Protein AF-0000000066056636 (afdb_homodimer)

Solvent-accessible surface area (backbone atoms only — not comparable to full-atom values): 35924 Å² total; per-residue (Å²): 120,44,73,48,69,50,44,73,66,51,50,61,64,38,46,62,57,32,52,52,50,47,70,71,42,82,40,84,76,38,64,66,59,59,69,42,22,47,55,50,26,38,68,56,47,56,67,69,57,50,47,53,46,43,46,47,65,39,52,52,84,41,30,41,34,37,40,31,57,44,84,68,62,62,78,65,48,55,61,41,64,68,51,59,78,69,48,54,62,76,38,65,47,43,43,59,51,49,53,52,48,22,57,46,27,62,61,25,44,64,31,17,40,47,61,39,82,84,31,39,46,69,43,65,37,34,56,30,92,88,32,42,79,46,92,49,73,34,25,26,65,41,58,39,71,57,26,16,68,58,45,56,46,94,70,45,43,46,27,45,30,39,33,24,67,34,37,80,77,55,51,31,35,33,38,26,40,48,88,75,53,68,57,90,81,46,52,57,71,54,37,47,40,58,66,42,32,41,34,75,55,79,67,62,52,79,62,86,70,78,64,76,82,82,42,70,63,58,42,50,40,43,53,50,34,50,51,47,52,51,46,30,64,76,51,50,53,54,34,38,41,33,48,59,28,88,88,67,44,32,44,38,47,35,70,90,37,40,62,67,84,84,48,52,71,66,47,47,52,36,48,52,51,48,52,52,51,45,63,74,56,53,37,76,43,66,55,45,58,29,23,33,37,42,34,28,27,41,31,22,33,36,29,31,53,48,43,84,78,73,85,75,30,66,38,46,28,29,38,35,38,36,24,21,50,44,67,71,77,38,33,61,33,26,91,44,71,61,52,46,41,39,67,120,44,74,47,69,50,44,73,65,50,50,62,63,39,46,63,58,32,52,51,50,48,70,71,42,82,39,85,77,38,63,66,59,58,70,42,23,46,56,51,23,39,67,55,47,56,68,68,58,50,47,52,45,44,46,46,65,38,53,50,83,40,30,40,34,37,40,32,58,45,85,68,62,63,79,66,48,55,62,40,66,69,50,59,78,70,48,56,64,77,38,63,49,42,42,59,50,48,53,52,47,23,57,47,27,65,61,24,46,63,32,17,39,48,61,40,82,83,32,39,45,69,40,66,38,34,56,30,90,90,32,41,80,45,92,49,72,33,26,27,65,41,59,37,71,58,24,15,68,57,44,56,46,94,69,45,43,43,27,44,29,39,33,24,65,35,37,79,77,56,50,32,36,33,39,26,40,49,89,75,52,67,58,90,80,45,52,58,69,55,37,47,41,59,65,42,31,42,35,77,54,79,66,63,52,81,74,77,73,79,64,77,82,83,43,69,65,58,42,51,40,42,53,48,35,52,50,48,53,50,44,30,63,76,52,51,54,54,34,38,41,35,47,59,28,88,89,65,43,31,43,40,47,34,71,89,36,39,62,67,85,87,48,51,70,67,47,46,51,34,49,50,52,49,51,50,50,44,61,72,56,51,39,77,42,66,54,46,58,29,23,33,38,41,34,29,27,42,33,23,34,36,30,31,53,46,44,84,76,72,84,76,32,66,38,46,29,30,38,36,39,36,24,21,50,45,67,72,77,40,33,61,33,26,92,42,72,62,51,44,40,40,64

pLDDT: mean 93.3, std 8.03, range [47.81, 98.94]

GO terms:
  GO:0016706 2-oxoglutarate-dependent dioxygenase activity (F, IDA)

Secondary structure (DSSP, 8-state):
-EEEEPPHHHHHHHHHHHHHHHHHSSSTT-HHHHHHHHHHHHHHS-HHHHHHHHHHHHH---SEEEEE-----HHHH-SPPS-STTTTTT-TTHHHHHHHHHHHHTTSEEEEETTSGGG-SEEEE---TT-TTSSSTT--SS-EEEE-TTTTSTT--SEEEEEEEE-TT-PEEEEEEGGGS-GGGS-HHHHTSTTEEEPPPGGGS--STTS--S-HHHHHHHHHHHHHHHHHHHSPPEE-SEEE-SSSEEE---GGGEE-TT--HHHHHHHHHHHHHHHHT-EEEE--TT-EEEEETTTEEEEE-------SS-S-EEEEEEEES-GGGGGGGSSSTT--EE-/-EEEEPPHHHHHHHHHHHHHHHHHSSSTT-HHHHHHHHHHHHHHS-HHHHHHHHHHHHH---SEEEEE-----HHHH-SPPS-STTTTTT-TTHHHHHHHHHHHHTTSEEEEETTSGGG-SEEEE---TT-TTSSSTT--SS-EEEE-TTTTSTT--SEEEEEEEE-TT-PEEEEEEGGGS-GGGS-HHHHTSTTEEEPPPGGGS--STTS--S-HHHHHHHHHHHHHHHHHHHSPPEE-SEEE-SSSEEE---GGGEE-TT--HHHHHHHHHHHHHHHHT-EEEE--TT-EEEEETTTEEEEE-------SS-S-EEEEEEEES-GGGGGGGSSSTT--EE-

InterPro domains:
  IPR003819 TauD/TfdA-like domain [PF02668] (131-321)
  IPR014503 Clavaminate synthase-like [PIRSF019543] (3-341)
  IPR023966 Arginine beta-hydroxylase, Fe2/alpha-ketoglutarate-dependent [TIGR03946] (4-342)
  IPR042098 Glutarate 2-hydroxylase superfamily [G3DSA:3.60.130.10] (1-342)
  IPR053447 Alpha-ketoglutarate-dependent hydroxylase [NF041363] (1-342)

Sequence (686 aa):
MHRLALTAQDNLAVAPMLADLAGRYPDIEDPELIRSAPVLAAKGLPPHLLAFLDDFRLREPSALCVISGLDVDQDRLGPTPEHWRDSQIGSRSLNLEIFFLLCGAALGDVFGWATQQDGRIMHDVLPIKGHEHYELGSNSLQHLSWHTEDSFHPCRGDYVALMCLKNPYEAETMVCDAGDLDWPNLDVDALFEPVFTQMPDNSHLPQNTAESTGDPTKDRLRARSFELIKSWNENPVRRAVLYGDRQNPYMALDPYHMKMDDWSERSLEAFQALCEEIEAKMQDVVLHPGDIAFIDNFRAVHGRRSFRARYDGSDRWLKRLNITRNLRGSRAWRPAPDDRVIYMHRLALTAQDNLAVAPMLADLAGRYPDIEDPELIRSAPVLAAKGLPPHLLAFLDDFRLREPSALCVISGLDVDQDRLGPTPEHWRDSQIGSRSLNLEIFFLLCGAALGDVFGWATQQDGRIMHDVLPIKGHEHYELGSNSLQHLSWHTEDSFHPCRGDYVALMCLKNPYEAETMVCDAGDLDWPNLDVDALFEPVFTQMPDNSHLPQNTAESTGDPTKDRLRARSFELIKSWNENPVRRAVLYGDRQNPYMALDPYHMKMDDWSERSLEAFQALCEEIEAKMQDVVLHPGDIAFIDNFRAVHGRRSFRARYDGSDRWLKRLNITRNLRGSRAWRPAPDDRVIY

Organism: Catenulispora acidiphila (strain DSM 44928 / JCM 14897 / NBRC 102108 / NRRL B-24433 / ID139908) (NCBI:txid479433)

Foldseek 3Di:
DQEDEDDPVQLVQQVVVLVVVPVVDQFLQPLVLQLCLLVCLVPRHDPVLLVSLVCCQPVVPWLKYKYFHHDADLVQQFFDDQDFQCCRGVHSCRSVSSVLSSSLSSNFHFFFACLANNGGRKTKQDAHPPCQPPLDSNHFADWNDWFQVQLQDPQAFQKKKKAWAAAPPLWWKKKFFLVPFPLVVFPLVLLQDQAWFFAGDPSRAPDPPPDDPVDPLLNVLNVVSNVVNVVCNVPTGGGHQWDDDSVRTWGHDDPVGIDCVPPDPSSVVRVVVVVVRRVVRMDIDGHHHRMMMIRRSRGMIMIIDHHDADSPRRTIIMMIIGGHNCQVVQVVQASDSSHRYGD/DQEDEDDPVQLVQQVVVLVVVPVVDQFLQPLVLQLCLLVCLVPRHDPVLLVSLVCCQPVVPWLKYKYFHHDADLVQQFFDDQDFQCCRGVGSCRSVSSVLSSSLSSNFHWFFACLANNGGRKTKQDAHPPCQPPLDSNHFADWNDWFQVQLQDPQAFQKKKKAWAAAPPLWWKKKFFLVPFPLVPFPLVLLQDQAWFFAGDPSRAPDPPPDDPVDPLLNVLNVVSNVVNVVCNVPTGGGHQWDDDSVRTWGHDDPVGIDCVPPDPSSVVRVVVVVVRRVVRMDIDGHDHRMMMIRRSRGMIMIIDHDDADSPRRTIIMMIIGGHNCQVVQVVQASDSSHRYGD

Structure (mmCIF, N/CA/C/O backbone):
data_AF-0000000066056636-model_v1
#
loop_
_entity.id
_entity.type
_entity.pdbx_description
1 polymer 'L-ornithine/L-arginine 3-hydroxylase'
#
loop_
_atom_site.group_PDB
_atom_site.id
_atom_site.type_symbol
_atom_site.label_atom_id
_atom_site.label_alt_id
_atom_site.label_comp_id
_atom_site.label_asym_id
_atom_site.label_entity_id
_atom_site.label_seq_id
_atom_site.pdbx_PDB_ins_code
_atom_site.Cartn_x
_atom_site.Cartn_y
_atom_site.Cartn_z
_atom_site.occupancy
_atom_site.B_iso_or_equiv
_atom_site.auth_seq_id
_atom_site.auth_comp_id
_atom_site.auth_asym_id
_atom_site.auth_atom_id
_atom_site.pdbx_PDB_model_num
ATOM 1 N N . MET A 1 1 ? 7.59 8.547 20.672 1 84 1 MET A N 1
ATOM 2 C CA . MET A 1 1 ? 7.988 9.227 19.438 1 84 1 MET A CA 1
ATOM 3 C C . MET A 1 1 ? 9.164 8.516 18.781 1 84 1 MET A C 1
ATOM 5 O O . MET A 1 1 ? 10.086 8.062 19.469 1 84 1 MET A O 1
ATOM 9 N N . HIS A 1 2 ? 9.062 8.148 17.484 1 89.31 2 HIS A N 1
ATOM 10 C CA . HIS A 1 2 ? 10.102 7.582 16.625 1 89.31 2 HIS A CA 1
ATOM 11 C C . HIS A 1 2 ? 10.961 8.672 16 1 89.31 2 HIS A C 1
ATOM 13 O O . HIS A 1 2 ? 10.492 9.43 15.148 1 89.31 2 HIS A O 1
ATOM 19 N N . ARG A 1 3 ? 12.281 8.859 16.438 1 97.44 3 ARG A N 1
ATOM 20 C CA . ARG A 1 3 ? 13.047 10.047 16.062 1 97.44 3 ARG A CA 1
ATOM 21 C C . ARG A 1 3 ? 14.414 9.664 15.523 1 97.44 3 ARG A C 1
ATOM 23 O O . ARG A 1 3 ? 15.023 8.695 15.977 1 97.44 3 ARG A O 1
ATOM 30 N N . LEU A 1 4 ? 14.836 10.391 14.586 1 98.5 4 LEU A N 1
ATOM 31 C CA . LEU A 1 4 ? 16.188 10.297 14.023 1 98.5 4 LEU A CA 1
ATOM 32 C C . LEU A 1 4 ? 16.75 11.68 13.719 1 98.5 4 LEU A C 1
ATOM 34 O O . LEU A 1 4 ? 16.062 12.516 13.133 1 98.5 4 LEU A O 1
ATOM 38 N N . ALA A 1 5 ? 17.906 11.977 14.141 1 98.38 5 ALA A N 1
ATOM 39 C CA . ALA A 1 5 ? 18.594 13.227 13.805 1 98.38 5 ALA A CA 1
ATOM 40 C C . ALA A 1 5 ? 19.672 12.992 12.742 1 98.38 5 ALA A C 1
ATOM 42 O O . ALA A 1 5 ? 20.578 12.188 12.938 1 98.38 5 ALA A O 1
ATOM 43 N N . LEU A 1 6 ? 19.547 13.641 11.68 1 98.31 6 LEU A N 1
ATOM 44 C CA . LEU A 1 6 ? 20.594 13.594 10.656 1 98.31 6 LEU A CA 1
ATOM 45 C C . LEU A 1 6 ? 21.891 14.172 11.195 1 98.31 6 LEU A C 1
ATOM 47 O O . LEU A 1 6 ? 21.875 15.164 11.938 1 98.31 6 LEU A O 1
ATOM 51 N N . THR A 1 7 ? 22.969 13.625 10.766 1 97.69 7 THR A N 1
ATOM 52 C CA . THR A 1 7 ? 24.297 14.133 11.117 1 97.69 7 THR A CA 1
ATOM 53 C C . THR A 1 7 ? 24.828 15.062 10.031 1 97.69 7 THR A C 1
ATOM 55 O O . THR A 1 7 ? 24.234 15.18 8.953 1 97.69 7 THR A O 1
ATOM 58 N N . ALA A 1 8 ? 25.922 15.734 10.367 1 97.38 8 ALA A N 1
ATOM 59 C CA . ALA A 1 8 ? 26.594 16.562 9.359 1 97.38 8 ALA A CA 1
ATOM 60 C C . ALA A 1 8 ? 27.016 15.719 8.156 1 97.38 8 ALA A C 1
ATOM 62 O O . ALA A 1 8 ? 26.938 16.188 7.016 1 97.38 8 ALA A O 1
ATOM 63 N N . GLN A 1 9 ? 27.438 14.508 8.469 1 97.69 9 GLN A N 1
ATOM 64 C CA . GLN A 1 9 ? 27.828 13.594 7.398 1 97.69 9 GLN A CA 1
ATOM 65 C C . GLN A 1 9 ? 26.641 13.234 6.512 1 97.69 9 GLN A C 1
ATOM 67 O O . GLN A 1 9 ? 26.797 13.094 5.293 1 97.69 9 GLN A O 1
ATOM 72 N N . ASP A 1 10 ? 25.484 13.062 7.086 1 98.12 10 ASP A N 1
ATOM 73 C CA . ASP A 1 10 ? 24.266 12.805 6.309 1 98.12 10 ASP A CA 1
ATOM 74 C C . ASP A 1 10 ? 23.969 13.961 5.363 1 98.12 10 ASP A C 1
ATOM 76 O O . ASP A 1 10 ? 23.672 13.75 4.184 1 98.12 10 ASP A O 1
ATOM 80 N N . ASN A 1 11 ? 24 15.156 5.945 1 98 11 ASN A N 1
ATOM 81 C CA . ASN A 1 11 ? 23.75 16.344 5.133 1 98 11 ASN A CA 1
ATOM 82 C C . ASN A 1 11 ? 24.734 16.438 3.965 1 98 11 ASN A C 1
ATOM 84 O O . ASN A 1 11 ? 24.328 16.719 2.834 1 98 11 ASN A O 1
ATOM 88 N N . LEU A 1 12 ? 26.016 16.156 4.207 1 97.56 12 LEU A N 1
ATOM 89 C CA . LEU A 1 12 ? 27.031 16.203 3.164 1 97.56 12 LEU A CA 1
ATOM 90 C C . LEU A 1 12 ? 26.766 15.133 2.104 1 97.56 12 LEU A C 1
ATOM 92 O O . LEU A 1 12 ? 27.016 15.359 0.917 1 97.56 12 LEU A O 1
ATOM 96 N N . ALA A 1 13 ? 26.281 14.023 2.584 1 96.94 13 ALA A N 1
ATOM 97 C CA . ALA A 1 13 ? 26.078 12.883 1.696 1 96.94 13 ALA A CA 1
ATOM 98 C C . ALA A 1 13 ? 24.922 13.133 0.737 1 96.94 13 ALA A C 1
ATOM 100 O O . ALA A 1 13 ? 24.953 12.719 -0.424 1 96.94 13 ALA A O 1
ATOM 101 N N . VAL A 1 14 ? 23.875 13.852 1.168 1 97.69 14 VAL A N 1
ATOM 102 C CA . VAL A 1 14 ? 22.688 13.977 0.34 1 97.69 14 VAL A CA 1
ATOM 103 C C . VAL A 1 14 ? 22.75 15.266 -0.477 1 97.69 14 VAL A C 1
ATOM 105 O O . VAL A 1 14 ? 22.047 15.406 -1.483 1 97.69 14 VAL A O 1
ATOM 108 N N . ALA A 1 15 ? 23.594 16.219 -0.124 1 97.19 15 ALA A N 1
ATOM 109 C CA . ALA A 1 15 ? 23.609 17.562 -0.696 1 97.19 15 ALA A CA 1
ATOM 110 C C . ALA A 1 15 ? 23.859 17.516 -2.201 1 97.19 15 ALA A C 1
ATOM 112 O O . ALA A 1 15 ? 23.141 18.156 -2.975 1 97.19 15 ALA A O 1
ATOM 113 N N . PRO A 1 16 ? 24.875 16.703 -2.713 1 97.38 16 PRO A N 1
ATOM 114 C CA . PRO A 1 16 ? 2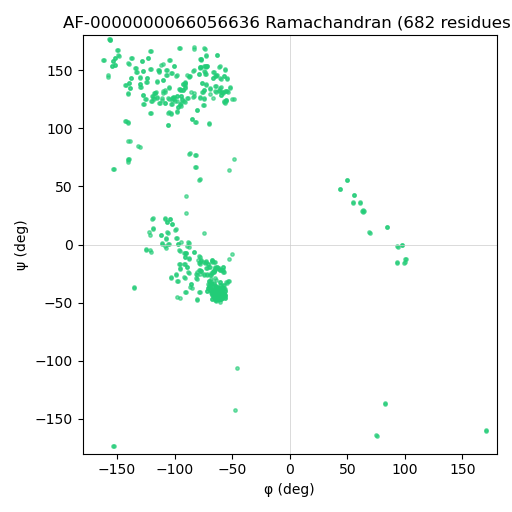5.125 16.688 -4.156 1 97.38 16 PRO A CA 1
ATOM 115 C C . PRO A 1 16 ? 23.938 16.141 -4.953 1 97.38 16 PRO A C 1
ATOM 117 O O . PRO A 1 16 ? 23.609 16.688 -6.008 1 97.38 16 PRO A O 1
ATOM 120 N N . MET A 1 17 ? 23.359 15.117 -4.438 1 97.25 17 MET A N 1
ATOM 121 C CA . MET A 1 17 ? 22.203 14.539 -5.125 1 97.25 17 MET A CA 1
ATOM 122 C C . MET A 1 17 ? 21.047 15.539 -5.18 1 97.25 17 MET A C 1
ATOM 124 O O . MET A 1 17 ? 20.406 15.695 -6.223 1 97.25 17 MET A O 1
ATOM 128 N N . LEU A 1 18 ? 20.781 16.219 -4.102 1 97.81 18 LEU A N 1
ATOM 129 C CA . LEU A 1 18 ? 19.672 17.172 -4.039 1 97.81 18 LEU A CA 1
ATOM 130 C C . LEU A 1 18 ? 19.922 18.359 -4.98 1 97.81 18 LEU A C 1
ATOM 132 O O . LEU A 1 18 ? 19 18.812 -5.66 1 97.81 18 LEU A O 1
ATOM 136 N N . ALA A 1 19 ? 21.172 18.781 -5 1 97 19 ALA A N 1
ATOM 137 C CA . ALA A 1 19 ? 21.531 19.859 -5.914 1 97 19 ALA A CA 1
ATOM 138 C C . ALA A 1 19 ? 21.344 19.422 -7.367 1 97 19 ALA A C 1
ATOM 140 O O . ALA A 1 19 ? 20.812 20.188 -8.18 1 97 19 ALA A O 1
ATOM 141 N N . ASP A 1 20 ? 21.781 18.25 -7.664 1 98.12 20 ASP A N 1
ATOM 142 C CA . ASP A 1 20 ? 21.641 17.703 -9.016 1 98.12 20 ASP A CA 1
ATOM 143 C C . ASP A 1 20 ? 20.188 17.609 -9.422 1 98.12 20 ASP A C 1
ATOM 145 O O . ASP A 1 20 ? 19.797 18.047 -10.516 1 98.12 20 ASP A O 1
ATOM 149 N N . LEU A 1 21 ? 19.344 17.078 -8.555 1 98.25 21 LEU A N 1
ATOM 150 C CA . LEU A 1 21 ? 17.922 16.906 -8.844 1 98.25 21 LEU A CA 1
ATOM 151 C C . LEU A 1 21 ? 17.234 18.266 -8.961 1 98.25 21 LEU A C 1
ATOM 153 O O . LEU A 1 21 ? 16.391 18.453 -9.844 1 98.25 21 LEU A O 1
ATOM 157 N N . ALA A 1 22 ? 17.609 19.203 -8.086 1 97.56 22 ALA A N 1
ATOM 158 C CA . ALA A 1 22 ? 17.016 20.531 -8.133 1 97.56 22 ALA A CA 1
ATOM 159 C C . ALA A 1 22 ? 17.375 21.25 -9.43 1 97.56 22 ALA A C 1
ATOM 161 O O . ALA A 1 22 ? 16.625 22.109 -9.906 1 97.56 22 ALA A O 1
ATOM 162 N N . GLY A 1 23 ? 18.547 20.891 -9.977 1 97.5 23 GLY A N 1
ATOM 163 C CA . GLY A 1 23 ? 18.953 21.469 -11.25 1 97.5 23 GLY A CA 1
ATOM 164 C C . GLY A 1 23 ? 18.297 20.812 -12.445 1 97.5 23 GLY A C 1
ATOM 165 O O . GLY A 1 23 ? 18.141 21.422 -13.5 1 97.5 23 GLY A O 1
ATOM 166 N N . ARG A 1 24 ? 17.875 19.609 -12.297 1 97.44 24 ARG A N 1
ATOM 167 C CA . ARG A 1 24 ? 17.344 18.812 -13.391 1 97.44 24 ARG A CA 1
ATOM 168 C C . ARG A 1 24 ? 15.859 19.062 -13.586 1 97.44 24 ARG A C 1
ATOM 170 O O . ARG A 1 24 ? 15.359 19.031 -14.711 1 97.44 24 ARG A O 1
ATOM 177 N N . TYR A 1 25 ? 15.117 19.266 -12.5 1 97.62 25 TYR A N 1
ATOM 178 C CA . TYR A 1 25 ? 13.672 19.391 -12.578 1 97.62 25 TYR A CA 1
ATOM 179 C C . TYR A 1 25 ? 13.219 20.812 -12.289 1 97.62 25 TYR A C 1
ATOM 181 O O . TYR A 1 25 ? 13.773 21.484 -11.422 1 97.62 25 TYR A O 1
ATOM 189 N N . PRO A 1 26 ? 12.219 21.297 -12.992 1 96.75 26 PRO A N 1
ATOM 190 C CA . PRO A 1 26 ? 11.805 22.703 -12.875 1 96.75 26 PRO A CA 1
ATOM 191 C C . PRO A 1 26 ? 11.156 23 -11.523 1 96.75 26 PRO A C 1
ATOM 193 O O . PRO A 1 26 ? 11.297 24.109 -11.008 1 96.75 26 PRO A O 1
ATOM 196 N N . ASP A 1 27 ? 10.344 22.078 -11 1 97.5 27 ASP A N 1
ATOM 197 C CA . ASP A 1 27 ? 9.688 22.266 -9.711 1 97.5 27 ASP A CA 1
ATOM 198 C C . ASP A 1 27 ? 9.305 20.922 -9.102 1 97.5 27 ASP A C 1
ATOM 200 O O . ASP A 1 27 ? 9.57 19.859 -9.688 1 97.5 27 ASP A O 1
ATOM 204 N N . ILE A 1 28 ? 8.758 20.953 -7.914 1 98.19 28 ILE A N 1
ATOM 205 C CA . ILE A 1 28 ? 8.531 19.75 -7.121 1 98.19 28 ILE A CA 1
ATOM 206 C C . ILE A 1 28 ? 7.352 18.969 -7.699 1 98.19 28 ILE A C 1
ATOM 208 O O . ILE A 1 28 ? 7.156 17.797 -7.371 1 98.19 28 ILE A O 1
ATOM 212 N N . GLU A 1 29 ? 6.531 19.594 -8.578 1 97.88 29 GLU A N 1
ATOM 213 C CA . GLU A 1 29 ? 5.332 18.969 -9.133 1 97.88 29 GLU A CA 1
ATOM 214 C C . GLU A 1 29 ? 5.656 18.203 -10.406 1 97.88 29 GLU A C 1
ATOM 216 O O . GLU A 1 29 ? 4.766 17.609 -11.023 1 97.88 29 GLU A O 1
ATOM 221 N N . ASP A 1 30 ? 6.918 18.234 -10.82 1 97.75 30 ASP A N 1
ATOM 222 C CA . ASP A 1 30 ? 7.312 17.547 -12.047 1 97.75 30 ASP A CA 1
ATOM 223 C C . ASP A 1 30 ? 6.922 16.078 -12 1 97.75 30 ASP A C 1
ATOM 225 O O . ASP A 1 30 ? 7.332 15.344 -11.094 1 97.75 30 ASP A O 1
ATOM 229 N N . PRO A 1 31 ? 6.156 15.594 -12.984 1 96.25 31 PRO A N 1
ATOM 230 C CA . PRO A 1 31 ? 5.645 14.219 -12.93 1 96.25 31 PRO A CA 1
ATOM 231 C C . PRO A 1 31 ? 6.758 13.172 -12.969 1 96.25 31 PRO A C 1
ATOM 233 O O . PRO A 1 31 ? 6.629 12.109 -12.367 1 96.25 31 PRO A O 1
ATOM 236 N N . GLU A 1 32 ? 7.773 13.438 -13.688 1 97.06 32 GLU A N 1
ATOM 237 C CA . GLU A 1 32 ? 8.875 12.484 -13.758 1 97.06 32 GLU A CA 1
ATOM 238 C C . GLU A 1 32 ? 9.602 12.391 -12.414 1 97.06 32 GLU A C 1
ATOM 240 O O . GLU A 1 32 ? 9.992 11.297 -11.992 1 97.06 32 GLU A O 1
ATOM 245 N N . LEU A 1 33 ? 9.859 13.555 -11.781 1 98.06 33 LEU A N 1
ATOM 246 C CA . LEU A 1 33 ? 10.461 13.562 -10.453 1 98.06 33 LEU A CA 1
ATOM 247 C C . LEU A 1 33 ? 9.617 12.75 -9.469 1 98.06 33 LEU A C 1
ATOM 249 O O . LEU A 1 33 ? 10.148 11.891 -8.758 1 98.06 33 LEU A O 1
ATOM 253 N N . ILE A 1 34 ? 8.336 12.984 -9.523 1 98.06 34 ILE A N 1
ATOM 254 C CA . ILE A 1 34 ? 7.418 12.305 -8.609 1 98.06 34 ILE A CA 1
ATOM 255 C C . ILE A 1 34 ? 7.414 10.805 -8.891 1 98.06 34 ILE A C 1
ATOM 257 O O . ILE A 1 34 ? 7.492 9.992 -7.973 1 98.06 34 ILE A O 1
ATOM 261 N N . ARG A 1 35 ? 7.387 10.477 -10.133 1 96.5 35 ARG A N 1
ATOM 262 C CA . ARG A 1 35 ? 7.367 9.07 -10.523 1 96.5 35 ARG A CA 1
ATOM 263 C C . ARG A 1 35 ? 8.664 8.367 -10.133 1 96.5 35 ARG A C 1
ATOM 265 O O . ARG A 1 35 ? 8.656 7.188 -9.773 1 96.5 35 ARG A O 1
ATOM 272 N N . SER A 1 36 ? 9.758 9.055 -10.164 1 97.38 36 SER A N 1
ATOM 273 C CA . SER A 1 36 ? 11.07 8.461 -9.93 1 97.38 36 SER A CA 1
ATOM 274 C C . SER A 1 36 ? 11.438 8.508 -8.453 1 97.38 36 SER A C 1
ATOM 276 O O . SER A 1 36 ? 12.453 7.934 -8.039 1 97.38 36 SER A O 1
ATOM 278 N N . ALA A 1 37 ? 10.648 9.164 -7.668 1 98.31 37 ALA A N 1
ATOM 279 C CA . ALA A 1 37 ? 10.984 9.469 -6.277 1 98.31 37 ALA A CA 1
ATOM 280 C C . ALA A 1 37 ? 11.297 8.195 -5.5 1 98.31 37 ALA A C 1
ATOM 282 O O . ALA A 1 37 ? 12.25 8.148 -4.719 1 98.31 37 ALA A O 1
ATOM 283 N N . PRO A 1 38 ? 10.555 7.102 -5.73 1 97.62 38 PRO A N 1
ATOM 284 C CA . PRO A 1 38 ? 10.867 5.902 -4.953 1 97.62 38 PRO A CA 1
ATOM 285 C C . PRO A 1 38 ? 12.266 5.367 -5.227 1 97.62 38 PRO A C 1
ATOM 287 O O . PRO A 1 38 ? 13 5.039 -4.293 1 97.62 38 PRO A O 1
ATOM 290 N N . VAL A 1 39 ? 12.664 5.328 -6.473 1 98.12 39 VAL A N 1
ATOM 291 C CA . VAL A 1 39 ? 13.984 4.816 -6.84 1 98.12 39 VAL A CA 1
ATOM 292 C C . VAL A 1 39 ? 15.062 5.805 -6.402 1 98.12 39 VAL A C 1
ATOM 294 O O . VAL A 1 39 ? 16.109 5.402 -5.898 1 98.12 39 VAL A O 1
ATOM 297 N N . LEU A 1 40 ? 14.805 7.117 -6.57 1 98.31 40 LEU A N 1
ATOM 298 C CA . LEU A 1 40 ? 15.734 8.141 -6.117 1 98.31 40 LEU A CA 1
ATOM 299 C C . LEU A 1 40 ? 15.953 8.062 -4.613 1 98.31 40 LEU A C 1
ATOM 301 O O . LEU A 1 40 ? 17.078 8.195 -4.133 1 98.31 40 LEU A O 1
ATOM 305 N N . ALA A 1 41 ? 14.883 7.809 -3.848 1 98.5 41 ALA A N 1
ATOM 306 C CA . ALA A 1 41 ? 14.984 7.645 -2.398 1 98.5 41 ALA A CA 1
ATOM 307 C C . ALA A 1 41 ? 15.805 6.406 -2.043 1 98.5 41 ALA A C 1
ATOM 309 O O . ALA A 1 41 ? 16.719 6.473 -1.215 1 98.5 41 ALA A O 1
ATOM 310 N N . ALA A 1 42 ? 15.469 5.285 -2.711 1 98 42 ALA A N 1
ATOM 311 C CA . ALA A 1 42 ? 16.125 4.008 -2.447 1 98 42 ALA A CA 1
ATOM 312 C C . ALA A 1 42 ? 17.641 4.117 -2.621 1 98 42 ALA A C 1
ATOM 314 O O . ALA A 1 42 ? 18.406 3.662 -1.767 1 98 42 ALA A O 1
ATOM 315 N N . LYS A 1 43 ? 18.047 4.785 -3.66 1 97.12 43 LYS A N 1
ATOM 316 C CA . LYS A 1 43 ? 19.469 4.832 -3.998 1 97.12 43 LYS A CA 1
ATOM 317 C C . LYS A 1 43 ? 20.141 6.031 -3.352 1 97.12 43 LYS A C 1
ATOM 319 O O . LYS A 1 43 ? 21.344 5.984 -3.045 1 97.12 43 LYS A O 1
ATOM 324 N N . GLY A 1 44 ? 19.375 7.059 -3.123 1 97.12 44 GLY A N 1
ATOM 325 C CA . GLY A 1 44 ? 20 8.328 -2.779 1 97.12 44 GLY A CA 1
ATOM 326 C C . GLY A 1 44 ? 20.031 8.586 -1.285 1 97.12 44 GLY A C 1
ATOM 327 O O . GLY A 1 44 ? 20.922 9.281 -0.793 1 97.12 44 GLY A O 1
ATOM 328 N N . LEU A 1 45 ? 19.047 8.109 -0.497 1 98.06 45 LEU A N 1
ATOM 329 C CA . LEU A 1 45 ? 19.016 8.375 0.937 1 98.06 45 LEU A CA 1
ATOM 330 C C . LEU A 1 45 ? 19.984 7.469 1.684 1 98.06 45 LEU A C 1
ATOM 332 O O . LEU A 1 45 ? 20.203 6.32 1.287 1 98.06 45 LEU A O 1
ATOM 336 N N . PRO A 1 46 ? 20.578 7.988 2.791 1 97.44 46 PRO A N 1
ATOM 337 C CA . PRO A 1 46 ? 21.422 7.125 3.611 1 97.44 46 PRO A CA 1
ATOM 338 C C . PRO A 1 46 ? 20.719 5.859 4.074 1 97.44 46 PRO A C 1
ATOM 340 O O . PRO A 1 46 ? 19.531 5.902 4.41 1 97.44 46 PRO A O 1
ATOM 343 N N . PRO A 1 47 ? 21.469 4.73 4.121 1 96.44 47 PRO A N 1
ATOM 344 C CA . PRO A 1 47 ? 20.844 3.457 4.484 1 96.44 47 PRO A CA 1
ATOM 345 C C . PRO A 1 47 ? 20.172 3.496 5.859 1 96.44 47 PRO A C 1
ATOM 347 O O . PRO A 1 47 ? 19.109 2.906 6.047 1 96.44 47 PRO A O 1
ATOM 350 N N . HIS A 1 48 ? 20.797 4.184 6.801 1 97.69 48 HIS A N 1
ATOM 351 C CA . HIS A 1 48 ? 20.234 4.195 8.141 1 97.69 48 HIS A CA 1
ATOM 352 C C . HIS A 1 48 ? 18.938 5.004 8.188 1 97.69 48 HIS A C 1
ATOM 354 O O . HIS A 1 48 ? 18.047 4.715 8.984 1 97.69 48 HIS A O 1
ATOM 360 N N . LEU A 1 49 ? 18.844 6.047 7.332 1 98.31 49 LEU A N 1
ATOM 361 C CA . LEU A 1 49 ? 17.594 6.801 7.23 1 98.31 49 LEU A CA 1
ATOM 362 C C . LEU A 1 49 ? 16.5 5.949 6.605 1 98.31 49 LEU A C 1
ATOM 364 O O . LEU A 1 49 ? 15.359 5.938 7.094 1 98.31 49 LEU A O 1
ATOM 368 N N . LEU A 1 50 ? 16.797 5.195 5.602 1 97.94 50 LEU A N 1
ATOM 369 C CA . LEU A 1 50 ? 15.836 4.305 4.973 1 97.94 50 LEU A CA 1
ATOM 370 C C . LEU A 1 50 ? 15.352 3.248 5.961 1 97.94 50 LEU A C 1
ATOM 372 O O . LEU A 1 50 ? 14.148 2.973 6.039 1 97.94 50 LEU A O 1
ATOM 376 N N . ALA A 1 51 ? 16.281 2.699 6.656 1 97.94 51 ALA A N 1
ATOM 377 C CA . ALA A 1 51 ? 15.938 1.683 7.645 1 97.94 51 ALA A CA 1
ATOM 378 C C . ALA A 1 51 ? 15.031 2.26 8.727 1 97.94 51 ALA A C 1
ATOM 380 O O . ALA A 1 51 ? 14.086 1.601 9.172 1 97.94 51 ALA A O 1
ATOM 381 N N . PHE A 1 52 ? 15.383 3.484 9.141 1 98.62 52 PHE A N 1
ATOM 382 C CA . PHE A 1 52 ? 14.602 4.184 10.148 1 98.62 52 PHE A CA 1
ATOM 383 C C . PHE A 1 52 ? 13.156 4.375 9.688 1 98.62 52 PHE A C 1
ATOM 385 O O . PHE A 1 52 ? 12.219 4.086 10.422 1 98.62 52 PHE A O 1
ATOM 392 N N . LEU A 1 53 ? 12.953 4.809 8.438 1 98.62 53 LEU A N 1
ATOM 393 C CA . LEU A 1 53 ? 11.633 5.062 7.879 1 98.62 53 LEU A CA 1
ATOM 394 C C . LEU A 1 53 ? 10.883 3.754 7.637 1 98.62 53 LEU A C 1
ATOM 396 O O . LEU A 1 53 ? 9.68 3.672 7.871 1 98.62 53 LEU A O 1
ATOM 400 N N . ASP A 1 54 ? 11.586 2.756 7.211 1 97.81 54 ASP A N 1
ATOM 401 C CA . ASP A 1 54 ? 10.969 1.452 6.996 1 97.81 54 ASP A CA 1
ATOM 402 C C . ASP A 1 54 ? 10.484 0.85 8.312 1 97.81 54 ASP A C 1
ATOM 404 O O . ASP A 1 54 ? 9.43 0.214 8.359 1 97.81 54 ASP A O 1
ATOM 408 N N . ASP A 1 55 ? 11.281 1.022 9.328 1 97.75 55 ASP A N 1
ATOM 409 C CA . ASP A 1 55 ? 10.891 0.557 10.656 1 97.75 55 ASP A CA 1
ATOM 410 C C . ASP A 1 55 ? 9.602 1.23 11.117 1 97.75 55 ASP A C 1
ATOM 412 O O . ASP A 1 55 ? 8.703 0.571 11.648 1 97.75 55 ASP A O 1
ATOM 416 N N . PHE A 1 56 ? 9.523 2.52 10.914 1 98.44 56 PHE A N 1
ATOM 417 C CA . PHE A 1 56 ? 8.32 3.27 11.242 1 98.44 56 PHE A CA 1
ATOM 418 C C . PHE A 1 56 ? 7.117 2.717 10.484 1 98.44 56 PHE A C 1
ATOM 420 O O . PHE A 1 56 ? 6.047 2.512 11.062 1 98.44 56 PHE A O 1
ATOM 427 N N . ARG A 1 57 ? 7.289 2.451 9.203 1 97.69 57 ARG A N 1
ATOM 428 C CA . ARG A 1 57 ? 6.23 1.974 8.32 1 97.69 57 ARG A CA 1
ATOM 429 C C . ARG A 1 57 ? 5.746 0.589 8.734 1 97.69 57 ARG A C 1
ATOM 431 O O . ARG A 1 57 ? 4.543 0.35 8.836 1 97.69 57 ARG A O 1
ATOM 438 N N . LEU A 1 58 ? 6.633 -0.31 9.078 1 96.81 58 LEU A N 1
ATOM 439 C CA . LEU A 1 58 ? 6.297 -1.718 9.258 1 96.81 58 LEU A CA 1
ATOM 440 C C . LEU A 1 58 ? 5.898 -2.002 10.703 1 96.81 58 LEU A C 1
ATOM 442 O O . LEU A 1 58 ? 4.953 -2.75 10.953 1 96.81 58 LEU A O 1
ATOM 446 N N . ARG A 1 59 ? 6.605 -1.401 11.648 1 96.62 59 ARG A N 1
ATOM 447 C CA . ARG A 1 59 ? 6.402 -1.758 13.055 1 96.62 59 ARG A CA 1
ATOM 448 C C . ARG A 1 59 ? 5.426 -0.801 13.727 1 96.62 59 ARG A C 1
ATOM 450 O O . ARG A 1 59 ? 4.918 -1.087 14.812 1 96.62 59 ARG A O 1
ATOM 457 N N . GLU A 1 60 ? 5.273 0.333 13.141 1 97.38 60 GLU A N 1
ATOM 458 C CA . GLU A 1 60 ? 4.398 1.355 13.711 1 97.38 60 GLU A CA 1
ATOM 459 C C . GLU A 1 60 ? 4.703 1.584 15.188 1 97.38 60 GLU A C 1
ATOM 461 O O . GLU A 1 60 ? 3.801 1.549 16.031 1 97.38 60 GLU A O 1
ATOM 466 N N . PRO A 1 61 ? 5.969 1.909 15.477 1 97.31 61 PRO A N 1
ATOM 467 C CA . PRO A 1 61 ? 6.355 2.047 16.891 1 97.31 61 PRO A CA 1
ATOM 468 C C . PRO A 1 61 ? 5.699 3.25 17.562 1 97.31 61 PRO A C 1
ATOM 470 O O . PRO A 1 61 ? 5.625 3.305 18.797 1 97.31 61 PRO A O 1
ATOM 473 N N . SER A 1 62 ? 5.328 4.227 16.781 1 97.38 62 SER A N 1
ATOM 474 C CA . SER A 1 62 ? 4.676 5.457 17.219 1 97.38 62 SER A CA 1
ATOM 475 C C . SER A 1 62 ? 3.83 6.059 16.109 1 97.38 62 SER A C 1
ATOM 477 O O . SER A 1 62 ? 4.016 5.73 14.93 1 97.38 62 SER A O 1
ATOM 479 N N . ALA A 1 63 ? 2.893 6.859 16.531 1 97.81 63 ALA A N 1
ATOM 480 C CA . ALA A 1 63 ? 2.076 7.535 15.516 1 97.81 63 ALA A CA 1
ATOM 481 C C . ALA A 1 63 ? 2.818 8.734 14.922 1 97.81 63 ALA A C 1
ATOM 483 O O . ALA A 1 63 ? 2.402 9.281 13.898 1 97.81 63 ALA A O 1
ATOM 484 N N . LEU A 1 64 ? 3.869 9.156 15.617 1 98.25 64 LEU A N 1
ATOM 485 C CA . LEU A 1 64 ? 4.652 10.305 15.18 1 98.25 64 LEU A CA 1
ATOM 486 C C . LEU A 1 64 ? 6.105 9.914 14.93 1 98.25 64 LEU A C 1
ATOM 488 O O . LEU A 1 64 ? 6.738 9.289 15.789 1 98.25 64 LEU A O 1
ATOM 492 N N . CYS A 1 65 ? 6.574 10.172 13.734 1 98.62 65 CYS A N 1
ATOM 493 C CA . CYS A 1 65 ? 7.969 10.008 13.336 1 98.62 65 CYS A CA 1
ATOM 494 C C . CYS A 1 65 ? 8.602 11.344 12.977 1 98.62 65 CYS A C 1
ATOM 496 O O . CYS A 1 65 ? 8.062 12.086 12.148 1 98.62 65 CYS A O 1
ATOM 498 N N . VAL A 1 66 ? 9.727 11.672 13.609 1 98.69 66 VAL A N 1
ATOM 499 C CA . VAL A 1 66 ? 10.336 12.977 13.367 1 98.69 66 VAL A CA 1
ATOM 500 C C . VAL A 1 66 ? 11.781 12.797 12.922 1 98.69 66 VAL A C 1
ATOM 502 O O . VAL A 1 66 ? 12.555 12.086 13.57 1 98.69 66 VAL A O 1
ATOM 505 N N . ILE A 1 67 ? 12.133 13.336 11.82 1 98.81 67 ILE A N 1
ATOM 506 C CA . ILE A 1 67 ? 13.508 13.492 11.359 1 98.81 67 ILE A CA 1
ATOM 507 C C . ILE A 1 67 ? 13.969 14.938 11.586 1 98.81 67 ILE A C 1
ATOM 509 O O . ILE A 1 67 ? 13.281 15.883 11.188 1 98.81 67 ILE A O 1
ATOM 513 N N . SER A 1 68 ? 15.039 15.094 12.25 1 98.5 68 SER A N 1
ATOM 514 C CA . SER A 1 68 ? 15.602 16.422 12.508 1 98.5 68 SER A CA 1
ATOM 515 C C . SER A 1 68 ? 17.016 16.531 11.938 1 98.5 68 SER A C 1
ATOM 517 O O . SER A 1 68 ? 17.578 15.555 11.453 1 98.5 68 SER A O 1
ATOM 519 N N . GLY A 1 69 ? 17.484 17.734 11.883 1 97.56 69 GLY A N 1
ATOM 520 C CA . GLY A 1 69 ? 18.891 17.953 11.586 1 97.56 69 GLY A CA 1
ATOM 521 C C . GLY A 1 69 ? 19.156 18.266 10.125 1 97.56 69 GLY A C 1
ATOM 522 O O . GLY A 1 69 ? 20.312 18.406 9.711 1 97.56 69 GLY A O 1
ATOM 523 N N . LEU A 1 70 ? 18.141 18.312 9.266 1 98.06 70 LEU A N 1
ATOM 524 C CA . LEU A 1 70 ? 18.359 18.766 7.898 1 98.06 70 LEU A CA 1
ATOM 525 C C . LEU A 1 70 ? 18.781 20.234 7.875 1 98.06 70 LEU A C 1
ATOM 527 O O . LEU A 1 70 ? 18.141 21.062 8.516 1 98.06 70 LEU A O 1
ATOM 531 N N . ASP A 1 71 ? 19.781 20.516 7.16 1 96.38 71 ASP A N 1
ATOM 532 C CA . ASP A 1 71 ? 20.281 21.891 7.098 1 96.38 71 ASP A CA 1
ATOM 533 C C . ASP A 1 71 ? 19.359 22.766 6.262 1 96.38 71 ASP A C 1
ATOM 535 O O . ASP A 1 71 ? 19.062 22.453 5.109 1 96.38 71 ASP A O 1
ATOM 539 N N . VAL A 1 72 ? 18.938 23.844 6.84 1 96.75 72 VAL A N 1
ATOM 540 C CA . VAL A 1 72 ? 18.109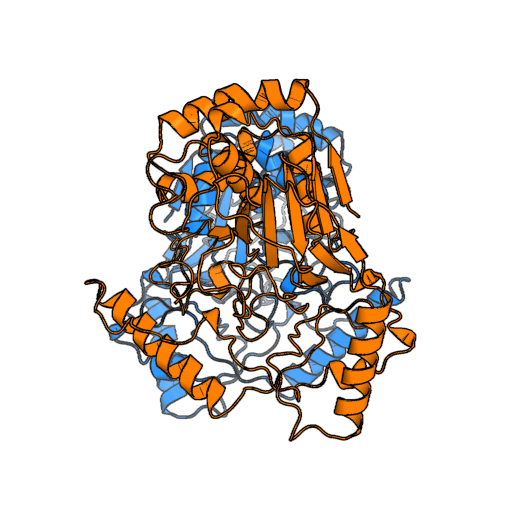 24.812 6.141 1 96.75 72 VAL A CA 1
ATOM 541 C C . VAL A 1 72 ? 18.797 26.172 6.145 1 96.75 72 VAL A C 1
ATOM 543 O O . VAL A 1 72 ? 18.969 26.797 7.203 1 96.75 72 VAL A O 1
ATOM 546 N N . ASP A 1 73 ? 19.203 26.641 5.008 1 95.56 73 ASP A N 1
ATOM 547 C CA . ASP A 1 73 ? 19.781 27.969 4.852 1 95.56 73 ASP A CA 1
ATOM 548 C C . ASP A 1 73 ? 18.688 29.031 4.75 1 95.56 73 ASP A C 1
ATOM 550 O O . ASP A 1 73 ? 18.109 29.25 3.68 1 95.56 73 ASP A O 1
ATOM 554 N N . GLN A 1 74 ? 18.484 29.797 5.809 1 95.38 74 GLN A N 1
ATOM 555 C CA . GLN A 1 74 ? 17.391 30.75 5.895 1 95.38 74 GLN A CA 1
ATOM 556 C C . GLN A 1 74 ? 17.578 31.906 4.918 1 95.38 74 GLN A C 1
ATOM 558 O O . GLN A 1 74 ? 16.609 32.438 4.379 1 95.38 74 GLN A O 1
ATOM 563 N N . ASP A 1 75 ? 18.781 32.219 4.723 1 94.56 75 ASP A N 1
ATOM 564 C CA . ASP A 1 75 ? 19.062 33.312 3.791 1 94.56 75 ASP A CA 1
ATOM 565 C C . ASP A 1 75 ? 18.703 32.938 2.361 1 94.56 75 ASP A C 1
ATOM 567 O O . ASP A 1 75 ? 18.109 33.719 1.627 1 94.56 75 ASP A O 1
ATOM 571 N N . ARG A 1 76 ? 19 31.781 2.07 1 93.19 76 ARG A N 1
ATOM 572 C CA . ARG A 1 76 ? 18.672 31.281 0.741 1 93.19 76 ARG A CA 1
ATOM 573 C C . ARG A 1 76 ? 17.172 31.094 0.581 1 93.19 76 ARG A C 1
ATOM 575 O O . ARG A 1 76 ? 16.609 31.344 -0.491 1 93.19 76 ARG A O 1
ATOM 582 N N . LEU A 1 77 ? 16.453 30.672 1.577 1 95.38 77 LEU A N 1
ATOM 583 C CA . LEU A 1 77 ? 15.016 30.391 1.557 1 95.38 77 LEU A CA 1
ATOM 584 C C . LEU A 1 77 ? 14.227 31.656 1.254 1 95.38 77 LEU A C 1
ATOM 586 O O . LEU A 1 77 ? 13.281 31.641 0.466 1 95.38 77 LEU A O 1
ATOM 590 N N . GLY A 1 78 ? 14.68 32.812 1.857 1 95.38 78 GLY A N 1
ATOM 591 C CA . GLY A 1 78 ? 13.969 34.062 1.638 1 95.38 78 GLY A CA 1
ATOM 592 C C . GLY A 1 78 ? 12.672 34.156 2.412 1 95.38 78 GLY A C 1
ATOM 593 O O . GLY A 1 78 ? 12.461 33.406 3.379 1 95.38 78 GLY A O 1
ATOM 594 N N . PRO A 1 79 ? 11.797 35.125 2.02 1 96.19 79 PRO A N 1
ATOM 595 C CA . PRO A 1 79 ? 10.562 35.375 2.771 1 96.19 79 PRO A CA 1
ATOM 596 C C . PRO A 1 79 ? 9.516 34.281 2.549 1 96.19 79 PRO A C 1
ATOM 598 O O . PRO A 1 79 ? 9.484 33.656 1.483 1 96.19 79 PRO A O 1
ATOM 601 N N . THR A 1 80 ? 8.703 34.031 3.568 1 96.38 80 THR A N 1
ATOM 602 C CA . THR A 1 80 ? 7.516 33.188 3.404 1 96.38 80 THR A CA 1
ATOM 603 C C . THR A 1 80 ? 6.59 33.781 2.338 1 96.38 80 THR A C 1
ATOM 605 O O . THR A 1 80 ? 6.289 34.969 2.354 1 96.38 80 THR A O 1
ATOM 608 N N . PRO A 1 81 ? 6.18 32.938 1.427 1 95.44 81 PRO A N 1
ATOM 609 C CA . PRO A 1 81 ? 5.246 33.438 0.417 1 95.44 81 PRO A CA 1
ATOM 610 C C . PRO A 1 81 ? 3.941 33.938 1.022 1 95.44 81 PRO A C 1
ATOM 612 O O . PRO A 1 81 ? 3.521 33.469 2.084 1 95.44 81 PRO A O 1
ATOM 615 N N . GLU A 1 82 ? 3.252 34.875 0.348 1 93.56 82 GLU A N 1
ATOM 616 C CA . GLU A 1 82 ? 1.983 35.406 0.812 1 93.56 82 GLU A CA 1
ATOM 617 C C . GLU A 1 82 ? 0.828 34.469 0.531 1 93.56 82 GLU A C 1
ATOM 619 O O . GLU A 1 82 ? -0.246 34.594 1.122 1 93.56 82 GLU A O 1
ATOM 624 N N . HIS A 1 83 ? 1.041 33.656 -0.391 1 94.19 83 HIS A N 1
ATOM 625 C CA . HIS A 1 83 ? 0.049 32.688 -0.844 1 94.19 83 HIS A CA 1
ATOM 626 C C . HIS A 1 83 ? 0.717 31.422 -1.419 1 94.19 83 HIS A C 1
ATOM 628 O O . HIS A 1 83 ? 1.855 31.484 -1.889 1 94.19 83 HIS A O 1
ATOM 634 N N . TRP A 1 84 ? -0.028 30.328 -1.361 1 92.88 84 TRP A N 1
ATOM 635 C CA . TRP A 1 84 ? 0.548 29.078 -1.879 1 92.88 84 TRP A CA 1
ATOM 636 C C . TRP A 1 84 ? 0.569 29.094 -3.404 1 92.88 84 TRP A C 1
ATOM 638 O O . TRP A 1 84 ? 1.372 28.391 -4.023 1 92.88 84 TRP A O 1
ATOM 648 N N . ARG A 1 85 ? -0.347 29.875 -3.963 1 92.06 85 ARG A N 1
ATOM 649 C CA . ARG A 1 85 ? -0.486 29.875 -5.414 1 92.06 85 ARG A CA 1
ATOM 650 C C . ARG A 1 85 ? 0.833 30.234 -6.09 1 92.06 85 ARG A C 1
ATOM 652 O O . ARG A 1 85 ? 1.47 31.219 -5.734 1 92.06 85 ARG A O 1
ATOM 659 N N . ASP A 1 86 ? 1.304 29.391 -6.934 1 88.69 86 ASP A N 1
ATOM 660 C CA . ASP A 1 86 ? 2.479 29.531 -7.789 1 88.69 86 ASP A CA 1
ATOM 661 C C . ASP A 1 86 ? 3.764 29.516 -6.965 1 88.69 86 ASP A C 1
ATOM 663 O O . ASP A 1 86 ? 4.828 29.891 -7.457 1 88.69 86 ASP A O 1
ATOM 667 N N . SER A 1 87 ? 3.635 29.156 -5.688 1 91.44 87 SER A N 1
ATOM 668 C CA . SER A 1 87 ? 4.809 29.141 -4.824 1 91.44 87 SER A CA 1
ATOM 669 C C . SER A 1 87 ? 5.812 28.078 -5.285 1 91.44 87 SER A C 1
ATOM 671 O O . SER A 1 87 ? 6.988 28.141 -4.914 1 91.44 87 SER A O 1
ATOM 673 N N . GLN A 1 88 ? 5.395 27.062 -6.055 1 89.88 88 GLN A N 1
ATOM 674 C CA . GLN A 1 88 ? 6.277 25.984 -6.504 1 89.88 88 GLN A CA 1
ATOM 675 C C . GLN A 1 88 ? 7.164 26.453 -7.656 1 89.88 88 GLN A C 1
ATOM 677 O O . GLN A 1 88 ? 8.18 25.812 -7.957 1 89.88 88 GLN A O 1
ATOM 682 N N . ILE A 1 89 ? 6.75 27.5 -8.375 1 92.31 89 ILE A N 1
ATOM 683 C CA . ILE A 1 89 ? 7.5 28 -9.523 1 92.31 89 ILE A CA 1
ATOM 684 C C . ILE A 1 89 ? 8.727 28.781 -9.039 1 92.31 89 ILE A C 1
ATOM 686 O O . ILE A 1 89 ? 8.602 29.766 -8.312 1 92.31 89 ILE A O 1
ATOM 690 N N . GLY A 1 90 ? 9.867 28.297 -9.438 1 92.56 90 GLY A N 1
ATOM 691 C CA . GLY A 1 90 ? 11.102 28.953 -9.023 1 92.56 90 GLY A CA 1
ATOM 692 C C . GLY A 1 90 ? 11.336 28.891 -7.523 1 92.56 90 GLY A C 1
ATOM 693 O O . GLY A 1 90 ? 11.914 29.812 -6.941 1 92.56 90 GLY A O 1
ATOM 694 N N . SER A 1 91 ? 10.844 27.891 -6.871 1 94.25 91 SER A N 1
ATOM 695 C CA . SER A 1 91 ? 10.938 27.75 -5.422 1 94.25 91 SER A CA 1
ATOM 696 C C . SER A 1 91 ? 12.398 27.703 -4.965 1 94.25 91 SER A C 1
ATOM 698 O O . SER A 1 91 ? 13.18 26.891 -5.441 1 94.25 91 SER A O 1
ATOM 700 N N . ARG A 1 92 ? 12.75 28.484 -4.039 1 93.81 92 ARG A N 1
ATOM 701 C CA . ARG A 1 92 ? 14.102 28.531 -3.477 1 93.81 92 ARG A CA 1
ATOM 702 C C . ARG A 1 92 ? 14.32 27.375 -2.502 1 93.81 92 ARG A C 1
ATOM 704 O O . ARG A 1 92 ? 15.445 27.125 -2.072 1 93.81 92 ARG A O 1
ATOM 711 N N . SER A 1 93 ? 13.211 26.703 -2.182 1 95.56 93 SER A N 1
ATOM 712 C CA . SER A 1 93 ? 13.289 25.578 -1.252 1 95.56 93 SER A CA 1
ATOM 713 C C . SER A 1 93 ? 13.242 24.25 -1.989 1 95.56 93 SER A C 1
ATOM 715 O O . SER A 1 93 ? 13 23.203 -1.38 1 95.56 93 SER A O 1
ATOM 717 N N . LEU A 1 94 ? 13.492 24.234 -3.266 1 97.75 94 LEU A N 1
ATOM 718 C CA . LEU A 1 94 ? 13.273 23.047 -4.07 1 97.75 94 LEU A CA 1
ATOM 719 C C . LEU A 1 94 ? 14.133 21.891 -3.578 1 97.75 94 LEU A C 1
ATOM 721 O O . LEU A 1 94 ? 13.68 20.75 -3.525 1 97.75 94 LEU A O 1
ATOM 725 N N . ASN A 1 95 ? 15.43 22.172 -3.25 1 97.31 95 ASN A N 1
ATOM 726 C CA . ASN A 1 95 ? 16.297 21.109 -2.742 1 97.31 95 ASN A CA 1
ATOM 727 C C . ASN A 1 95 ? 15.711 20.469 -1.485 1 97.31 95 ASN A C 1
ATOM 729 O O . ASN A 1 95 ? 15.742 19.25 -1.333 1 97.31 95 ASN A O 1
ATOM 733 N N . LEU A 1 96 ? 15.164 21.297 -0.562 1 98.12 96 LEU A N 1
ATOM 734 C CA . LEU A 1 96 ? 14.539 20.812 0.662 1 98.12 96 LEU A CA 1
ATOM 735 C C . LEU A 1 96 ? 13.266 20.047 0.352 1 98.12 96 LEU A C 1
ATOM 737 O O . LEU A 1 96 ? 13.008 18.984 0.939 1 98.12 96 LEU A O 1
ATOM 741 N N . GLU A 1 97 ? 12.516 20.578 -0.587 1 98.69 97 GLU A N 1
ATOM 742 C CA . GLU A 1 97 ? 11.289 19.922 -1.027 1 98.69 97 GLU A CA 1
ATOM 743 C C . GLU A 1 97 ? 11.57 18.531 -1.589 1 98.69 97 GLU A C 1
ATOM 745 O O . GLU A 1 97 ? 10.828 17.578 -1.324 1 98.69 97 GLU A O 1
ATOM 750 N N . ILE A 1 98 ? 12.625 18.406 -2.34 1 98.81 98 ILE A N 1
ATOM 751 C CA . ILE A 1 98 ? 13 17.125 -2.926 1 98.81 98 ILE A CA 1
ATOM 752 C C . ILE A 1 98 ? 13.383 16.156 -1.82 1 98.81 98 ILE A C 1
ATOM 754 O O . ILE A 1 98 ? 12.977 14.984 -1.844 1 98.81 98 ILE A O 1
ATOM 758 N N . PHE A 1 99 ? 14.195 16.641 -0.837 1 98.88 99 PHE A N 1
ATOM 759 C CA . PHE A 1 99 ? 14.547 15.773 0.286 1 98.88 99 PHE A CA 1
ATOM 760 C C . PHE A 1 99 ? 13.297 15.266 0.991 1 98.88 99 PHE A C 1
ATOM 762 O O . PHE A 1 99 ? 13.188 14.078 1.28 1 98.88 99 PHE A O 1
ATOM 769 N N . PHE A 1 100 ? 12.359 16.141 1.22 1 98.94 100 PHE A N 1
ATOM 770 C CA . PHE A 1 100 ? 11.086 15.836 1.862 1 98.94 100 PHE A CA 1
ATOM 771 C C . PHE A 1 100 ? 10.305 14.812 1.047 1 98.94 100 PHE A C 1
ATOM 773 O O . PHE A 1 100 ? 9.82 13.82 1.589 1 98.94 100 PHE A O 1
ATOM 780 N N . LEU A 1 101 ? 10.227 14.992 -0.271 1 98.94 101 LEU A N 1
ATOM 781 C CA . LEU A 1 101 ? 9.57 14.078 -1.189 1 98.94 101 LEU A CA 1
ATOM 782 C C . LEU A 1 101 ? 10.195 12.688 -1.113 1 98.94 101 LEU A C 1
ATOM 784 O O . LEU A 1 101 ? 9.477 11.688 -1.044 1 98.94 101 LEU A O 1
ATOM 788 N N . LEU A 1 102 ? 11.508 12.648 -1.115 1 98.88 102 LEU A N 1
ATOM 789 C CA . LEU A 1 102 ? 12.203 11.367 -1.103 1 98.88 102 LEU A CA 1
ATOM 790 C C . LEU A 1 102 ? 11.961 10.633 0.208 1 98.88 102 LEU A C 1
ATOM 792 O O . LEU A 1 102 ? 11.75 9.414 0.21 1 98.88 102 LEU A O 1
ATOM 796 N N . CYS A 1 103 ? 11.969 11.352 1.312 1 98.88 103 CYS A N 1
ATOM 797 C CA . CYS A 1 103 ? 11.625 10.719 2.582 1 98.88 103 CYS A CA 1
ATOM 798 C C . CYS A 1 103 ? 10.203 10.172 2.555 1 98.88 103 CYS A C 1
ATOM 800 O O . CYS A 1 103 ? 9.961 9.055 3.016 1 98.88 103 CYS A O 1
ATOM 802 N N . GLY A 1 104 ? 9.281 10.969 2.049 1 98.81 104 GLY A N 1
ATOM 803 C CA . GLY A 1 104 ? 7.91 10.508 1.913 1 98.81 104 GLY A CA 1
ATOM 804 C C . GLY A 1 104 ? 7.781 9.273 1.037 1 98.81 104 GLY A C 1
ATOM 805 O O . GLY A 1 104 ? 7.031 8.352 1.359 1 98.81 104 GLY A O 1
ATOM 806 N N . ALA A 1 105 ? 8.547 9.234 -0.047 1 98.5 105 ALA A N 1
ATOM 807 C CA . ALA A 1 105 ? 8.5 8.133 -1.004 1 98.5 105 ALA A CA 1
ATOM 808 C C . ALA A 1 105 ? 8.984 6.832 -0.369 1 98.5 105 ALA A C 1
ATOM 810 O O . ALA A 1 105 ? 8.672 5.742 -0.854 1 98.5 105 ALA A O 1
ATOM 811 N N . ALA A 1 106 ? 9.766 6.934 0.673 1 97.88 106 ALA A N 1
ATOM 812 C CA . ALA A 1 106 ? 10.234 5.754 1.397 1 97.88 106 ALA A CA 1
ATOM 813 C C . ALA A 1 106 ? 9.102 5.117 2.199 1 97.88 106 ALA A C 1
ATOM 815 O O . ALA A 1 106 ? 9.172 3.941 2.559 1 97.88 106 ALA A O 1
ATOM 816 N N . LEU A 1 107 ? 8.055 5.891 2.473 1 98.12 107 LEU A N 1
ATOM 817 C CA . LEU A 1 107 ? 6.953 5.395 3.291 1 98.12 107 LEU A CA 1
ATOM 818 C C . LEU A 1 107 ? 5.789 4.941 2.418 1 98.12 107 LEU A C 1
ATOM 820 O O . LEU A 1 107 ? 4.953 4.148 2.855 1 98.12 107 LEU A O 1
ATOM 824 N N . GLY A 1 108 ? 5.652 5.453 1.253 1 98.19 108 GLY A N 1
ATOM 825 C CA . GLY A 1 108 ? 4.555 5.168 0.341 1 98.19 108 GLY A CA 1
ATOM 826 C C . GLY A 1 108 ? 4.527 6.09 -0.864 1 98.19 108 GLY A C 1
ATOM 827 O O . GLY A 1 108 ? 5.562 6.633 -1.26 1 98.19 108 GLY A O 1
ATOM 828 N N . ASP A 1 109 ? 3.426 6.184 -1.489 1 98.44 109 ASP A N 1
ATOM 829 C CA . ASP A 1 109 ? 3.244 7.035 -2.662 1 98.44 109 ASP A CA 1
ATOM 830 C C . ASP A 1 109 ? 2.6 8.367 -2.281 1 98.44 109 ASP A C 1
ATOM 832 O O . ASP A 1 109 ? 1.55 8.391 -1.633 1 98.44 109 ASP A O 1
ATOM 836 N N . VAL A 1 110 ? 3.215 9.438 -2.689 1 98.69 110 VAL A N 1
ATOM 837 C CA . VAL A 1 110 ? 2.641 10.758 -2.451 1 98.69 110 VAL A CA 1
ATOM 838 C C . VAL A 1 110 ? 1.449 10.984 -3.379 1 98.69 110 VAL A C 1
ATOM 840 O O . VAL A 1 110 ? 1.41 10.445 -4.488 1 98.69 110 VAL A O 1
ATOM 843 N N . PHE A 1 111 ? 0.481 11.711 -2.902 1 98.44 111 PHE A N 1
ATOM 844 C CA . PHE A 1 111 ? -0.671 12.031 -3.734 1 98.44 111 PHE A CA 1
ATOM 845 C C . PHE A 1 111 ? -1.288 13.359 -3.311 1 98.44 111 PHE A C 1
ATOM 847 O O . PHE A 1 111 ? -0.964 13.891 -2.246 1 98.44 111 PHE A O 1
ATOM 854 N N . GLY A 1 112 ? -2.043 13.961 -4.156 1 96.94 112 GLY A N 1
ATOM 855 C CA . GLY A 1 112 ? -2.807 15.172 -3.879 1 96.94 112 GLY A CA 1
ATOM 856 C C . GLY A 1 112 ? -4.293 15.008 -4.141 1 96.94 112 GLY A C 1
ATOM 857 O O . GLY A 1 112 ? -4.719 14.023 -4.746 1 96.94 112 GLY A O 1
ATOM 858 N N . TRP A 1 113 ? -5.07 15.867 -3.572 1 94.25 113 TRP A N 1
ATOM 859 C CA . TRP A 1 113 ? -6.496 15.992 -3.852 1 94.25 113 TRP A CA 1
ATOM 860 C C . TRP A 1 113 ? -6.754 17.078 -4.898 1 94.25 113 TRP A C 1
ATOM 862 O O . TRP A 1 113 ? -6.242 18.188 -4.785 1 94.25 113 TRP A O 1
ATOM 872 N N . ALA A 1 114 ? -7.582 16.75 -5.863 1 91.94 114 ALA A N 1
ATOM 873 C CA . ALA A 1 114 ? -7.906 17.734 -6.898 1 91.94 114 ALA A CA 1
ATOM 874 C C . ALA A 1 114 ? -8.492 19 -6.293 1 91.94 114 ALA A C 1
ATOM 876 O O . ALA A 1 114 ? -8.328 20.094 -6.844 1 91.94 114 ALA A O 1
ATOM 877 N N . THR A 1 115 ? -9.055 18.906 -5.137 1 86.25 115 THR A N 1
ATOM 878 C CA . THR A 1 115 ? -9.797 19.984 -4.504 1 86.25 115 THR A CA 1
ATOM 879 C C . THR A 1 115 ? -8.883 20.828 -3.625 1 86.25 115 THR A C 1
ATOM 881 O O . THR A 1 115 ? -9.281 21.891 -3.141 1 86.25 115 THR A O 1
ATOM 884 N N . GLN A 1 116 ? -7.703 20.391 -3.383 1 89.25 116 GLN A N 1
ATOM 885 C CA . GLN A 1 116 ? -6.805 21.109 -2.479 1 89.25 116 GLN A CA 1
ATOM 886 C C . GLN A 1 116 ? -5.637 21.734 -3.238 1 89.25 116 GLN A C 1
ATOM 888 O O . GLN A 1 116 ? -4.918 21.047 -3.959 1 89.25 116 GLN A O 1
ATOM 893 N N . GLN A 1 117 ? -5.457 23.062 -3.055 1 91.31 117 GLN A N 1
ATOM 894 C CA . GLN A 1 117 ? -4.387 23.859 -3.645 1 91.31 117 GLN A CA 1
ATOM 895 C C . GLN A 1 117 ? -4.18 23.5 -5.113 1 91.31 117 GLN A C 1
ATOM 897 O O . GLN A 1 117 ? -3.062 23.188 -5.527 1 91.31 117 GLN A O 1
ATOM 902 N N . ASP A 1 118 ? -5.234 23.438 -5.859 1 88.5 118 ASP A N 1
ATOM 903 C CA . ASP A 1 118 ? -5.27 23.25 -7.305 1 88.5 118 ASP A CA 1
ATOM 904 C C . ASP A 1 118 ? -4.676 21.891 -7.691 1 88.5 118 ASP A C 1
ATOM 906 O O . ASP A 1 118 ? -4.004 21.766 -8.719 1 88.5 118 ASP A O 1
ATOM 910 N N . GLY A 1 119 ? -4.766 20.906 -6.816 1 91.62 119 GLY A N 1
ATOM 911 C CA . GLY A 1 119 ? -4.348 19.547 -7.145 1 91.62 119 GLY A CA 1
ATOM 912 C C . GLY A 1 119 ? -2.861 19.312 -6.949 1 91.62 119 GLY A C 1
ATOM 913 O O . GLY A 1 119 ? -2.322 18.297 -7.391 1 91.62 119 GLY A O 1
ATOM 914 N N . ARG A 1 120 ? -2.172 20.188 -6.242 1 95.44 120 ARG A N 1
ATOM 915 C CA . ARG A 1 120 ? -0.746 20.016 -5.977 1 95.44 120 ARG A CA 1
ATOM 916 C C . ARG A 1 120 ? -0.488 18.812 -5.086 1 95.44 120 ARG A C 1
ATOM 918 O O . ARG A 1 120 ? -1.297 18.484 -4.215 1 95.44 120 ARG A O 1
ATOM 925 N N . ILE A 1 121 ? 0.685 18.25 -5.367 1 97.31 121 ILE A N 1
ATOM 926 C CA . ILE A 1 121 ? 1.124 17.141 -4.531 1 97.31 121 ILE A CA 1
ATOM 927 C C . ILE A 1 121 ? 1.723 17.672 -3.23 1 97.31 121 ILE A C 1
ATOM 929 O O . ILE A 1 121 ? 1.357 17.219 -2.141 1 97.31 121 ILE A O 1
ATOM 933 N N . MET A 1 122 ? 2.578 18.641 -3.371 1 98.06 122 MET A N 1
ATOM 934 C CA . MET A 1 122 ? 3.172 19.25 -2.188 1 98.06 122 MET A CA 1
ATOM 935 C C . MET A 1 122 ? 2.488 20.578 -1.861 1 98.06 122 MET A C 1
ATOM 937 O O . MET A 1 122 ? 2.469 21.5 -2.688 1 98.06 122 MET A O 1
ATOM 941 N N . HIS A 1 123 ? 2.031 20.734 -0.653 1 97.44 123 HIS A N 1
ATOM 942 C CA . HIS A 1 123 ? 1.297 21.922 -0.23 1 97.44 123 HIS A CA 1
ATOM 943 C C . HIS A 1 123 ? 2.197 22.875 0.54 1 97.44 123 HIS A C 1
ATOM 945 O O . HIS A 1 123 ? 3.201 22.469 1.124 1 97.44 123 HIS A O 1
ATOM 951 N N . ASP A 1 124 ? 1.798 24.109 0.461 1 96.56 124 ASP A N 1
ATOM 952 C CA . ASP A 1 124 ? 2.301 25.125 1.375 1 96.56 124 ASP A CA 1
ATOM 953 C C . ASP A 1 124 ? 1.321 25.359 2.52 1 96.56 124 ASP A C 1
ATOM 955 O O . ASP A 1 124 ? 0.139 25.625 2.285 1 96.56 124 ASP A O 1
ATOM 959 N N . VAL A 1 125 ? 1.798 25.203 3.68 1 95.62 125 VAL A N 1
ATOM 960 C CA . VAL A 1 125 ? 1.038 25.562 4.875 1 95.62 125 VAL A CA 1
ATOM 961 C C . VAL A 1 125 ? 1.595 26.844 5.477 1 95.62 125 VAL A C 1
ATOM 963 O O . VAL A 1 125 ? 2.67 26.844 6.082 1 95.62 125 VAL A O 1
ATOM 966 N N . LEU A 1 126 ? 0.927 27.906 5.254 1 95.12 126 LEU A N 1
ATOM 967 C CA . LEU A 1 126 ? 1.356 29.234 5.637 1 95.12 126 LEU A CA 1
ATOM 968 C C . LEU A 1 126 ? 0.157 30.156 5.828 1 95.12 126 LEU A C 1
ATOM 970 O O . LEU A 1 126 ? -0.917 29.906 5.277 1 95.12 126 LEU A O 1
ATOM 974 N N . PRO A 1 127 ? 0.308 31.156 6.637 1 93.12 127 PRO A N 1
ATOM 975 C CA . PRO A 1 127 ? -0.816 32.062 6.828 1 93.12 127 PRO A CA 1
ATOM 976 C C . PRO A 1 127 ? -1.114 32.906 5.582 1 93.12 127 PRO A C 1
ATOM 978 O O . PRO A 1 127 ? -0.19 33.375 4.91 1 93.12 127 PRO A O 1
ATOM 981 N N . ILE A 1 128 ? -2.342 32.969 5.281 1 91.88 128 ILE A N 1
ATOM 982 C CA . ILE A 1 128 ? -2.814 33.812 4.191 1 91.88 128 ILE A CA 1
ATOM 983 C C . ILE A 1 128 ? -3.75 34.906 4.746 1 91.88 128 ILE A C 1
ATOM 985 O O . ILE A 1 128 ? -4.688 34.594 5.484 1 91.88 128 ILE A O 1
ATOM 989 N N . LYS A 1 129 ? -3.484 36.094 4.359 1 89.19 129 LYS A N 1
ATOM 990 C CA . LYS A 1 129 ? -4.328 37.188 4.82 1 89.19 129 LYS A CA 1
ATOM 991 C C . LYS A 1 129 ? -5.785 36.969 4.43 1 89.19 129 LYS A C 1
ATOM 993 O O . LYS A 1 129 ? -6.078 36.594 3.289 1 89.19 129 LYS A O 1
ATOM 998 N N . GLY A 1 130 ? -6.703 37.094 5.367 1 85.12 130 GLY A N 1
ATOM 999 C CA . GLY A 1 130 ? -8.117 36.875 5.105 1 85.12 130 GLY A CA 1
ATOM 1000 C C . GLY A 1 130 ? -8.625 35.531 5.527 1 85.12 130 GLY A C 1
ATOM 1001 O O . GLY A 1 130 ? -9.836 35.312 5.609 1 85.12 130 GLY A O 1
ATOM 1002 N N . HIS A 1 131 ? -7.723 34.625 5.789 1 82.62 131 HIS A N 1
ATOM 1003 C CA . HIS A 1 131 ? -8.102 33.25 6.172 1 82.62 131 HIS A CA 1
ATOM 1004 C C . HIS A 1 131 ? -8.023 33.062 7.684 1 82.62 131 HIS A C 1
ATOM 1006 O O . HIS A 1 131 ? -8.031 31.938 8.172 1 82.62 131 HIS A O 1
ATOM 1012 N N . GLU A 1 132 ? -7.898 34.094 8.438 1 81.12 132 GLU A N 1
ATOM 1013 C CA . GLU A 1 132 ? -7.523 34.031 9.844 1 81.12 132 GLU A CA 1
ATOM 1014 C C . GLU A 1 132 ? -8.531 33.25 10.664 1 81.12 132 GLU A C 1
ATOM 1016 O O . GLU A 1 132 ? -8.18 32.656 11.695 1 81.12 132 GLU A O 1
ATOM 1021 N N . HIS A 1 133 ? -9.719 33.125 10.141 1 75.94 133 HIS A N 1
ATOM 1022 C CA . HIS A 1 133 ? -10.742 32.5 10.977 1 75.94 133 HIS A CA 1
ATOM 1023 C C . HIS A 1 133 ? -11.32 31.25 10.328 1 75.94 133 HIS A C 1
ATOM 1025 O O . HIS A 1 133 ? -12.273 30.672 10.844 1 75.94 133 HIS A O 1
ATOM 1031 N N . TYR A 1 134 ? -10.727 30.859 9.266 1 72.19 134 TYR A N 1
ATOM 1032 C CA . TYR A 1 134 ? -11.219 29.656 8.586 1 72.19 134 TYR A CA 1
ATOM 1033 C C . TYR A 1 134 ? -10.594 28.406 9.172 1 72.19 134 TYR A C 1
ATOM 1035 O O . TYR A 1 134 ? -9.477 28.438 9.695 1 72.19 134 TYR A O 1
ATOM 1043 N N . GLU A 1 135 ? -11.273 27.312 9.25 1 72.12 135 GLU A N 1
ATOM 1044 C CA . GLU A 1 135 ? -10.766 26.031 9.703 1 72.12 135 GLU A CA 1
ATOM 1045 C C . GLU A 1 135 ? -9.945 25.344 8.609 1 72.12 135 GLU A C 1
ATOM 1047 O O . GLU A 1 135 ? -10.289 24.25 8.148 1 72.12 135 GLU A O 1
ATOM 1052 N N . LEU A 1 136 ? -8.961 26.047 8.156 1 73.25 136 LEU A N 1
ATOM 1053 C CA . LEU A 1 136 ? -8.031 25.594 7.121 1 73.25 136 LEU A CA 1
ATOM 1054 C C . LEU A 1 136 ? -6.586 25.781 7.582 1 73.25 136 LEU A C 1
ATOM 1056 O O . LEU A 1 136 ? -6.312 26.531 8.508 1 73.25 136 LEU A O 1
ATOM 1060 N N . GLY A 1 137 ? -5.707 25.062 7 1 76.12 137 GLY A N 1
ATOM 1061 C CA . GLY A 1 137 ? -4.285 25.125 7.309 1 76.12 137 GLY A CA 1
ATOM 1062 C C . GLY A 1 137 ? -3.701 26.516 7.121 1 76.12 137 GLY A C 1
ATOM 1063 O O . GLY A 1 137 ? -2.648 26.828 7.68 1 76.12 137 GLY A O 1
ATOM 1064 N N . SER A 1 138 ? -4.383 27.328 6.383 1 81.06 138 SER A N 1
ATOM 1065 C CA . SER A 1 138 ? -3.908 28.672 6.125 1 81.06 138 SER A CA 1
ATOM 1066 C C . SER A 1 138 ? -4.379 29.641 7.207 1 81.06 138 SER A C 1
ATOM 1068 O O . SER A 1 138 ? -4.07 30.844 7.156 1 81.06 138 SER A O 1
ATOM 1070 N N . ASN A 1 139 ? -5.074 29 8.133 1 78.38 139 ASN A N 1
ATOM 1071 C CA . ASN A 1 139 ? -5.5 29.781 9.289 1 78.38 139 ASN A CA 1
ATOM 1072 C C . ASN A 1 139 ? -4.352 30.016 10.266 1 78.38 139 ASN A C 1
ATOM 1074 O O . ASN A 1 139 ? -3.346 29.297 10.227 1 78.38 139 ASN A O 1
ATOM 1078 N N . SER A 1 140 ? -4.555 31.109 11.117 1 81.19 140 SER A N 1
ATOM 1079 C CA . SER A 1 140 ? -3.504 31.391 12.094 1 81.19 140 SER A CA 1
ATOM 1080 C C . SER A 1 140 ? -4.09 31.688 13.469 1 81.19 140 SER A C 1
ATOM 1082 O O . SER A 1 140 ? -3.582 31.188 14.484 1 81.19 140 SER A O 1
ATOM 1084 N N . LEU A 1 141 ? -5.172 32.344 13.523 1 79.75 141 LEU A N 1
ATOM 1085 C CA . LEU A 1 141 ? -5.664 32.875 14.797 1 79.75 141 LEU A CA 1
ATOM 1086 C C . LEU A 1 141 ? -6.547 31.844 15.5 1 79.75 141 LEU A C 1
ATOM 1088 O O . LEU A 1 141 ? -6.801 31.969 16.703 1 79.75 141 LEU A O 1
ATOM 1092 N N . GLN A 1 142 ? -7.039 30.906 14.797 1 78.69 142 GLN A N 1
ATOM 1093 C CA . GLN A 1 142 ? -7.848 29.859 15.398 1 78.69 142 GLN A CA 1
ATOM 1094 C C . GLN A 1 142 ? -7.074 28.547 15.453 1 78.69 142 GLN A C 1
ATOM 1096 O O . GLN A 1 142 ? -6.254 28.25 14.586 1 78.69 142 GLN A O 1
ATOM 1101 N N . HIS A 1 143 ? -7.418 27.891 16.547 1 81.94 143 HIS A N 1
ATOM 1102 C CA . HIS A 1 143 ? -6.91 26.516 16.578 1 81.94 143 HIS A CA 1
ATOM 1103 C C . HIS A 1 143 ? -7.473 25.703 15.422 1 81.94 143 HIS A C 1
ATOM 1105 O O . HIS A 1 143 ? -8.633 25.859 15.039 1 81.94 143 HIS A O 1
ATOM 1111 N N . LEU A 1 144 ? -6.59 25.078 14.852 1 81.12 144 LEU A N 1
ATOM 1112 C CA . LEU A 1 144 ? -7.117 24.016 14.016 1 81.12 144 LEU A CA 1
ATOM 1113 C C . LEU A 1 144 ? -7.465 22.781 14.844 1 81.12 144 LEU A C 1
ATOM 1115 O O . LEU A 1 144 ? -6.586 22.188 15.477 1 81.12 144 LEU A O 1
ATOM 1119 N N . SER A 1 145 ? -8.703 22.406 14.914 1 88.56 145 SER A N 1
ATOM 1120 C CA . SER A 1 145 ? -9.172 21.297 15.719 1 88.56 145 SER A CA 1
ATOM 1121 C C . SER A 1 145 ? -8.508 19.984 15.305 1 88.56 145 SER A C 1
ATOM 1123 O O . SER A 1 145 ? -8.219 19.781 14.125 1 88.56 145 SER A O 1
ATOM 1125 N N . TRP A 1 146 ? -8.25 19.219 16.312 1 94.31 146 TRP A N 1
ATOM 1126 C CA . TRP A 1 146 ? -7.602 17.953 16 1 94.31 146 TRP A CA 1
ATOM 1127 C C . TRP A 1 146 ? -8.539 17.047 15.211 1 94.31 146 TRP A C 1
ATOM 1129 O O . TRP A 1 146 ? -9.758 17.125 15.367 1 94.31 146 TRP A O 1
ATOM 1139 N N . HIS A 1 147 ? -7.984 16.312 14.289 1 95.62 147 HIS A N 1
ATOM 1140 C CA . HIS A 1 147 ? -8.734 15.438 13.391 1 95.62 147 HIS A CA 1
ATOM 1141 C C . HIS A 1 147 ? -7.82 14.398 12.75 1 95.62 147 HIS A C 1
ATOM 1143 O O . HIS A 1 147 ? -6.594 14.531 12.805 1 95.62 147 HIS A O 1
ATOM 1149 N N . THR A 1 148 ? -8.414 13.328 12.281 1 96.88 148 THR A N 1
ATOM 1150 C CA . THR A 1 148 ? -7.785 12.5 11.266 1 96.88 148 THR A CA 1
ATOM 1151 C C . THR A 1 148 ? -7.906 13.141 9.891 1 96.88 148 THR A C 1
ATOM 1153 O O . THR A 1 148 ? -8.992 13.555 9.484 1 96.88 148 THR A O 1
ATOM 1156 N N . GLU A 1 149 ? -6.766 13.289 9.227 1 95.62 149 GLU A N 1
ATOM 1157 C CA . GLU A 1 149 ? -6.766 13.953 7.93 1 95.62 149 GLU A CA 1
ATOM 1158 C C . GLU A 1 149 ? -7.715 13.258 6.957 1 95.62 149 GLU A C 1
ATOM 1160 O O . GLU A 1 149 ? -7.605 12.047 6.73 1 95.62 149 GLU A O 1
ATOM 1165 N N . ASP A 1 150 ? -8.695 14.023 6.43 1 93.12 150 ASP A N 1
ATOM 1166 C CA . ASP A 1 150 ? -9.641 13.547 5.426 1 93.12 150 ASP A CA 1
ATOM 1167 C C . ASP A 1 150 ? -10.367 12.297 5.91 1 93.12 150 ASP A C 1
ATOM 1169 O O . ASP A 1 150 ? -10.578 11.359 5.141 1 93.12 150 ASP A O 1
ATOM 1173 N N . SER A 1 151 ? -10.781 12.273 7.137 1 93.31 151 SER A N 1
ATOM 1174 C CA . SER A 1 151 ? -11.367 11.109 7.793 1 93.31 151 SER A CA 1
ATOM 1175 C C . SER A 1 151 ? -12.609 10.625 7.059 1 93.31 151 SER A C 1
ATOM 1177 O O . SER A 1 151 ? -12.953 9.445 7.113 1 93.31 151 SER A O 1
ATOM 1179 N N . PHE A 1 152 ? -13.242 11.461 6.285 1 89.75 152 PHE A N 1
ATOM 1180 C CA . PHE A 1 152 ? -14.508 11.133 5.633 1 89.75 152 PHE A CA 1
ATOM 1181 C C . PHE A 1 152 ? -14.266 10.312 4.371 1 89.75 152 PHE A C 1
ATOM 1183 O O . PHE A 1 152 ? -15.172 9.641 3.877 1 89.75 152 PHE A O 1
ATOM 1190 N N . HIS A 1 153 ? -13.211 10.43 3.828 1 92.25 153 HIS A N 1
ATOM 1191 C CA . HIS A 1 153 ? -12.961 9.867 2.508 1 92.25 153 HIS A CA 1
ATOM 1192 C C . HIS A 1 153 ? -12.352 8.469 2.609 1 92.25 153 HIS A C 1
ATOM 1194 O O . HIS A 1 153 ? -11.398 8.266 3.359 1 92.25 153 HIS A O 1
ATOM 1200 N N . PRO A 1 154 ? -12.773 7.496 1.79 1 91.94 154 PRO A N 1
ATOM 1201 C CA . PRO A 1 154 ? -12.227 6.137 1.854 1 91.94 154 PRO A CA 1
ATOM 1202 C C . PRO A 1 154 ? -10.789 6.051 1.349 1 91.94 154 PRO A C 1
ATOM 1204 O O . PRO A 1 154 ? -10.086 5.074 1.634 1 91.94 154 PRO A O 1
ATOM 1207 N N . CYS A 1 155 ? -10.289 7.055 0.619 1 94.88 155 CYS A N 1
ATOM 1208 C CA . CYS A 1 155 ? -8.953 7.043 0.049 1 94.88 155 CYS A CA 1
ATOM 1209 C C . CYS A 1 155 ? -8.016 7.945 0.843 1 94.88 155 CYS A C 1
ATOM 1211 O O . CYS A 1 155 ? -7 8.414 0.316 1 94.88 155 CYS A O 1
ATOM 1213 N N . ARG A 1 156 ? -8.359 8.219 2.082 1 95.81 156 ARG A N 1
ATOM 1214 C CA . ARG A 1 156 ? -7.492 9.047 2.912 1 95.81 156 ARG A CA 1
ATOM 1215 C C . ARG A 1 156 ? -6.086 8.461 2.984 1 95.81 156 ARG A C 1
ATOM 1217 O O . ARG A 1 156 ? -5.91 7.246 2.863 1 95.81 156 ARG A O 1
ATOM 1224 N N . GLY A 1 157 ? -5.141 9.305 3.146 1 97.69 157 GLY A N 1
ATOM 1225 C CA . GLY A 1 157 ? -3.754 8.867 3.162 1 97.69 157 GLY A CA 1
ATOM 1226 C C . GLY A 1 157 ? -3.373 8.125 4.43 1 97.69 157 GLY A C 1
ATOM 1227 O O . GLY A 1 157 ? -4.047 8.25 5.453 1 97.69 157 GLY A O 1
ATOM 1228 N N . ASP A 1 158 ? -2.295 7.43 4.363 1 98.62 158 ASP A N 1
ATOM 1229 C CA . ASP A 1 158 ? -1.747 6.73 5.523 1 98.62 158 ASP A CA 1
ATOM 1230 C C . ASP A 1 158 ? -0.954 7.68 6.414 1 98.62 158 ASP A C 1
ATOM 1232 O O . ASP A 1 158 ? -0.848 7.461 7.625 1 98.62 158 ASP A O 1
ATOM 1236 N N . TYR A 1 159 ? -0.382 8.711 5.789 1 98.81 159 TYR A N 1
ATOM 1237 C CA . TYR A 1 159 ? 0.443 9.664 6.52 1 98.81 159 TYR A CA 1
ATOM 1238 C C . TYR A 1 159 ? 0.157 11.094 6.07 1 98.81 159 TYR A C 1
ATOM 1240 O O . TYR A 1 159 ? -0.075 11.344 4.887 1 98.81 159 TYR A O 1
ATOM 1248 N N . VAL A 1 160 ? 0.19 11.961 7.004 1 98.44 160 VAL A N 1
ATOM 1249 C CA . VAL A 1 160 ? 0.353 13.391 6.758 1 98.44 160 VAL A CA 1
ATOM 1250 C C . VAL A 1 160 ? 1.749 13.836 7.188 1 98.44 160 VAL A C 1
ATOM 1252 O O . VAL A 1 160 ? 2.139 13.648 8.344 1 98.44 160 VAL A O 1
ATOM 1255 N N . ALA A 1 161 ? 2.395 14.352 6.25 1 98.81 161 ALA A N 1
ATOM 1256 C CA . ALA A 1 161 ? 3.775 14.719 6.555 1 98.81 161 ALA A CA 1
ATOM 1257 C C . ALA A 1 161 ? 3.967 16.234 6.48 1 98.81 161 ALA A C 1
ATOM 1259 O O . ALA A 1 161 ? 3.424 16.891 5.59 1 98.81 161 ALA A O 1
ATOM 1260 N N . LEU A 1 162 ? 4.75 16.766 7.422 1 98.69 162 LEU A N 1
ATOM 1261 C CA . LEU A 1 162 ? 5.043 18.203 7.508 1 98.69 162 LEU A CA 1
ATOM 1262 C C . LEU A 1 162 ? 6.547 18.438 7.566 1 98.69 162 LEU A C 1
ATOM 1264 O O . LEU A 1 162 ? 7.254 17.812 8.359 1 98.69 162 LEU A O 1
ATOM 1268 N N . MET A 1 163 ? 7 19.25 6.754 1 98.81 163 MET A N 1
ATOM 1269 C CA . MET A 1 163 ? 8.359 19.766 6.863 1 98.81 163 MET A CA 1
ATOM 1270 C C . MET A 1 163 ? 8.359 21.234 7.297 1 98.81 163 MET A C 1
ATOM 1272 O O . MET A 1 163 ? 7.652 22.047 6.711 1 98.81 163 MET A O 1
ATOM 1276 N N . CYS A 1 164 ? 9.172 21.516 8.234 1 98.75 164 CYS A N 1
ATOM 1277 C CA . CYS A 1 164 ? 9.227 22.875 8.734 1 98.75 164 CYS A CA 1
ATOM 1278 C C . CYS A 1 164 ? 10.336 23.656 8.047 1 98.75 164 CYS A C 1
ATOM 1280 O O . CYS A 1 164 ? 11.516 23.297 8.141 1 98.75 164 CYS A O 1
ATOM 1282 N N . LEU A 1 165 ? 9.961 24.688 7.41 1 98.44 165 LEU A N 1
ATOM 1283 C CA . LEU A 1 165 ? 10.93 25.609 6.84 1 98.44 165 LEU A CA 1
ATOM 1284 C C . LEU A 1 165 ? 11.148 26.797 7.77 1 98.44 165 LEU A C 1
ATOM 1286 O O . LEU A 1 165 ? 12.281 27.25 7.961 1 98.44 165 LEU A O 1
ATOM 1290 N N . LYS A 1 166 ? 10.047 27.344 8.289 1 97.81 166 LYS A N 1
ATOM 1291 C CA . LYS A 1 166 ? 10.047 28.438 9.266 1 97.81 166 LYS A CA 1
ATOM 1292 C C . LYS A 1 166 ? 8.984 28.219 10.344 1 97.81 166 LYS A C 1
ATOM 1294 O O . LYS A 1 166 ? 7.879 27.75 10.047 1 97.81 166 LYS A O 1
ATOM 1299 N N . ASN A 1 167 ? 9.328 28.5 11.562 1 96.81 167 ASN A N 1
ATOM 1300 C CA . ASN A 1 167 ? 8.383 28.484 12.68 1 96.81 167 ASN A CA 1
ATOM 1301 C C . ASN A 1 167 ? 8.812 29.438 13.789 1 96.81 167 ASN A C 1
ATOM 1303 O O . ASN A 1 167 ? 9.109 29.016 14.906 1 96.81 167 ASN A O 1
ATOM 1307 N N . PRO A 1 168 ? 8.805 30.719 13.43 1 95.19 168 PRO A N 1
ATOM 1308 C CA . PRO A 1 168 ? 9.344 31.703 14.375 1 95.19 168 PRO A CA 1
ATOM 1309 C C . PRO A 1 168 ? 8.523 31.797 15.664 1 95.19 168 PRO A C 1
ATOM 1311 O O . PRO A 1 168 ? 9.031 32.25 16.688 1 95.19 168 PRO A O 1
ATOM 1314 N N . TYR A 1 169 ? 7.297 31.359 15.695 1 91.88 169 TYR A N 1
ATOM 1315 C CA . TYR A 1 169 ? 6.395 31.453 16.844 1 91.88 169 TYR A CA 1
ATOM 1316 C C . TYR A 1 169 ? 6.484 30.203 17.719 1 91.88 169 TYR A C 1
ATOM 1318 O O . TYR A 1 169 ? 5.805 30.109 18.734 1 91.88 169 TYR A O 1
ATOM 1326 N N . GLU A 1 170 ? 7.195 29.25 17.234 1 94.88 170 GLU A N 1
ATOM 1327 C CA . GLU A 1 170 ? 7.191 27.953 17.875 1 94.88 170 GLU A CA 1
ATOM 1328 C C . GLU A 1 170 ? 5.77 27.406 18.016 1 94.88 170 GLU A C 1
ATOM 1330 O O . GLU A 1 170 ? 5.402 26.875 19.062 1 94.88 170 GLU A O 1
ATOM 1335 N N . ALA A 1 171 ? 4.977 27.734 16.938 1 93.19 171 ALA A N 1
ATOM 1336 C CA . ALA A 1 171 ? 3.623 27.203 16.906 1 93.19 171 ALA A CA 1
ATOM 1337 C C . ALA A 1 171 ? 3.637 25.672 17.016 1 93.19 171 ALA A C 1
ATOM 1339 O O . ALA A 1 171 ? 4.398 25 16.312 1 93.19 171 ALA A O 1
ATOM 1340 N N . GLU A 1 172 ? 2.828 25.188 17.859 1 95 172 GLU A N 1
ATOM 1341 C CA . GLU A 1 172 ? 2.842 23.75 18.188 1 95 172 GLU A CA 1
ATOM 1342 C C . GLU A 1 172 ? 1.891 22.984 17.281 1 95 172 GLU A C 1
ATOM 1344 O O . GLU A 1 172 ? 0.792 23.453 16.969 1 95 172 GLU A O 1
ATOM 1349 N N . THR A 1 173 ? 2.305 21.828 16.844 1 94.81 173 THR A N 1
ATOM 1350 C CA . THR A 1 173 ? 1.429 20.781 16.312 1 94.81 173 THR A CA 1
ATOM 1351 C C . THR A 1 173 ? 0.941 19.875 17.438 1 94.81 173 THR A C 1
ATOM 1353 O O . THR A 1 173 ? 1.737 19.406 18.25 1 94.81 173 THR A O 1
ATOM 1356 N N . MET A 1 174 ? -0.33 19.766 17.484 1 96.12 174 MET A N 1
ATOM 1357 C CA . MET A 1 174 ? -0.912 18.859 18.469 1 96.12 174 MET A CA 1
ATOM 1358 C C . MET A 1 174 ? -1.096 17.453 17.875 1 96.12 174 MET A C 1
ATOM 1360 O O . MET A 1 174 ? -1.527 17.312 16.734 1 96.12 174 MET A O 1
ATOM 1364 N N . VAL A 1 175 ? -0.719 16.469 18.656 1 97.62 175 VAL A N 1
ATOM 1365 C CA . VAL A 1 175 ? -0.872 15.109 18.172 1 97.62 175 VAL A CA 1
ATOM 1366 C C . VAL A 1 175 ? -1.283 14.195 19.328 1 97.62 175 VAL A C 1
ATOM 1368 O O . VAL A 1 175 ? -0.784 14.336 20.453 1 97.62 175 VAL A O 1
ATOM 1371 N N . CYS A 1 176 ? -2.191 13.344 19.078 1 98.31 176 CYS A N 1
ATOM 1372 C CA . CYS A 1 176 ? -2.506 12.258 20 1 98.31 176 CYS A CA 1
ATOM 1373 C C . CYS A 1 176 ? -2.285 10.898 19.344 1 98.31 176 CYS A C 1
ATOM 1375 O O . CYS A 1 176 ? -2.775 10.656 18.234 1 98.31 176 CYS A O 1
ATOM 1377 N N . ASP A 1 177 ? -1.534 10.039 19.984 1 98 177 ASP A N 1
ATOM 1378 C CA . ASP A 1 177 ? -1.229 8.688 19.531 1 98 177 ASP A CA 1
ATOM 1379 C C . ASP A 1 177 ? -2.24 7.684 20.078 1 98 177 ASP A C 1
ATOM 1381 O O . ASP A 1 177 ? -2.408 7.566 21.297 1 98 177 ASP A O 1
ATOM 1385 N N . ALA A 1 178 ? -2.891 6.953 19.188 1 97.94 178 ALA A N 1
ATOM 1386 C CA . ALA A 1 178 ? -3.834 5.922 19.609 1 97.94 178 ALA A CA 1
ATOM 1387 C C . ALA A 1 178 ? -3.186 4.957 20.594 1 97.94 178 ALA A C 1
ATOM 1389 O O . ALA A 1 178 ? -3.859 4.422 21.484 1 97.94 178 ALA A O 1
ATOM 1390 N N . GLY A 1 179 ? -1.864 4.727 20.453 1 96.56 179 GLY A N 1
ATOM 1391 C CA . GLY A 1 179 ? -1.142 3.82 21.328 1 96.56 179 GLY A CA 1
ATOM 1392 C C . GLY A 1 179 ? -1.085 4.297 22.766 1 96.56 179 GLY A C 1
ATOM 1393 O O . GLY A 1 179 ? -0.771 3.523 23.672 1 96.56 179 GLY A O 1
ATOM 1394 N N . ASP A 1 180 ? -1.386 5.547 23.016 1 97.06 180 ASP A N 1
ATOM 1395 C CA . ASP A 1 180 ? -1.324 6.133 24.359 1 97.06 180 ASP A CA 1
ATOM 1396 C C . ASP A 1 180 ? -2.693 6.105 25.031 1 97.06 180 ASP A C 1
ATOM 1398 O O . ASP A 1 180 ? -2.822 6.469 26.203 1 97.06 180 ASP A O 1
ATOM 1402 N N . LEU A 1 181 ? -3.689 5.688 24.312 1 98.12 181 LEU A N 1
ATOM 1403 C CA . LEU A 1 181 ? -5.047 5.738 24.844 1 98.12 181 LEU A CA 1
ATOM 1404 C C . LEU A 1 181 ? -5.34 4.516 25.719 1 98.12 181 LEU A C 1
ATOM 1406 O O . LEU A 1 181 ? -4.793 3.438 25.469 1 98.12 181 LEU A O 1
ATOM 1410 N N . ASP A 1 182 ? -6.191 4.695 26.688 1 97.75 182 ASP A N 1
ATOM 1411 C CA . ASP A 1 182 ? -6.598 3.619 27.578 1 97.75 182 ASP A CA 1
ATOM 1412 C C . ASP A 1 182 ? -7.773 2.836 27 1 97.75 182 ASP A C 1
ATOM 1414 O O . ASP A 1 182 ? -8.891 2.906 27.531 1 97.75 182 ASP A O 1
ATOM 1418 N N . TRP A 1 183 ? -7.48 1.98 26.078 1 97.56 183 TRP A N 1
ATOM 1419 C CA . TRP A 1 183 ? -8.508 1.291 25.312 1 97.56 183 TRP A CA 1
ATOM 1420 C C . TRP A 1 183 ? -9.352 0.392 26.203 1 97.56 183 TRP A C 1
ATOM 1422 O O . TRP A 1 183 ? -10.578 0.322 26.047 1 97.56 183 TRP A O 1
ATOM 1432 N N . PRO A 1 184 ? -8.789 -0.29 27.219 1 96.44 184 PRO A N 1
ATOM 1433 C CA . PRO A 1 184 ? -9.609 -1.151 28.078 1 96.44 184 PRO A CA 1
ATOM 1434 C C . PRO A 1 184 ? -10.711 -0.386 28.812 1 96.44 184 PRO A C 1
ATOM 1436 O O . PRO A 1 184 ? -11.727 -0.977 29.188 1 96.44 184 PRO A O 1
ATOM 1439 N N . ASN A 1 185 ? -10.578 0.88 28.969 1 97.19 185 ASN A N 1
ATOM 1440 C CA . ASN A 1 185 ? -11.555 1.68 29.703 1 97.19 185 ASN A CA 1
ATOM 1441 C C . ASN A 1 185 ? -12.523 2.379 28.75 1 97.19 185 ASN A C 1
ATOM 1443 O O . ASN A 1 185 ? -13.328 3.209 29.172 1 97.19 185 ASN A O 1
ATOM 1447 N N . LEU A 1 186 ? -12.453 2.127 27.5 1 98.31 186 LEU A N 1
ATOM 1448 C CA . LEU A 1 186 ? -13.359 2.678 26.5 1 98.31 186 LEU A CA 1
ATOM 1449 C C . LEU A 1 186 ? -14.266 1.593 25.938 1 98.31 186 LEU A C 1
ATOM 1451 O O . LEU A 1 186 ? -13.938 0.405 26.016 1 98.31 186 LEU A O 1
ATOM 1455 N N . ASP A 1 187 ? -15.398 1.996 25.453 1 98.38 187 ASP A N 1
ATOM 1456 C CA . ASP A 1 187 ? -16.297 1.057 24.797 1 98.38 187 ASP A CA 1
ATOM 1457 C C . ASP A 1 187 ? -15.883 0.824 23.344 1 98.38 187 ASP A C 1
ATOM 1459 O O . ASP A 1 187 ? -16.562 1.269 22.422 1 98.38 187 ASP A O 1
ATOM 1463 N N . VAL A 1 188 ? -14.867 0.043 23.156 1 98.19 188 VAL A N 1
ATOM 1464 C CA . VAL A 1 188 ? -14.258 -0.23 21.859 1 98.19 188 VAL A CA 1
ATOM 1465 C C . VAL A 1 188 ? -15.289 -0.889 20.938 1 98.19 188 VAL A C 1
ATOM 1467 O O . VAL A 1 188 ? -15.367 -0.562 19.75 1 98.19 188 VAL A O 1
ATOM 1470 N N . ASP A 1 189 ? -16.078 -1.715 21.469 1 97.62 189 ASP A N 1
ATOM 1471 C CA . ASP A 1 189 ? -17.094 -2.404 20.672 1 97.62 189 ASP A CA 1
ATOM 1472 C C . ASP A 1 189 ? -18.062 -1.411 20.031 1 97.62 189 ASP A C 1
ATOM 1474 O O . ASP A 1 189 ? -18.375 -1.523 18.844 1 97.62 189 ASP A O 1
ATOM 1478 N N . ALA A 1 190 ? -18.484 -0.506 20.812 1 98.31 190 ALA A N 1
ATOM 1479 C CA . ALA A 1 190 ? -19.391 0.511 20.281 1 98.31 190 ALA A CA 1
ATOM 1480 C C . ALA A 1 190 ? -18.734 1.322 19.188 1 98.31 190 ALA A C 1
ATOM 1482 O O . ALA A 1 190 ? -19.359 1.655 18.172 1 98.31 190 ALA A O 1
ATOM 1483 N N . LEU A 1 191 ? -17.5 1.603 19.344 1 98.5 191 LEU A N 1
ATOM 1484 C CA . LEU A 1 191 ? -16.766 2.48 18.438 1 98.5 191 LEU A CA 1
ATOM 1485 C C . LEU A 1 191 ? -16.406 1.747 17.156 1 98.5 191 LEU A C 1
ATOM 1487 O O . LEU A 1 191 ? -16.062 2.377 16.156 1 98.5 191 LEU A O 1
ATOM 1491 N N . PHE A 1 192 ? -16.547 0.414 17.141 1 98 192 PHE A N 1
ATOM 1492 C CA . PHE A 1 192 ? -16.344 -0.398 15.953 1 98 192 PHE A CA 1
ATOM 1493 C C . PHE A 1 192 ? -17.625 -0.513 15.141 1 98 192 PHE A C 1
ATOM 1495 O O . PHE A 1 192 ? -17.609 -0.997 14.008 1 98 192 PHE A O 1
ATOM 1502 N N . GLU A 1 193 ? -18.734 -0.107 15.719 1 97.38 193 GLU A N 1
ATOM 1503 C CA . GLU A 1 193 ? -20 -0.169 14.992 1 97.38 193 GLU A CA 1
ATOM 1504 C C . GLU A 1 193 ? -20.062 0.903 13.906 1 97.38 193 GLU A C 1
ATOM 1506 O O . GLU A 1 193 ? -19.641 2.041 14.125 1 97.38 193 GLU A O 1
ATOM 1511 N N . PRO A 1 194 ? -20.547 0.559 12.742 1 95.88 194 PRO A N 1
ATOM 1512 C CA . PRO A 1 194 ? -20.594 1.514 11.633 1 95.88 194 PRO A CA 1
ATOM 1513 C C . PRO A 1 194 ? -21.797 2.447 11.719 1 95.88 194 PRO A C 1
ATOM 1515 O O . PRO A 1 194 ? -22.641 2.451 10.82 1 95.88 194 PRO A O 1
ATOM 1518 N N . VAL A 1 195 ? -21.812 3.334 12.758 1 96.38 195 VAL A N 1
ATOM 1519 C CA . VAL A 1 195 ? -23.031 4.113 13.008 1 96.38 195 VAL A CA 1
ATOM 1520 C C . VAL A 1 195 ? -22.688 5.602 13.008 1 96.38 195 VAL A C 1
ATOM 1522 O O . VAL A 1 195 ? -23.578 6.449 13.078 1 96.38 195 VAL A O 1
ATOM 1525 N N . PHE A 1 196 ? -21.438 5.859 12.891 1 96 196 PHE A N 1
ATOM 1526 C CA . PHE 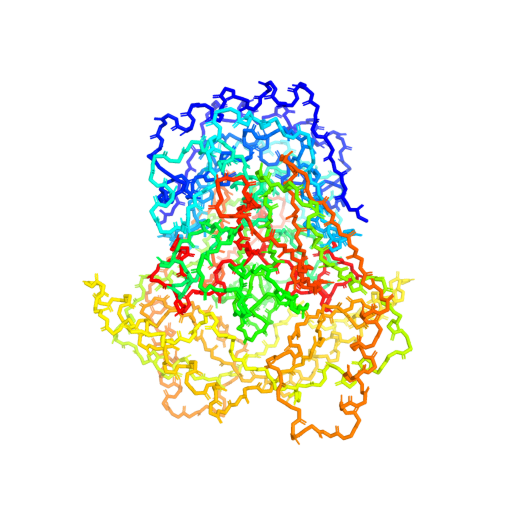A 1 196 ? -21.016 7.242 13.055 1 96 196 PHE A CA 1
ATOM 1527 C C . PHE A 1 196 ? -21.016 7.969 11.719 1 96 196 PHE A C 1
ATOM 1529 O O . PHE A 1 196 ? -20.547 7.43 10.711 1 96 196 PHE A O 1
ATOM 1536 N N . THR A 1 197 ? -21.453 9.148 11.727 1 92.19 197 THR A N 1
ATOM 1537 C CA . THR A 1 197 ? -21.578 9.938 10.508 1 92.19 197 THR A CA 1
ATOM 1538 C C . THR A 1 197 ? -20.438 10.945 10.406 1 92.19 197 THR A C 1
ATOM 1540 O O . THR A 1 197 ? -20.172 11.703 11.336 1 92.19 197 THR A O 1
ATOM 1543 N N . GLN A 1 198 ? -19.766 10.875 9.344 1 87.25 198 GLN A N 1
ATOM 1544 C CA . GLN A 1 198 ? -18.688 11.828 9.047 1 87.25 198 GLN A CA 1
ATOM 1545 C C . GLN A 1 198 ? -19 12.633 7.785 1 87.25 198 GLN A C 1
ATOM 1547 O O . GLN A 1 198 ? -19.297 12.055 6.734 1 87.25 198 GLN A O 1
ATOM 1552 N N . MET A 1 199 ? -18.875 13.953 7.883 1 84.94 199 MET A N 1
ATOM 1553 C CA . MET A 1 199 ? -19.156 14.852 6.77 1 84.94 199 MET A CA 1
ATOM 1554 C C . MET A 1 199 ? -17.875 15.328 6.109 1 84.94 199 MET A C 1
ATOM 1556 O O . MET A 1 199 ? -16.828 15.406 6.754 1 84.94 199 MET A O 1
ATOM 1560 N N . PRO A 1 200 ? -18.016 15.555 4.723 1 82 200 PRO A N 1
ATOM 1561 C CA . PRO A 1 200 ? -16.828 16.141 4.07 1 82 200 PRO A CA 1
ATOM 1562 C C . PRO A 1 200 ? -16.406 17.469 4.703 1 82 200 PRO A C 1
ATOM 1564 O O . PRO A 1 200 ? -17.25 18.25 5.145 1 82 200 PRO A O 1
ATOM 1567 N N . ASP A 1 201 ? -15.078 17.641 4.715 1 75.19 201 ASP A N 1
ATOM 1568 C CA . ASP A 1 201 ? -14.578 18.875 5.301 1 75.19 201 ASP A CA 1
ATOM 1569 C C . ASP A 1 201 ? -14.625 20.016 4.289 1 75.19 201 ASP A C 1
ATOM 1571 O O . ASP A 1 201 ? -14.828 19.797 3.094 1 75.19 201 ASP A O 1
ATOM 1575 N N . ASN A 1 202 ? -14.438 21.156 4.742 1 69 202 ASN A N 1
ATOM 1576 C CA . ASN A 1 202 ? -14.633 22.391 3.98 1 69 202 ASN A CA 1
ATOM 1577 C C . ASN A 1 202 ? -13.578 22.531 2.881 1 69 202 ASN A C 1
ATOM 1579 O O . ASN A 1 202 ? -13.797 23.25 1.902 1 69 202 ASN A O 1
ATOM 1583 N N . SER A 1 203 ? -12.516 21.812 3.045 1 67.62 203 SER A N 1
ATOM 1584 C CA . SER A 1 203 ? -11.445 21.938 2.055 1 67.62 203 SER A CA 1
ATOM 1585 C C . SER A 1 203 ? -11.828 21.266 0.744 1 67.62 203 SER A C 1
ATOM 1587 O O . SER A 1 203 ? -11.188 21.484 -0.287 1 67.62 203 SER A O 1
ATOM 1589 N N . HIS A 1 204 ? -12.844 20.438 0.74 1 70.75 204 HIS A N 1
ATOM 1590 C CA . HIS A 1 204 ? -13.219 19.656 -0.438 1 70.75 204 HIS A CA 1
ATOM 1591 C C . HIS A 1 204 ? -14.5 20.203 -1.07 1 70.75 204 HIS A C 1
ATOM 1593 O O . HIS A 1 204 ? -15.008 19.625 -2.029 1 70.75 204 HIS A O 1
ATOM 1599 N N . LEU A 1 205 ? -15.07 21.203 -0.448 1 65.88 205 LEU A N 1
ATOM 1600 C CA . LEU A 1 205 ? -16.312 21.734 -0.986 1 65.88 205 LEU A CA 1
ATOM 1601 C C . LEU A 1 205 ? -16.078 22.391 -2.34 1 65.88 205 LEU A C 1
ATOM 1603 O O . LEU A 1 205 ? -15.07 23.078 -2.539 1 65.88 205 LEU A O 1
ATOM 1607 N N . PRO A 1 206 ? -16.984 21.828 -3.346 1 57.5 206 PRO A N 1
ATOM 1608 C CA . PRO A 1 206 ? -16.828 22.344 -4.707 1 57.5 206 PRO A CA 1
ATOM 1609 C C . PRO A 1 206 ? -16.781 23.875 -4.754 1 57.5 206 PRO A C 1
ATOM 1611 O O . PRO A 1 206 ? -17.656 24.531 -4.203 1 57.5 206 PRO A O 1
ATOM 1614 N N . GLN A 1 207 ? -15.805 24.422 -4.379 1 54.97 207 GLN A N 1
ATOM 1615 C CA . GLN A 1 207 ? -15.977 25.812 -4.742 1 54.97 207 GLN A CA 1
ATOM 1616 C C . GLN A 1 207 ? -16.438 25.969 -6.188 1 54.97 207 GLN A C 1
ATOM 1618 O O . GLN A 1 207 ? -16.531 24.969 -6.914 1 54.97 207 GLN A O 1
ATOM 1623 N N . ASN A 1 208 ? -16.016 27 -7.07 1 48.56 208 ASN A N 1
ATOM 1624 C CA . ASN A 1 208 ? -16.344 27.578 -8.375 1 48.56 208 ASN A CA 1
ATOM 1625 C C . ASN A 1 208 ? -15.875 26.672 -9.508 1 48.56 208 ASN A C 1
ATOM 1627 O O . ASN A 1 208 ? -15.578 27.141 -10.609 1 48.56 208 ASN A O 1
ATOM 1631 N N . THR A 1 209 ? -15.422 25.406 -9.18 1 53.84 209 THR A N 1
ATOM 1632 C CA . THR A 1 209 ? -14.516 25.109 -10.273 1 53.84 209 THR A CA 1
ATOM 1633 C C . THR A 1 209 ? -15.25 24.422 -11.422 1 53.84 209 THR A C 1
ATOM 1635 O O . THR A 1 209 ? -15.117 23.219 -11.625 1 53.84 209 THR A O 1
ATOM 1638 N N . ALA A 1 210 ? -16.312 24.891 -11.656 1 55.56 210 ALA A N 1
ATOM 1639 C CA . ALA A 1 210 ? -17.141 24.5 -12.789 1 55.56 210 ALA A CA 1
ATOM 1640 C C . ALA A 1 210 ? -16.344 24.531 -14.094 1 55.56 210 ALA A C 1
ATOM 1642 O O . ALA A 1 210 ? -16.812 24.078 -15.133 1 55.56 210 ALA A O 1
ATOM 1643 N N . GLU A 1 211 ? -15.156 25.047 -14.008 1 66.81 211 GLU A N 1
ATOM 1644 C CA . GLU A 1 211 ? -14.578 25.234 -15.336 1 66.81 211 GLU A CA 1
ATOM 1645 C C . GLU A 1 211 ? -13.891 23.953 -15.82 1 66.81 211 GLU A C 1
ATOM 1647 O O . GLU A 1 211 ? -13.281 23.234 -15.023 1 66.81 211 GLU A O 1
ATOM 1652 N N . SER A 1 212 ? -14.164 23.531 -16.984 1 75.94 212 SER A N 1
ATOM 1653 C CA . SER A 1 212 ? -13.555 22.375 -17.656 1 75.94 212 SER A CA 1
ATOM 1654 C C . SER A 1 212 ? -12.031 22.469 -17.625 1 75.94 212 SER A C 1
ATOM 1656 O O . SER A 1 212 ? -11.469 23.562 -17.797 1 75.94 212 SER A O 1
ATOM 1658 N N . THR A 1 213 ? -11.289 21.438 -17.328 1 77.62 213 THR A N 1
ATOM 1659 C CA . THR A 1 213 ? -9.828 21.359 -17.344 1 77.62 213 THR A CA 1
ATOM 1660 C C . THR A 1 213 ? -9.32 21.156 -18.766 1 77.62 213 THR A C 1
ATOM 1662 O O . THR A 1 213 ? -8.125 21.297 -19.031 1 77.62 213 THR A O 1
ATOM 1665 N N . GLY A 1 214 ? -10.219 20.828 -19.625 1 81.94 214 GLY A N 1
ATOM 1666 C CA . GLY A 1 214 ? -9.836 20.469 -20.984 1 81.94 214 GLY A CA 1
ATOM 1667 C C . GLY A 1 214 ? -9.641 18.984 -21.172 1 81.94 214 GLY A C 1
ATOM 1668 O O . GLY A 1 214 ? -9.555 18.5 -22.312 1 81.94 214 GLY A O 1
ATOM 1669 N N . ASP A 1 215 ? -9.516 18.188 -20.156 1 87.75 215 ASP A N 1
ATOM 1670 C CA . ASP A 1 215 ? -9.398 16.734 -20.203 1 87.75 215 ASP A CA 1
ATOM 1671 C C . ASP A 1 215 ? -10.719 16.062 -19.812 1 87.75 215 ASP A C 1
ATOM 1673 O O . ASP A 1 215 ? -11.164 16.156 -18.672 1 87.75 215 ASP A O 1
ATOM 1677 N N . PRO A 1 216 ? -11.273 15.422 -20.797 1 87.38 216 PRO A N 1
ATOM 1678 C CA . PRO A 1 216 ? -12.594 14.836 -20.547 1 87.38 216 PRO A CA 1
ATOM 1679 C C . PRO A 1 216 ? -12.594 13.859 -19.375 1 87.38 216 PRO A C 1
ATOM 1681 O O . PRO A 1 216 ? -13.586 13.766 -18.656 1 87.38 216 PRO A O 1
ATOM 1684 N N . THR A 1 217 ? -11.586 13.109 -19.219 1 88.25 217 THR A N 1
ATOM 1685 C CA . THR A 1 217 ? -11.516 12.156 -18.109 1 88.25 217 THR A CA 1
ATOM 1686 C C . THR A 1 217 ? -11.492 12.891 -16.781 1 88.25 217 THR A C 1
ATOM 1688 O O . THR A 1 217 ? -12.242 12.547 -15.859 1 88.25 217 THR A O 1
ATOM 1691 N N . LYS A 1 218 ? -10.719 13.875 -16.672 1 89.06 218 LYS A N 1
ATOM 1692 C CA . LYS A 1 218 ? -10.641 14.656 -15.438 1 89.06 218 LYS A CA 1
ATOM 1693 C C . LYS A 1 218 ? -11.961 15.359 -15.156 1 89.06 218 LYS A C 1
ATOM 1695 O O . LYS A 1 218 ? -12.406 15.422 -14 1 89.06 218 LYS A O 1
ATOM 1700 N N . ASP A 1 219 ? -12.516 15.859 -16.188 1 88.31 219 ASP A N 1
ATOM 1701 C CA . ASP A 1 219 ? -13.797 16.531 -16.031 1 88.31 219 ASP A CA 1
ATOM 1702 C C . ASP A 1 219 ? -14.867 15.57 -15.523 1 88.31 219 ASP A C 1
ATOM 1704 O O . ASP A 1 219 ? -15.664 15.93 -14.656 1 88.31 219 ASP A O 1
ATOM 1708 N N . ARG A 1 220 ? -14.844 14.398 -16.047 1 87.69 220 ARG A N 1
ATOM 1709 C CA . ARG A 1 220 ? -15.789 13.375 -15.609 1 87.69 220 ARG A CA 1
ATOM 1710 C C . ARG A 1 220 ? -15.562 13.008 -14.148 1 87.69 220 ARG A C 1
ATOM 1712 O O . ARG A 1 220 ? -16.516 12.906 -13.375 1 87.69 220 ARG A O 1
ATOM 1719 N N . LEU A 1 221 ? -14.391 12.836 -13.828 1 88.88 221 LEU A N 1
ATOM 1720 C CA . LEU A 1 221 ? -14.055 12.461 -12.461 1 88.88 221 LEU A CA 1
ATOM 1721 C C . LEU A 1 221 ? -14.414 13.578 -11.484 1 88.88 221 LEU A C 1
ATOM 1723 O O . LEU A 1 221 ? -14.914 13.312 -10.391 1 88.88 221 LEU A O 1
ATOM 1727 N N . ARG A 1 222 ? -14.164 14.781 -11.891 1 85.81 222 ARG A N 1
ATOM 1728 C CA . ARG A 1 222 ? -14.508 15.922 -11.055 1 85.81 222 ARG A CA 1
ATOM 1729 C C . ARG A 1 222 ? -16.016 16 -10.828 1 85.81 222 ARG A C 1
ATOM 1731 O O . ARG A 1 222 ? -16.469 16.219 -9.703 1 85.81 222 ARG A O 1
ATOM 1738 N N . ALA A 1 223 ? -16.703 15.852 -11.906 1 85.12 223 ALA A N 1
ATOM 1739 C CA . ALA A 1 223 ? -18.156 15.883 -11.805 1 85.12 223 ALA A CA 1
ATOM 1740 C C . ALA A 1 223 ? -18.672 14.805 -10.859 1 85.12 223 ALA A C 1
ATOM 1742 O O . ALA A 1 223 ? -19.547 15.062 -10.031 1 85.12 223 ALA A O 1
ATOM 1743 N N . ARG A 1 224 ? -18.125 13.672 -10.977 1 85.88 224 ARG A N 1
ATOM 1744 C CA . ARG A 1 224 ? -18.531 12.555 -10.117 1 85.88 224 ARG A CA 1
ATOM 1745 C C . ARG A 1 224 ? -18.203 12.852 -8.656 1 85.88 224 ARG A C 1
ATOM 1747 O O . ARG A 1 224 ? -18.984 12.547 -7.762 1 85.88 224 ARG A O 1
ATOM 1754 N N . SER A 1 225 ? -17.062 13.383 -8.523 1 83.06 225 SER A N 1
ATOM 1755 C CA . SER A 1 225 ? -16.625 13.734 -7.172 1 83.06 225 SER A CA 1
ATOM 1756 C C . SER A 1 225 ? -17.578 14.734 -6.527 1 83.06 225 SER A C 1
ATOM 1758 O O . SER A 1 225 ? -17.953 14.578 -5.363 1 83.06 225 SER A O 1
ATOM 1760 N N . PHE A 1 226 ? -17.906 15.672 -7.262 1 81.12 226 PHE A N 1
ATOM 1761 C CA . PHE A 1 226 ? -18.844 16.688 -6.77 1 81.12 226 PHE A CA 1
ATOM 1762 C C . PHE A 1 226 ? -20.172 16.047 -6.383 1 81.12 226 PHE A C 1
ATOM 1764 O O . PHE A 1 226 ? -20.719 16.359 -5.324 1 81.12 226 PHE A O 1
ATOM 1771 N N . GLU A 1 227 ? -20.578 15.18 -7.219 1 84.62 227 GLU A N 1
ATOM 1772 C CA . GLU A 1 227 ? -21.844 14.508 -6.945 1 84.62 227 GLU A CA 1
ATOM 1773 C C . GLU A 1 227 ? -21.75 13.641 -5.695 1 84.62 227 GLU A C 1
ATOM 1775 O O . GLU A 1 227 ? -22.703 13.57 -4.91 1 84.62 227 GLU A O 1
ATOM 1780 N N . LEU A 1 228 ? -20.672 13.039 -5.582 1 83.75 228 LEU A N 1
ATOM 1781 C CA . LEU A 1 228 ? -20.484 12.164 -4.434 1 83.75 228 LEU A CA 1
ATOM 1782 C C . LEU A 1 228 ? -20.422 12.961 -3.139 1 83.75 228 LEU A C 1
ATOM 1784 O O . LEU A 1 228 ? -21.062 12.617 -2.154 1 83.75 228 LEU A O 1
ATOM 1788 N N . ILE A 1 229 ? -19.656 14.008 -3.16 1 80.25 229 ILE A N 1
ATOM 1789 C CA . ILE A 1 229 ? -19.516 14.844 -1.976 1 80.25 229 ILE A CA 1
ATOM 1790 C C . ILE A 1 229 ? -20.875 15.445 -1.604 1 80.25 229 ILE A C 1
ATOM 1792 O O . ILE A 1 229 ? -21.25 15.477 -0.428 1 80.25 229 ILE A O 1
ATOM 1796 N N . LYS A 1 230 ? -21.578 15.859 -2.619 1 82.06 230 LYS A N 1
ATOM 1797 C CA . LYS A 1 230 ? -22.938 16.375 -2.387 1 82.06 230 LYS A CA 1
ATOM 1798 C C . LYS A 1 230 ? -23.812 15.305 -1.746 1 82.06 230 LYS A C 1
ATOM 1800 O O . LYS A 1 230 ? -24.547 15.586 -0.789 1 82.06 230 LYS A O 1
ATOM 1805 N N . SER A 1 231 ? -23.719 14.164 -2.277 1 86.62 231 SER A N 1
ATOM 1806 C CA . SER A 1 231 ? -24.516 13.062 -1.748 1 86.62 231 SER A CA 1
ATOM 1807 C C . SER A 1 231 ? -24.141 12.766 -0.3 1 86.62 231 SER A C 1
ATOM 1809 O O . SER A 1 231 ? -25.016 12.484 0.524 1 86.62 231 SER A O 1
ATOM 1811 N N . TRP A 1 232 ? -22.891 12.828 -0.017 1 85.25 232 TRP A N 1
ATOM 1812 C CA . TRP A 1 232 ? -22.422 12.555 1.34 1 85.25 232 TRP A CA 1
ATOM 1813 C C . TRP A 1 232 ? -22.891 13.641 2.307 1 85.25 232 TRP A C 1
ATOM 1815 O O . TRP A 1 232 ? -23.156 13.359 3.48 1 85.25 232 TRP A O 1
ATOM 1825 N N . ASN A 1 233 ? -22.969 14.812 1.825 1 81.75 233 ASN A N 1
ATOM 1826 C CA . ASN A 1 233 ? -23.469 15.914 2.646 1 81.75 233 ASN A CA 1
ATOM 1827 C C . ASN A 1 233 ? -24.953 15.758 2.939 1 81.75 233 ASN A C 1
ATOM 1829 O O . ASN A 1 233 ? -25.406 16.062 4.043 1 81.75 233 ASN A O 1
ATOM 1833 N N . GLU A 1 234 ? -25.656 15.273 1.958 1 85.31 234 GLU A N 1
ATOM 1834 C CA . GLU A 1 234 ? -27.094 15.094 2.098 1 85.31 234 GLU A CA 1
ATOM 1835 C C . GLU A 1 234 ? -27.422 13.844 2.906 1 85.31 234 GLU A C 1
ATOM 1837 O O . GLU A 1 234 ? -28.359 13.852 3.717 1 85.31 234 GLU A O 1
ATOM 1842 N N . ASN A 1 235 ? -26.656 12.852 2.607 1 86.75 235 ASN A N 1
ATOM 1843 C CA . ASN A 1 235 ? -26.812 11.57 3.291 1 86.75 235 ASN A CA 1
ATOM 1844 C C . ASN A 1 235 ? -25.469 11.039 3.785 1 86.75 235 ASN A C 1
ATOM 1846 O O . ASN A 1 235 ? -24.875 10.18 3.146 1 86.75 235 ASN A O 1
ATOM 1850 N N . PRO A 1 236 ? -25.172 11.523 4.902 1 84.06 236 PRO A N 1
ATOM 1851 C CA . PRO A 1 236 ? -23.844 11.141 5.395 1 84.06 236 PRO A CA 1
ATOM 1852 C C . PRO A 1 236 ? -23.703 9.625 5.57 1 84.06 236 PRO A C 1
ATOM 1854 O O . PRO A 1 236 ? -24.625 8.969 6.059 1 84.06 236 PRO A O 1
ATOM 1857 N N . VAL A 1 237 ? -22.609 9.141 5.113 1 85.12 237 VAL A N 1
ATOM 1858 C CA . VAL A 1 237 ? -22.328 7.715 5.211 1 85.12 237 VAL A CA 1
ATOM 1859 C C . VAL A 1 237 ? -21.938 7.363 6.645 1 85.12 237 VAL A C 1
ATOM 1861 O O . VAL A 1 237 ? -21.141 8.078 7.27 1 85.12 237 VAL A O 1
ATOM 1864 N N . ARG A 1 238 ? -22.547 6.332 7.184 1 92.62 238 ARG A N 1
ATOM 1865 C CA . ARG A 1 238 ? -22.219 5.852 8.523 1 92.62 238 ARG A CA 1
ATOM 1866 C C . ARG A 1 238 ? -21 4.93 8.492 1 92.62 238 ARG A C 1
ATOM 1868 O O . ARG A 1 238 ? -20.938 4.012 7.676 1 92.62 238 ARG A O 1
ATOM 1875 N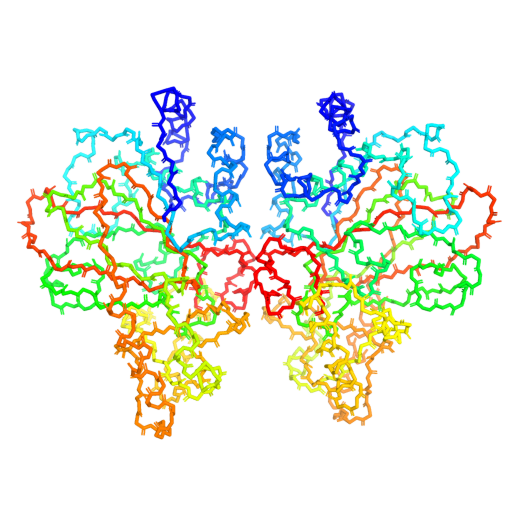 N . ARG A 1 239 ? -20.031 5.207 9.305 1 94.56 239 ARG A N 1
ATOM 1876 C CA . ARG A 1 239 ? -18.812 4.414 9.398 1 94.56 239 ARG A CA 1
ATOM 1877 C C . ARG A 1 239 ? -18.391 4.207 10.852 1 94.56 239 ARG A C 1
ATOM 1879 O O . ARG A 1 239 ? -18.922 4.859 11.75 1 94.56 239 ARG A O 1
ATOM 1886 N N . ALA A 1 240 ? -17.578 3.227 11.07 1 96.94 240 ALA A N 1
ATOM 1887 C CA . ALA A 1 240 ? -16.969 3.051 12.383 1 96.94 240 ALA A CA 1
ATOM 1888 C C . ALA A 1 240 ? -15.883 4.09 12.625 1 96.94 240 ALA A C 1
ATOM 1890 O O . ALA A 1 240 ? -15.266 4.59 11.68 1 96.94 240 ALA A O 1
ATOM 1891 N N . VAL A 1 241 ? -15.672 4.367 13.836 1 97.44 241 VAL A N 1
ATOM 1892 C CA . VAL A 1 241 ? -14.602 5.273 14.25 1 97.44 241 VAL A CA 1
ATOM 1893 C C . VAL A 1 241 ? -13.297 4.5 14.398 1 97.44 241 VAL A C 1
ATOM 1895 O O . VAL A 1 241 ? -12.219 5.039 14.148 1 97.44 241 VAL A O 1
ATOM 1898 N N . LEU A 1 242 ? -13.492 3.26 14.828 1 98.31 242 LEU A N 1
ATOM 1899 C CA . LEU A 1 242 ? -12.336 2.393 15.039 1 98.31 242 LEU A CA 1
ATOM 1900 C C . LEU A 1 242 ? -12.352 1.227 14.055 1 98.31 242 LEU A C 1
ATOM 1902 O O . LEU A 1 242 ? -13.422 0.78 13.633 1 98.31 242 LEU A O 1
ATOM 1906 N N . TYR A 1 243 ? -11.203 0.732 13.68 1 97.31 243 TYR A N 1
ATOM 1907 C CA . TYR A 1 243 ? -11.078 -0.445 12.828 1 97.31 243 TYR A CA 1
ATOM 1908 C C . TYR A 1 243 ? -9.727 -1.126 13.039 1 97.31 243 TYR A C 1
ATOM 1910 O O . TYR A 1 243 ? -8.922 -0.677 13.852 1 97.31 243 TYR A O 1
ATOM 1918 N N . GLY A 1 244 ? -9.461 -2.266 12.406 1 95.44 244 GLY A N 1
ATOM 1919 C CA . GLY A 1 244 ? -8.227 -3.012 12.578 1 95.44 244 GLY A CA 1
ATOM 1920 C C . GLY A 1 244 ? -8.234 -3.914 13.797 1 95.44 244 GLY A C 1
ATOM 1921 O O . GLY A 1 244 ? -9.219 -4.609 14.055 1 95.44 244 GLY A O 1
ATOM 1922 N N . ASP A 1 245 ? -7.145 -3.895 14.492 1 94.56 245 ASP A N 1
ATOM 1923 C CA . ASP A 1 245 ? -6.996 -4.73 15.68 1 94.56 245 ASP A CA 1
ATOM 1924 C C . ASP A 1 245 ? -7.801 -4.172 16.844 1 94.56 245 ASP A C 1
ATOM 1926 O O . ASP A 1 245 ? -7.688 -2.988 17.172 1 94.56 245 ASP A O 1
ATOM 1930 N N . ARG A 1 246 ? -8.547 -4.949 17.531 1 92.19 246 ARG A N 1
ATOM 1931 C CA . ARG A 1 246 ? -9.43 -4.504 18.594 1 92.19 246 ARG A CA 1
ATOM 1932 C C . ARG A 1 246 ? -8.633 -4.082 19.828 1 92.19 246 ARG A C 1
ATOM 1934 O O . ARG A 1 246 ? -9.109 -3.279 20.641 1 92.19 246 ARG A O 1
ATOM 1941 N N . GLN A 1 247 ? -7.496 -4.641 19.953 1 92.25 247 GLN A N 1
ATOM 1942 C CA . GLN A 1 247 ? -6.691 -4.332 21.125 1 92.25 247 GLN A CA 1
ATOM 1943 C C . GLN A 1 247 ? -5.82 -3.1 20.891 1 92.25 247 GLN A C 1
ATOM 1945 O O . GLN A 1 247 ? -5.367 -2.459 21.844 1 92.25 247 GLN A O 1
ATOM 1950 N N . ASN A 1 248 ? -5.523 -2.82 19.703 1 94.5 248 ASN A N 1
ATOM 1951 C CA . ASN A 1 248 ? -4.762 -1.656 19.266 1 94.5 248 ASN A CA 1
ATOM 1952 C C . ASN A 1 248 ? -5.336 -1.059 17.984 1 94.5 248 ASN A C 1
ATOM 1954 O O . ASN A 1 248 ? -4.719 -1.143 16.922 1 94.5 248 ASN A O 1
ATOM 1958 N N . PRO A 1 249 ? -6.441 -0.399 18.094 1 97.75 249 PRO A N 1
ATOM 1959 C CA . PRO A 1 249 ? -7.211 -0.036 16.906 1 97.75 249 PRO A CA 1
ATOM 1960 C C . PRO A 1 249 ? -6.625 1.163 16.156 1 97.75 249 PRO A C 1
ATOM 1962 O O . PRO A 1 249 ? -5.914 1.974 16.766 1 97.75 249 PRO A O 1
ATOM 1965 N N . TYR A 1 250 ? -6.863 1.19 14.898 1 98.19 250 TYR A N 1
ATOM 1966 C CA . TYR A 1 250 ? -6.785 2.408 14.102 1 98.19 250 TYR A CA 1
ATOM 1967 C C . TYR A 1 250 ? -8.016 3.283 14.312 1 98.19 250 TYR A C 1
ATOM 1969 O O . TYR A 1 250 ? -9.062 2.797 14.742 1 98.19 250 TYR A O 1
ATOM 1977 N N . MET A 1 251 ? -7.859 4.59 13.984 1 98.06 251 MET A N 1
ATOM 1978 C CA . MET A 1 251 ? -8.953 5.539 14.195 1 98.06 251 MET A CA 1
ATOM 1979 C C . MET A 1 251 ? -9.164 6.406 12.961 1 98.06 251 MET A C 1
ATOM 1981 O O . MET A 1 251 ? -8.219 6.695 12.227 1 98.06 251 MET A O 1
ATOM 1985 N N . ALA A 1 252 ? -10.352 6.773 12.75 1 97.25 252 ALA A N 1
ATOM 1986 C CA . ALA A 1 252 ? -10.734 7.785 11.766 1 97.25 252 ALA A CA 1
ATOM 1987 C C . ALA A 1 252 ? -11.883 8.648 12.289 1 97.25 252 ALA A C 1
ATOM 1989 O O . ALA A 1 252 ? -13.031 8.203 12.336 1 97.25 252 ALA A O 1
ATOM 1990 N N . LEU A 1 253 ? -11.508 9.875 12.656 1 96.19 253 LEU A N 1
ATOM 1991 C CA . LEU A 1 253 ? -12.539 10.742 13.211 1 96.19 253 LEU A CA 1
ATOM 1992 C C . LEU A 1 253 ? -12.148 12.203 13.07 1 96.19 253 LEU A C 1
ATOM 1994 O O . LEU A 1 253 ? -10.961 12.539 13.07 1 96.19 253 LEU A O 1
ATOM 1998 N N . ASP A 1 254 ? -13.094 12.977 12.867 1 94 254 ASP A N 1
ATOM 1999 C CA . ASP A 1 254 ? -13.062 14.438 12.852 1 94 254 ASP A CA 1
ATOM 2000 C C . ASP A 1 254 ? -14.305 15.023 13.523 1 94 254 ASP A C 1
ATOM 2002 O O . ASP A 1 254 ? -15.297 15.32 12.859 1 94 254 ASP A O 1
ATOM 2006 N N . PRO A 1 255 ? -14.18 15.219 14.836 1 92 255 PRO A N 1
ATOM 2007 C CA . PRO A 1 255 ? -15.367 15.633 15.594 1 92 255 PRO A CA 1
ATOM 2008 C C . PRO A 1 255 ? -16.016 16.891 15.023 1 92 255 PRO A C 1
ATOM 2010 O O . PRO A 1 255 ? -17.234 17.047 15.094 1 92 255 PRO A O 1
ATOM 2013 N N . TYR A 1 256 ? -15.234 17.781 14.484 1 86.62 256 TYR A N 1
ATOM 2014 C CA . TYR A 1 256 ? -15.758 19.031 13.945 1 86.62 256 TYR A CA 1
ATOM 2015 C C . TYR A 1 256 ? -16.656 18.781 12.742 1 86.62 256 TYR A C 1
ATOM 2017 O O . TYR A 1 256 ? -17.531 19.594 12.422 1 86.62 256 TYR A O 1
ATOM 2025 N N . HIS A 1 257 ? -16.484 17.688 12.109 1 87.81 257 HIS A N 1
ATOM 2026 C CA . HIS A 1 257 ? -17.25 17.406 10.898 1 87.81 257 HIS A CA 1
ATOM 2027 C C . HIS A 1 257 ? -18.094 16.156 11.07 1 87.81 257 HIS A C 1
ATOM 2029 O O . HIS A 1 257 ? -18.391 15.453 10.102 1 87.81 257 HIS A O 1
ATOM 2035 N N . MET A 1 258 ? -18.359 15.805 12.281 1 90.25 258 MET A N 1
ATOM 2036 C CA . MET A 1 258 ? -19.234 14.664 12.539 1 90.25 258 MET A CA 1
ATOM 2037 C C . MET A 1 258 ? -20.594 15.117 13.078 1 90.25 258 MET A C 1
ATOM 2039 O O . MET A 1 258 ? -20.656 15.977 13.953 1 90.25 258 MET A O 1
ATOM 2043 N N . LYS A 1 259 ? -21.609 14.609 12.5 1 86.94 259 LYS A N 1
ATOM 2044 C CA . LYS A 1 259 ? -22.984 14.891 12.922 1 86.94 259 LYS A CA 1
ATOM 2045 C C . LYS A 1 259 ? -23.484 13.836 13.906 1 86.94 259 LYS A C 1
ATOM 2047 O O . LYS A 1 259 ? -23.594 12.664 13.555 1 86.94 259 LYS A O 1
ATOM 2052 N N . MET A 1 260 ? -23.906 14.25 15.031 1 88 260 MET A N 1
ATOM 2053 C CA . MET A 1 260 ? -24.172 13.328 16.125 1 88 260 MET A CA 1
ATOM 2054 C C . MET A 1 260 ? -25.656 13.117 16.312 1 88 260 MET A C 1
ATOM 2056 O O . MET A 1 260 ? -26.078 12.312 17.156 1 88 260 MET A O 1
ATOM 2060 N N . ASP A 1 261 ? -26.531 13.672 15.586 1 86.44 261 ASP A N 1
ATOM 2061 C CA . ASP A 1 261 ? -27.969 13.758 15.828 1 86.44 261 ASP A CA 1
ATOM 2062 C C . ASP A 1 261 ? -28.609 12.367 15.844 1 86.44 261 ASP A C 1
ATOM 2064 O O . ASP A 1 261 ? -29.5 12.094 16.641 1 86.44 261 ASP A O 1
ATOM 2068 N N . ASP A 1 262 ? -28.219 11.43 15.062 1 88.12 262 ASP A N 1
ATOM 2069 C CA . ASP A 1 262 ? -28.938 10.156 14.922 1 88.12 262 ASP A CA 1
ATOM 2070 C C . ASP A 1 262 ? -28.156 9.016 15.578 1 88.12 262 ASP A C 1
ATOM 2072 O O . ASP A 1 262 ? -28.438 7.844 15.344 1 88.12 262 ASP A O 1
ATOM 2076 N N . TRP A 1 263 ? -27.281 9.398 16.516 1 94.44 263 TRP A N 1
ATOM 2077 C CA . TRP A 1 263 ? -26.516 8.352 17.188 1 94.44 263 TRP A CA 1
ATOM 2078 C C . TRP A 1 263 ? -27.281 7.816 18.391 1 94.44 263 TRP A C 1
ATOM 2080 O O . TRP A 1 263 ? -28.031 8.555 19.047 1 94.44 263 TRP A O 1
ATOM 2090 N N . SER A 1 264 ? -27.172 6.562 18.656 1 96.56 264 SER A N 1
ATOM 2091 C CA . SER A 1 264 ? -27.703 6.02 19.906 1 96.56 264 SER A CA 1
ATOM 2092 C C . SER A 1 264 ? -27 6.617 21.125 1 96.56 264 SER A C 1
ATOM 2094 O O . SER A 1 264 ? -25.891 7.164 21 1 96.56 264 SER A O 1
ATOM 2096 N N . GLU A 1 265 ? -27.609 6.461 22.25 1 97.25 265 GLU A N 1
ATOM 2097 C CA . GLU A 1 265 ? -27 6.945 23.5 1 97.25 265 GLU A CA 1
ATOM 2098 C C . GLU A 1 265 ? -25.672 6.246 23.766 1 97.25 265 GLU A C 1
ATOM 2100 O O . GLU A 1 265 ? -24.703 6.891 24.172 1 97.25 265 GLU A O 1
ATOM 2105 N N . ARG A 1 266 ? -25.625 4.992 23.516 1 98.06 266 ARG A N 1
ATOM 2106 C CA . ARG A 1 266 ? -24.406 4.23 23.75 1 98.06 266 ARG A CA 1
ATOM 2107 C C . ARG A 1 266 ? -23.281 4.73 22.844 1 98.06 266 ARG A C 1
ATOM 2109 O O . ARG A 1 266 ? -22.156 4.922 23.312 1 98.06 266 ARG A O 1
ATOM 2116 N N . SER A 1 267 ? -23.609 4.922 21.594 1 97.75 267 SER A N 1
ATOM 2117 C CA . SER A 1 267 ? -22.609 5.379 20.625 1 97.75 267 SER A CA 1
ATOM 2118 C C . SER A 1 267 ? -22.094 6.773 20.984 1 97.75 267 SER A C 1
ATOM 2120 O O . SER A 1 267 ? -20.906 7.043 20.891 1 97.75 267 SER A O 1
ATOM 2122 N N . LEU A 1 268 ? -23.016 7.598 21.406 1 97.38 268 LEU A N 1
ATOM 2123 C CA . LEU A 1 268 ? -22.656 8.961 21.797 1 97.38 268 LEU A CA 1
ATOM 2124 C C . LEU A 1 268 ? -21.734 8.961 23 1 97.38 268 LEU A C 1
ATOM 2126 O O . LEU A 1 268 ? -20.719 9.656 23.016 1 97.38 268 LEU A O 1
ATOM 2130 N N . GLU A 1 269 ? -22.094 8.227 23.938 1 97.94 269 GLU A N 1
ATOM 2131 C CA . GLU A 1 269 ? -21.281 8.141 25.156 1 97.94 269 GLU A CA 1
ATOM 2132 C C . GLU A 1 269 ? -19.891 7.594 24.859 1 97.94 269 GLU A C 1
ATOM 2134 O O . GLU A 1 269 ? -18.891 8.109 25.359 1 97.94 269 GLU A O 1
ATOM 2139 N N . A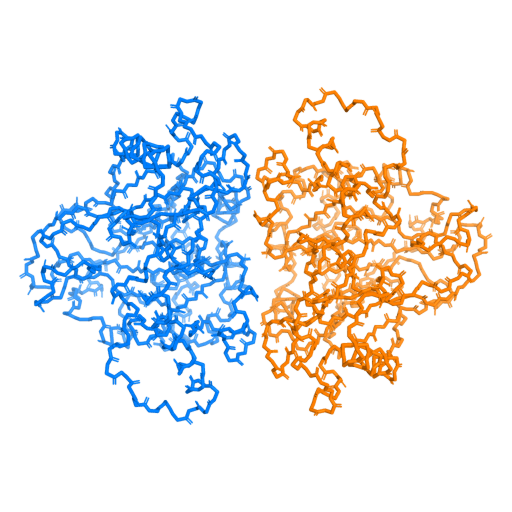LA A 1 270 ? -19.859 6.543 24.047 1 98.44 270 ALA A N 1
ATOM 2140 C CA . ALA A 1 270 ? -18.578 5.949 23.672 1 98.44 270 ALA A CA 1
ATOM 2141 C C . ALA A 1 270 ? -17.688 6.961 22.953 1 98.44 270 ALA A C 1
ATOM 2143 O O . ALA A 1 270 ? -16.5 7.078 23.234 1 98.44 270 ALA A O 1
ATOM 2144 N N . PHE A 1 271 ? -18.297 7.66 22.047 1 98.12 271 PHE A N 1
ATOM 2145 C CA . PHE A 1 271 ? -17.562 8.641 21.25 1 98.12 271 PHE A CA 1
ATOM 2146 C C . PHE A 1 271 ? -17.062 9.781 22.125 1 98.12 271 PHE A C 1
ATOM 2148 O O . PHE A 1 271 ? -15.914 10.195 22.016 1 98.12 271 PHE A O 1
ATOM 2155 N N . GLN A 1 272 ? -17.875 10.281 22.969 1 97.69 272 GLN A N 1
ATOM 2156 C CA . GLN A 1 272 ? -17.5 11.367 23.859 1 97.69 272 GLN A CA 1
ATOM 2157 C C . GLN A 1 272 ? -16.359 10.938 24.797 1 97.69 272 GLN A C 1
ATOM 2159 O O . GLN A 1 272 ? -15.43 11.703 25.047 1 97.69 272 GLN A O 1
ATOM 2164 N N . ALA A 1 273 ? -16.5 9.758 25.297 1 98.5 273 ALA A N 1
ATOM 2165 C CA . ALA A 1 273 ? -15.43 9.234 26.156 1 98.5 273 ALA A CA 1
ATOM 2166 C C . ALA A 1 273 ? -14.109 9.164 25.391 1 98.5 273 ALA A C 1
ATOM 2168 O O . ALA A 1 273 ? -13.055 9.484 25.953 1 98.5 273 ALA A O 1
ATOM 2169 N N . LEU A 1 274 ? -14.164 8.711 24.141 1 98.5 274 LEU A N 1
ATOM 2170 C CA . LEU A 1 274 ? -12.969 8.664 23.312 1 98.5 274 LEU A CA 1
ATOM 2171 C C . LEU A 1 274 ? -12.383 10.062 23.125 1 98.5 274 LEU A C 1
ATOM 2173 O O . LEU A 1 274 ? -11.172 10.258 23.266 1 98.5 274 LEU A O 1
ATOM 2177 N N . CYS A 1 275 ? -13.234 11.023 22.812 1 98 275 CYS A N 1
ATOM 2178 C CA . CYS A 1 275 ? -12.781 12.398 22.609 1 98 275 CYS A CA 1
ATOM 2179 C C . CYS A 1 275 ? -12.109 12.938 23.875 1 98 275 CYS A C 1
ATOM 2181 O O . CYS A 1 275 ? -11.055 13.578 23.797 1 98 275 CYS A O 1
ATOM 2183 N N . GLU A 1 276 ? -12.711 12.672 24.953 1 98.06 276 GLU A N 1
ATOM 2184 C CA . GLU A 1 276 ? -12.141 13.117 26.219 1 98.06 276 GLU A CA 1
ATOM 2185 C C . GLU A 1 276 ? -10.773 12.484 26.469 1 98.06 276 GLU A C 1
ATOM 2187 O O . GLU A 1 276 ? -9.844 13.156 26.922 1 98.06 276 GLU A O 1
ATOM 2192 N N . GLU A 1 277 ? -10.711 11.219 26.234 1 98.38 277 GLU A N 1
ATOM 2193 C CA . GLU A 1 277 ? -9.453 10.508 26.406 1 98.38 277 GLU A CA 1
ATOM 2194 C C . GLU A 1 277 ? -8.375 11.078 25.484 1 98.38 277 GLU A C 1
ATOM 2196 O O . GLU A 1 277 ? -7.23 11.273 25.891 1 98.38 277 GLU A O 1
ATOM 2201 N N . ILE A 1 278 ? -8.719 11.352 24.234 1 98.25 278 ILE A N 1
ATOM 2202 C CA . ILE A 1 278 ? -7.801 11.914 23.25 1 98.25 278 ILE A CA 1
ATOM 2203 C C . ILE A 1 278 ? -7.301 13.273 23.734 1 98.25 278 ILE A C 1
ATOM 2205 O O . ILE A 1 278 ? -6.098 13.547 23.719 1 98.25 278 ILE A O 1
ATOM 2209 N N . GLU A 1 279 ? -8.195 14.078 24.188 1 97.25 279 GLU A N 1
ATOM 2210 C CA . GLU A 1 279 ? -7.824 15.406 24.672 1 97.25 279 GLU A CA 1
ATOM 2211 C C . GLU A 1 279 ? -6.883 15.312 25.875 1 97.25 279 GLU A C 1
ATOM 2213 O O . GLU A 1 279 ? -5.926 16.078 25.969 1 97.25 279 GLU A O 1
ATOM 2218 N N . ALA A 1 280 ? -7.148 14.367 26.672 1 97.56 280 ALA A N 1
ATOM 2219 C CA . ALA A 1 280 ? -6.332 14.188 27.875 1 97.56 280 ALA A CA 1
ATOM 2220 C C . ALA A 1 280 ? -4.922 13.734 27.516 1 97.56 280 ALA A C 1
ATOM 2222 O O . ALA A 1 280 ? -3.98 13.938 28.281 1 97.56 280 ALA A O 1
ATOM 2223 N N . LYS A 1 281 ? -4.793 13.055 26.344 1 97.75 281 LYS A N 1
ATOM 2224 C CA . LYS A 1 281 ? -3.506 12.477 25.984 1 97.75 281 LYS A CA 1
ATOM 2225 C C . LYS A 1 281 ? -2.84 13.273 24.859 1 97.75 281 LYS A C 1
ATOM 2227 O O . LYS A 1 281 ? -1.837 12.836 24.297 1 97.75 281 LYS A O 1
ATOM 2232 N N . MET A 1 282 ? -3.404 14.445 24.547 1 97.06 282 MET A N 1
ATOM 2233 C CA . MET A 1 282 ? -2.865 15.289 23.469 1 97.06 282 MET A CA 1
ATOM 2234 C C . MET A 1 282 ? -1.466 15.781 23.828 1 97.06 282 MET A C 1
ATOM 2236 O O . MET A 1 282 ? -1.215 16.188 24.969 1 97.06 282 MET A O 1
ATOM 2240 N N . GLN A 1 283 ? -0.619 15.719 22.859 1 96.25 283 GLN A N 1
ATOM 2241 C CA . GLN A 1 283 ? 0.743 16.219 23.031 1 96.25 283 GLN A CA 1
ATOM 2242 C C . GLN A 1 283 ? 1.055 17.312 22.031 1 96.25 283 GLN A C 1
ATOM 2244 O O . GLN A 1 283 ? 0.523 17.312 20.906 1 96.25 283 GLN A O 1
ATOM 2249 N N . ASP A 1 284 ? 1.938 18.188 22.453 1 95.62 284 ASP A N 1
ATOM 2250 C CA . ASP A 1 284 ? 2.385 19.266 21.578 1 95.62 284 ASP A CA 1
ATOM 2251 C C . ASP A 1 284 ? 3.789 19 21.047 1 95.62 284 ASP A C 1
ATOM 2253 O O . ASP A 1 284 ? 4.66 18.531 21.781 1 95.62 284 ASP A O 1
ATOM 2257 N N . VAL A 1 285 ? 3.896 19.25 19.781 1 96.12 285 VAL A N 1
ATOM 2258 C CA . VAL A 1 285 ? 5.191 19.078 19.125 1 96.12 285 VAL A CA 1
ATOM 2259 C C . VAL A 1 285 ? 5.559 20.344 18.375 1 96.12 285 VAL A C 1
ATOM 2261 O O . VAL A 1 285 ? 4.816 20.797 17.5 1 96.12 285 VAL A O 1
ATOM 2264 N N . VAL A 1 286 ? 6.664 20.938 18.703 1 97.75 286 VAL A N 1
ATOM 2265 C CA . VAL A 1 286 ? 7.172 22.094 17.984 1 97.75 286 VAL A CA 1
ATOM 2266 C C . VAL A 1 286 ? 8.18 21.641 16.922 1 97.75 286 VAL A C 1
ATOM 2268 O O . VAL A 1 286 ? 9.156 20.953 17.234 1 97.75 286 VAL A O 1
ATOM 2271 N N . LEU A 1 287 ? 7.887 21.953 15.734 1 97.69 287 LEU A N 1
ATOM 2272 C CA . LEU A 1 287 ? 8.812 21.656 14.648 1 97.69 287 LEU A CA 1
ATOM 2273 C C . LEU A 1 287 ? 9.734 22.844 14.375 1 97.69 287 LEU A C 1
ATOM 2275 O O . LEU A 1 287 ? 9.281 23.984 14.32 1 97.69 287 LEU A O 1
ATOM 2279 N N . HIS A 1 288 ? 10.977 22.562 14.266 1 98.06 288 HIS A N 1
ATOM 2280 C CA . HIS A 1 288 ? 11.977 23.578 13.938 1 98.06 288 HIS A CA 1
ATOM 2281 C C . HIS A 1 288 ? 12.422 23.453 12.484 1 98.06 288 HIS A C 1
ATOM 2283 O O . HIS A 1 288 ? 12.211 22.422 11.852 1 98.06 288 HIS A O 1
ATOM 2289 N N . PRO A 1 289 ? 12.977 24.594 11.977 1 98.19 289 PRO A N 1
ATOM 2290 C CA . PRO A 1 289 ? 13.438 24.516 10.586 1 98.19 289 PRO A CA 1
ATOM 2291 C C . PRO A 1 289 ? 14.297 23.281 10.312 1 98.19 289 PRO A C 1
ATOM 2293 O O . PRO A 1 289 ? 15.266 23.047 11.031 1 98.19 289 PRO A O 1
ATOM 2296 N N . GLY A 1 290 ? 13.898 22.484 9.312 1 98.12 290 GLY A N 1
ATOM 2297 C CA . GLY A 1 290 ? 14.633 21.281 8.969 1 98.12 290 GLY A CA 1
ATOM 2298 C C . GLY A 1 290 ? 14.008 20.016 9.531 1 98.12 290 GLY A C 1
ATOM 2299 O O . GLY A 1 290 ? 14.367 18.906 9.125 1 98.12 290 GLY A O 1
ATOM 2300 N N . ASP A 1 291 ? 13.078 20.172 10.43 1 98.62 291 ASP A N 1
ATOM 2301 C CA . ASP A 1 291 ? 12.359 19.016 10.961 1 98.62 291 ASP A CA 1
ATOM 2302 C C . ASP A 1 291 ? 11.32 18.516 9.961 1 98.62 291 ASP A C 1
ATOM 2304 O O . ASP A 1 291 ? 10.656 19.312 9.297 1 98.62 291 ASP A O 1
ATOM 2308 N N . ILE A 1 292 ? 11.219 17.234 9.844 1 98.88 292 ILE A N 1
ATOM 2309 C CA . ILE A 1 292 ? 10.141 16.562 9.125 1 98.88 292 ILE A CA 1
ATOM 2310 C C . ILE A 1 292 ? 9.359 15.672 10.086 1 98.88 292 ILE A C 1
ATOM 2312 O O . ILE A 1 292 ? 9.953 14.875 10.82 1 98.88 292 ILE A O 1
ATOM 2316 N N . ALA A 1 293 ? 8.109 15.859 10.117 1 98.75 293 ALA A N 1
ATOM 2317 C CA . ALA A 1 293 ? 7.23 15.023 10.93 1 98.75 293 ALA A CA 1
ATOM 2318 C C . ALA A 1 293 ? 6.309 14.188 10.047 1 98.75 293 ALA A C 1
ATOM 2320 O O . ALA A 1 293 ? 5.621 14.727 9.172 1 98.75 293 ALA A O 1
ATOM 2321 N N . PHE A 1 294 ? 6.359 12.922 10.164 1 98.88 294 PHE A N 1
ATOM 2322 C CA . PHE A 1 294 ? 5.375 12.016 9.594 1 98.88 294 PHE A CA 1
ATOM 2323 C C . PHE A 1 294 ? 4.344 11.609 10.641 1 98.88 294 PHE A C 1
ATOM 2325 O O . PHE A 1 294 ? 4.68 10.953 11.625 1 98.88 294 PHE A O 1
ATOM 2332 N N . ILE A 1 295 ? 3.129 12.023 10.422 1 98.69 295 ILE A N 1
ATOM 2333 C CA . ILE A 1 295 ? 2.016 11.672 11.297 1 98.69 295 ILE A CA 1
ATOM 2334 C C . ILE A 1 295 ? 1.258 10.484 10.711 1 98.69 295 ILE A C 1
ATOM 2336 O O . ILE A 1 295 ? 0.75 10.555 9.586 1 98.69 295 ILE A O 1
ATOM 2340 N N . ASP A 1 296 ? 1.218 9.391 11.406 1 98.69 296 ASP A N 1
ATOM 2341 C CA . ASP A 1 296 ? 0.448 8.219 10.992 1 98.69 296 ASP A CA 1
ATOM 2342 C C . ASP A 1 296 ? -1.053 8.484 11.102 1 98.69 296 ASP A C 1
ATOM 2344 O O . ASP A 1 296 ? -1.628 8.375 12.188 1 98.69 296 ASP A O 1
ATOM 2348 N N . ASN A 1 297 ? -1.654 8.703 10 1 98.31 297 ASN A N 1
ATOM 2349 C CA . ASN A 1 297 ? -3.035 9.156 9.883 1 98.31 297 ASN A CA 1
ATOM 2350 C C . ASN A 1 297 ? -4.02 8.094 10.352 1 98.31 297 ASN A C 1
ATOM 2352 O O . ASN A 1 297 ? -5.199 8.383 10.562 1 98.31 297 ASN A O 1
ATOM 2356 N N . PHE A 1 298 ? -3.598 6.832 10.555 1 98.12 298 PHE A N 1
ATOM 2357 C CA . PHE A 1 298 ? -4.438 5.746 11.039 1 98.12 298 PHE A CA 1
ATOM 2358 C C . PHE A 1 298 ? -4.363 5.645 12.562 1 98.12 298 PHE A C 1
ATOM 2360 O O . PHE A 1 298 ? -5.227 5.027 13.188 1 98.12 298 PHE A O 1
ATOM 2367 N N . ARG A 1 299 ? -3.342 6.27 13.125 1 98 299 ARG A N 1
ATOM 2368 C CA . ARG A 1 299 ? -3.084 6.051 14.547 1 98 299 ARG A CA 1
ATOM 2369 C C . ARG A 1 299 ? -3.123 7.367 15.32 1 98 299 ARG A C 1
ATOM 2371 O O . ARG A 1 299 ? -3.033 7.371 16.547 1 98 299 ARG A O 1
ATOM 2378 N N . ALA A 1 300 ? -3.27 8.43 14.578 1 98.06 300 ALA A N 1
ATOM 2379 C CA . ALA A 1 300 ? -3.164 9.719 15.266 1 98.06 300 ALA A CA 1
ATOM 2380 C C . ALA A 1 300 ? -4.289 10.656 14.836 1 98.06 300 ALA A C 1
ATOM 2382 O O . ALA A 1 300 ? -4.855 10.508 13.75 1 98.06 300 ALA A O 1
ATOM 2383 N N . VAL A 1 301 ? -4.613 11.5 15.719 1 97.88 301 VAL A N 1
ATOM 2384 C CA . VAL A 1 301 ? -5.238 12.766 15.336 1 97.88 301 VAL A CA 1
ATOM 2385 C C . VAL A 1 301 ? -4.238 13.906 15.516 1 97.88 301 VAL A C 1
ATOM 2387 O O . VAL A 1 301 ? -3.281 13.789 16.281 1 97.88 301 VAL A O 1
ATOM 2390 N N . HIS A 1 302 ? -4.414 14.852 14.727 1 97.38 302 HIS A N 1
ATOM 2391 C CA . HIS A 1 302 ? -3.494 15.984 14.82 1 97.38 302 HIS A CA 1
ATOM 2392 C C . HIS A 1 302 ? -4.227 17.312 14.648 1 97.38 302 HIS A C 1
ATOM 2394 O O . HIS A 1 302 ? -5.355 17.344 14.148 1 97.38 302 HIS A O 1
ATOM 2400 N N . GLY A 1 303 ? -3.686 18.328 15.156 1 94.81 303 GLY A N 1
ATOM 2401 C CA . GLY A 1 303 ? -4.152 19.703 15.047 1 94.81 303 GLY A CA 1
ATOM 2402 C C . GLY A 1 303 ? -3.035 20.719 15.172 1 94.81 303 GLY A C 1
ATOM 2403 O O . GLY A 1 303 ? -1.857 20.375 15.055 1 94.81 303 GLY A O 1
ATOM 2404 N N . ARG A 1 304 ? -3.449 21.922 15.219 1 91 304 ARG A N 1
ATOM 2405 C CA . ARG A 1 304 ? -2.471 23 15.344 1 91 304 ARG A CA 1
ATOM 2406 C C . ARG A 1 304 ? -2.951 24.062 16.328 1 91 304 ARG A C 1
ATOM 2408 O O . ARG A 1 304 ? -4.109 24.469 16.281 1 91 304 ARG A O 1
ATOM 2415 N N . ARG A 1 305 ? -2.082 24.453 17.156 1 89.81 305 ARG A N 1
ATOM 2416 C CA . ARG A 1 305 ? -2.371 25.578 18.047 1 89.81 305 ARG A CA 1
ATOM 2417 C C . ARG A 1 305 ? -2.355 26.906 17.266 1 89.81 305 ARG A C 1
ATOM 2419 O O . ARG A 1 305 ? -1.688 27.016 16.25 1 89.81 305 ARG A O 1
ATOM 2426 N N . SER A 1 306 ? -3.127 27.828 17.828 1 88.25 306 SER A N 1
ATOM 2427 C CA . SER A 1 306 ? -3.213 29.141 17.188 1 88.25 306 SER A CA 1
ATOM 2428 C C . SER A 1 306 ? -1.919 29.938 17.375 1 88.25 306 SER A C 1
ATOM 2430 O O . SER A 1 306 ? -1.12 29.625 18.266 1 88.25 306 SER A O 1
ATOM 2432 N N . PHE A 1 307 ? -1.652 30.859 16.438 1 89.06 307 PHE A N 1
ATOM 2433 C CA . PHE A 1 307 ? -0.564 31.828 16.531 1 89.06 307 PHE A CA 1
ATOM 2434 C C . PHE A 1 307 ? -0.922 33.125 15.82 1 89.06 307 PHE A C 1
ATOM 2436 O O . PHE A 1 307 ? -1.902 33.156 15.07 1 89.06 307 PHE A O 1
ATOM 2443 N N . ARG A 1 308 ? -0.164 34.094 16.047 1 89.38 308 ARG A N 1
ATOM 2444 C CA . ARG A 1 308 ? -0.426 35.375 15.422 1 89.38 308 ARG A CA 1
ATOM 2445 C C . ARG A 1 308 ? 0.555 35.656 14.289 1 89.38 308 ARG A C 1
ATOM 2447 O O . ARG A 1 308 ? 1.722 35.969 14.531 1 89.38 308 ARG A O 1
ATOM 2454 N N . ALA A 1 309 ? 0.033 35.688 13.086 1 92.12 309 ALA A N 1
ATOM 2455 C CA . ALA A 1 309 ? 0.864 35.906 11.914 1 92.12 309 ALA A CA 1
ATOM 2456 C C . ALA A 1 309 ? 1.232 37.375 11.781 1 92.12 309 ALA A C 1
ATOM 2458 O O . ALA A 1 309 ? 0.448 38.25 12.156 1 92.12 309 ALA A O 1
ATOM 2459 N N . ARG A 1 310 ? 2.352 37.625 11.164 1 92.38 310 ARG A N 1
ATOM 2460 C CA . ARG A 1 310 ? 2.836 38.969 10.969 1 92.38 310 ARG A CA 1
ATOM 2461 C C . ARG A 1 310 ? 2.602 39.438 9.539 1 92.38 310 ARG A C 1
ATOM 2463 O O . ARG A 1 310 ? 2.547 40.656 9.273 1 92.38 310 ARG A O 1
ATOM 2470 N N . TYR A 1 311 ? 2.57 38.625 8.633 1 93.62 311 TYR A N 1
ATOM 2471 C CA . TYR A 1 311 ? 2.393 38.875 7.211 1 93.62 311 TYR A CA 1
ATOM 2472 C C . TYR A 1 311 ? 3.51 39.75 6.668 1 93.62 311 TYR A C 1
ATOM 2474 O O . TYR A 1 311 ? 3.26 40.656 5.863 1 93.62 311 TYR A O 1
ATOM 2482 N N . ASP A 1 312 ? 4.723 39.562 7.18 1 94.25 312 ASP A N 1
ATOM 2483 C CA . ASP A 1 312 ? 5.863 40.375 6.766 1 94.25 312 ASP A CA 1
ATOM 2484 C C . ASP A 1 312 ? 6.949 39.5 6.125 1 94.25 312 ASP A C 1
ATOM 2486 O O . ASP A 1 312 ? 8.102 39.938 6 1 94.25 312 ASP A O 1
ATOM 2490 N N . GLY A 1 313 ? 6.594 38.312 5.816 1 94.12 313 GLY A N 1
ATOM 2491 C CA . GLY A 1 313 ? 7.527 37.406 5.168 1 94.12 313 GLY A CA 1
ATOM 2492 C C . GLY A 1 313 ? 8.281 36.531 6.145 1 94.12 313 GLY A C 1
ATOM 2493 O O . GLY A 1 313 ? 9.047 35.656 5.734 1 94.12 313 GLY A O 1
ATOM 2494 N N . SER A 1 314 ? 8.086 36.656 7.363 1 94.81 314 SER A N 1
ATOM 2495 C CA . SER A 1 314 ? 8.82 35.875 8.367 1 94.81 314 SER A CA 1
ATOM 2496 C C . SER A 1 314 ? 7.938 34.812 9.008 1 94.81 314 SER A C 1
ATOM 2498 O O . SER A 1 314 ? 8.375 34.094 9.906 1 94.81 314 SER A O 1
ATOM 2500 N N . ASP A 1 315 ? 6.789 34.656 8.547 1 95.62 315 ASP A N 1
ATOM 2501 C CA . ASP A 1 315 ? 5.777 33.844 9.203 1 95.62 315 ASP A CA 1
ATOM 2502 C C . ASP A 1 315 ? 6.086 32.344 9.023 1 95.62 315 ASP A C 1
ATOM 2504 O O . ASP A 1 315 ? 6.996 31.984 8.273 1 95.62 315 ASP A O 1
ATOM 2508 N N . ARG A 1 316 ? 5.332 31.578 9.789 1 95.62 316 ARG A N 1
ATOM 2509 C CA . ARG A 1 316 ? 5.402 30.125 9.75 1 95.62 316 ARG A CA 1
ATOM 2510 C C . ARG A 1 316 ? 5.203 29.609 8.328 1 95.62 316 ARG A C 1
ATOM 2512 O O . ARG A 1 316 ? 4.348 30.109 7.598 1 95.62 316 ARG A O 1
ATOM 2519 N N . TRP A 1 317 ? 6.098 28.703 7.914 1 97.38 317 TRP A N 1
ATOM 2520 C CA . TRP A 1 317 ? 6.066 28.125 6.578 1 97.38 317 TRP A CA 1
ATOM 2521 C C . TRP A 1 317 ? 6.402 26.641 6.625 1 97.38 317 TRP A C 1
ATOM 2523 O O . TRP A 1 317 ? 7.562 26.266 6.816 1 97.38 317 TRP A O 1
ATOM 2533 N N . LEU A 1 318 ? 5.352 25.781 6.469 1 97.88 318 LEU A N 1
ATOM 2534 C CA . LEU A 1 318 ? 5.547 24.344 6.391 1 97.88 318 LEU A CA 1
ATOM 2535 C C . LEU A 1 318 ? 5.18 23.812 5.008 1 97.88 318 LEU A C 1
ATOM 2537 O O . LEU A 1 318 ? 4.395 24.438 4.289 1 97.88 318 LEU A O 1
ATOM 2541 N N . LYS A 1 319 ? 5.828 22.797 4.629 1 98.44 319 LYS A N 1
ATOM 2542 C CA . LYS A 1 319 ? 5.398 21.984 3.494 1 98.44 319 LYS A CA 1
ATOM 2543 C C . LYS A 1 319 ? 4.645 20.734 3.963 1 98.44 319 LYS A C 1
ATOM 2545 O O . LYS A 1 319 ? 4.969 20.172 5.004 1 98.44 319 LYS A O 1
ATOM 2550 N N . ARG A 1 320 ? 3.652 20.328 3.201 1 98.5 320 ARG A N 1
ATOM 2551 C CA . ARG A 1 320 ? 2.84 19.188 3.586 1 98.5 320 ARG A CA 1
ATOM 2552 C C . ARG A 1 320 ? 2.721 18.188 2.438 1 98.5 320 ARG A C 1
ATOM 2554 O O . ARG A 1 320 ? 2.537 18.578 1.284 1 98.5 320 ARG A O 1
ATOM 2561 N N . LEU A 1 321 ? 2.818 16.953 2.725 1 98.75 321 LEU A N 1
ATOM 2562 C CA . LEU A 1 321 ? 2.576 15.844 1.805 1 98.75 321 LEU A CA 1
ATOM 2563 C C . LEU A 1 321 ? 1.521 14.891 2.361 1 98.75 321 LEU A C 1
ATOM 2565 O O . LEU A 1 321 ? 1.502 14.609 3.562 1 98.75 321 LEU A O 1
ATOM 2569 N N . ASN A 1 322 ? 0.658 14.422 1.506 1 98.56 322 ASN A N 1
ATOM 2570 C CA . ASN A 1 322 ? -0.139 13.227 1.778 1 98.56 322 ASN A CA 1
ATOM 2571 C C . ASN A 1 322 ? 0.5 11.977 1.183 1 98.56 322 ASN A C 1
ATOM 2573 O O . ASN A 1 322 ? 0.971 12 0.044 1 98.56 322 ASN A O 1
ATOM 2577 N N . ILE A 1 323 ? 0.57 10.945 1.959 1 98.81 323 ILE A N 1
ATOM 2578 C CA . ILE A 1 323 ? 1.239 9.719 1.534 1 98.81 323 ILE A CA 1
ATOM 2579 C C . ILE A 1 323 ? 0.324 8.523 1.775 1 98.81 323 ILE A C 1
ATOM 2581 O O . ILE A 1 323 ? -0.323 8.422 2.82 1 98.81 323 ILE A O 1
ATOM 2585 N N . THR A 1 324 ? 0.243 7.629 0.803 1 98.62 324 THR A N 1
ATOM 2586 C CA . THR A 1 324 ? -0.537 6.406 0.956 1 98.62 324 THR A CA 1
ATOM 2587 C C . THR A 1 324 ? 0.328 5.18 0.694 1 98.62 324 THR A C 1
ATOM 2589 O O . THR A 1 324 ? 1.179 5.191 -0.198 1 98.62 324 THR A O 1
ATOM 2592 N N . ARG A 1 325 ? 0.056 4.16 1.456 1 97.56 325 ARG A N 1
ATOM 2593 C CA . ARG A 1 325 ? 0.702 2.871 1.232 1 97.56 325 ARG A CA 1
ATOM 2594 C C . ARG A 1 325 ? -0.015 2.082 0.142 1 97.56 325 ARG A C 1
ATOM 2596 O O . ARG A 1 325 ? 0.456 1.021 -0.274 1 97.56 325 ARG A O 1
ATOM 2603 N N . ASN A 1 326 ? -1.143 2.574 -0.326 1 96.31 326 ASN A N 1
ATOM 2604 C CA . ASN A 1 326 ? -1.99 1.851 -1.268 1 96.31 326 ASN A CA 1
ATOM 2605 C C . ASN A 1 326 ? -2.582 2.783 -2.32 1 96.31 326 ASN A C 1
ATOM 2607 O O . ASN A 1 326 ? -3.797 2.994 -2.357 1 96.31 326 ASN A O 1
ATOM 2611 N N . LEU A 1 327 ? -1.722 3.209 -3.213 1 97.31 327 LEU A N 1
ATOM 2612 C CA . LEU A 1 327 ? -2.164 4.117 -4.266 1 97.31 327 LEU A CA 1
ATOM 2613 C C . LEU A 1 327 ? -3.25 3.473 -5.121 1 97.31 327 LEU A C 1
ATOM 2615 O O . LEU A 1 327 ? -4.203 4.141 -5.531 1 97.31 327 LEU A O 1
ATOM 2619 N N . ARG A 1 328 ? -3.219 2.205 -5.305 1 95.75 328 ARG A N 1
ATOM 2620 C CA . ARG A 1 328 ? -4.148 1.476 -6.16 1 95.75 328 ARG A CA 1
ATOM 2621 C C . ARG A 1 328 ? -5.562 1.515 -5.594 1 95.75 328 ARG A C 1
ATOM 2623 O O . ARG A 1 328 ? -6.539 1.373 -6.332 1 95.75 328 ARG A O 1
ATOM 2630 N N . GLY A 1 329 ? -5.699 1.724 -4.332 1 96 329 GLY A N 1
ATOM 2631 C CA . GLY A 1 329 ? -7.004 1.783 -3.691 1 96 329 GLY A CA 1
ATOM 2632 C C . GLY A 1 329 ? -7.859 2.932 -4.188 1 96 329 GLY A C 1
ATOM 2633 O O . GLY A 1 329 ? -9.086 2.9 -4.051 1 96 329 GLY A O 1
ATOM 2634 N N . SER A 1 330 ? -7.219 3.924 -4.793 1 97.19 330 SER A N 1
ATOM 2635 C CA . SER A 1 330 ? -7.953 5.086 -5.281 1 97.19 330 SER A CA 1
ATOM 2636 C C . SER A 1 330 ? -8.062 5.074 -6.805 1 97.19 330 SER A C 1
ATOM 2638 O O . SER A 1 330 ? -8.305 6.113 -7.422 1 97.19 330 SER A O 1
ATOM 2640 N N . ARG A 1 331 ? -7.875 3.93 -7.434 1 97.12 331 ARG A N 1
ATOM 2641 C CA . ARG A 1 331 ? -7.824 3.85 -8.891 1 97.12 331 ARG A CA 1
ATOM 2642 C C . ARG A 1 331 ? -9.102 4.402 -9.516 1 97.12 331 ARG A C 1
ATOM 2644 O O . ARG A 1 331 ? -9.055 5.043 -10.57 1 97.12 331 ARG A O 1
ATOM 2651 N N . ALA A 1 332 ? -10.242 4.211 -8.891 1 95.06 332 ALA A N 1
ATOM 2652 C CA . ALA A 1 332 ? -11.531 4.652 -9.414 1 95.06 332 ALA A CA 1
ATOM 2653 C C . ALA A 1 332 ? -11.625 6.172 -9.445 1 95.06 332 ALA A C 1
ATOM 2655 O O . ALA A 1 332 ? -12.492 6.738 -10.109 1 95.06 332 ALA A O 1
ATOM 2656 N N . TRP A 1 333 ? -10.672 6.832 -8.711 1 95.25 333 TRP A N 1
ATOM 2657 C CA . TRP A 1 333 ? -10.742 8.281 -8.555 1 95.25 333 TRP A CA 1
ATOM 2658 C C . TRP A 1 333 ? -9.602 8.969 -9.297 1 95.25 333 TRP A C 1
ATOM 2660 O O . TRP A 1 333 ? -9.398 10.18 -9.148 1 95.25 333 TRP A O 1
ATOM 2670 N N . ARG A 1 334 ? -8.875 8.234 -10.055 1 96.56 334 ARG A N 1
ATOM 2671 C CA . ARG A 1 334 ? -7.719 8.781 -10.758 1 96.56 334 ARG A CA 1
ATOM 2672 C C . ARG A 1 334 ? -7.781 8.461 -12.242 1 96.56 334 ARG A C 1
ATOM 2674 O O . ARG A 1 334 ? -8.281 7.402 -12.641 1 96.56 334 ARG A O 1
ATOM 2681 N N . PRO A 1 335 ? -7.227 9.344 -13.094 1 95 335 PRO A N 1
ATOM 2682 C CA . PRO A 1 335 ? -7.309 9.133 -14.539 1 95 335 PRO A CA 1
ATOM 2683 C C . PRO A 1 335 ? -6.48 7.941 -15.016 1 95 335 PRO A C 1
ATOM 2685 O O . PRO A 1 335 ? -6.805 7.328 -16.031 1 95 335 PRO A O 1
ATOM 2688 N N . ALA A 1 336 ? -5.414 7.648 -14.344 1 95.88 336 ALA A N 1
ATOM 2689 C CA . ALA A 1 336 ? -4.496 6.574 -14.703 1 95.88 336 ALA A CA 1
ATOM 2690 C C . ALA A 1 336 ? -3.83 5.98 -13.461 1 95.88 336 ALA A C 1
ATOM 2692 O O . ALA A 1 336 ? -3.834 6.598 -12.398 1 95.88 336 ALA A O 1
ATOM 2693 N N . PRO A 1 337 ? -3.262 4.789 -13.617 1 96.0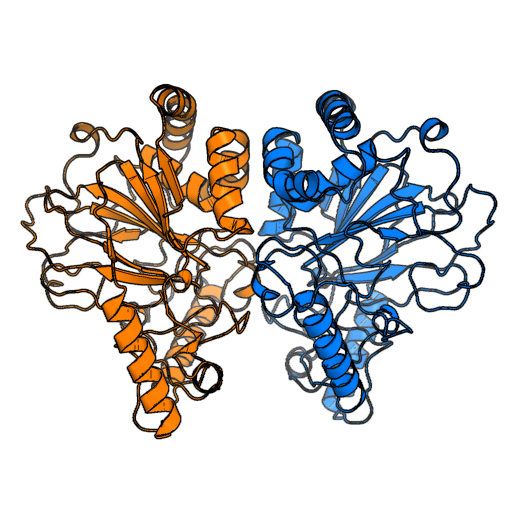6 337 PRO A N 1
ATOM 2694 C CA . PRO A 1 337 ? -2.695 4.129 -12.438 1 96.06 337 PRO A CA 1
ATOM 2695 C C . PRO A 1 337 ? -1.583 4.945 -11.781 1 96.06 337 PRO A C 1
ATOM 2697 O O . PRO A 1 337 ? -1.439 4.93 -10.555 1 96.06 337 PRO A O 1
ATOM 2700 N N . ASP A 1 338 ? -0.785 5.66 -12.562 1 95.88 338 ASP A N 1
ATOM 2701 C CA . ASP A 1 338 ? 0.362 6.355 -11.984 1 95.88 338 ASP A CA 1
ATOM 2702 C C . ASP A 1 338 ? 0.035 7.82 -11.711 1 95.88 338 ASP A C 1
ATOM 2704 O O . ASP A 1 338 ? 0.904 8.586 -11.297 1 95.88 338 ASP A O 1
ATOM 2708 N N . ASP A 1 339 ? -1.231 8.227 -12.031 1 96.62 339 ASP A N 1
ATOM 2709 C CA . ASP A 1 339 ? -1.644 9.57 -11.641 1 96.62 339 ASP A CA 1
ATOM 2710 C C . ASP A 1 339 ? -1.666 9.719 -10.117 1 96.62 339 ASP A C 1
ATOM 2712 O O . ASP A 1 339 ? -2.031 8.789 -9.406 1 96.62 339 ASP A O 1
ATOM 2716 N N . ARG A 1 340 ? -1.324 10.898 -9.672 1 97.88 340 ARG A N 1
ATOM 2717 C CA . ARG A 1 340 ? -1.16 11.078 -8.234 1 97.88 340 ARG A CA 1
ATOM 2718 C C . ARG A 1 340 ? -2.256 11.969 -7.668 1 97.88 340 ARG A C 1
ATOM 2720 O O . ARG A 1 340 ? -2.291 12.227 -6.461 1 97.88 340 ARG A O 1
ATOM 2727 N N . VAL A 1 341 ? -3.143 12.43 -8.445 1 96.75 341 VAL A N 1
ATOM 2728 C CA . VAL A 1 341 ? -4.207 13.305 -7.969 1 96.75 341 VAL A CA 1
ATOM 2729 C C . VAL A 1 341 ? -5.52 12.531 -7.891 1 96.75 341 VAL A C 1
ATOM 2731 O O . VAL A 1 341 ? -5.941 11.906 -8.867 1 96.75 341 VAL A O 1
ATOM 2734 N N . ILE A 1 342 ? -6.105 12.562 -6.766 1 95.75 342 ILE A N 1
ATOM 2735 C CA . ILE A 1 342 ? -7.391 11.922 -6.52 1 95.75 342 ILE A CA 1
ATOM 2736 C C . ILE A 1 342 ? -8.523 12.93 -6.707 1 95.75 342 ILE A C 1
ATOM 2738 O O . ILE A 1 342 ? -8.469 14.039 -6.172 1 95.75 342 ILE A O 1
ATOM 2742 N N . TYR A 1 343 ? -9.453 12.555 -7.492 1 92.19 343 TYR A N 1
ATOM 2743 C CA . TYR A 1 343 ? -10.602 13.406 -7.77 1 92.19 343 TYR A CA 1
ATOM 2744 C C . TYR A 1 343 ? -11.828 12.938 -7 1 92.19 343 TYR A C 1
ATOM 2746 O O . TYR A 1 343 ? -12.062 11.734 -6.863 1 92.19 343 TYR A O 1
ATOM 2754 N N . MET B 1 1 ? 3.475 -7.68 -22.344 1 84.5 1 MET B N 1
ATOM 2755 C CA . MET B 1 1 ? 4.32 -8.219 -21.281 1 84.5 1 MET B CA 1
ATOM 2756 C C . MET B 1 1 ? 5.441 -7.246 -20.938 1 84.5 1 MET B C 1
ATOM 2758 O O . MET B 1 1 ? 6.027 -6.625 -21.828 1 84.5 1 MET B O 1
ATOM 2762 N N . HIS B 1 2 ? 5.605 -6.867 -19.641 1 89.44 2 HIS B N 1
ATOM 2763 C CA . HIS B 1 2 ? 6.684 -6.062 -19.078 1 89.44 2 HIS B CA 1
ATOM 2764 C C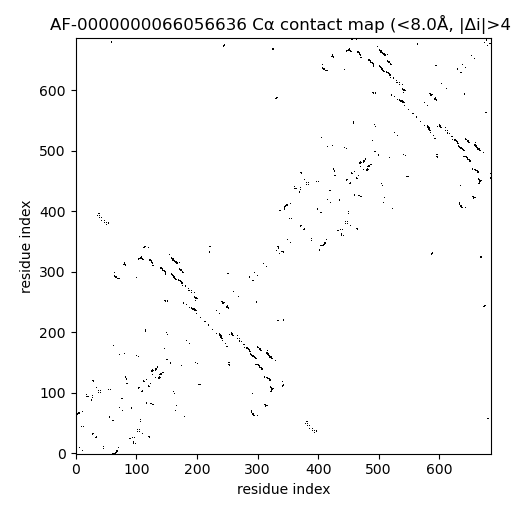 . HIS B 1 2 ? 7.898 -6.926 -18.734 1 89.44 2 HIS B C 1
ATOM 2766 O O . HIS B 1 2 ? 7.848 -7.746 -17.828 1 89.44 2 HIS B O 1
ATOM 2772 N N . ARG B 1 3 ? 9.062 -6.832 -19.516 1 97.44 3 ARG B N 1
ATOM 2773 C CA . ARG B 1 3 ? 10.133 -7.809 -19.406 1 97.44 3 ARG B CA 1
ATOM 2774 C C . ARG B 1 3 ? 11.484 -7.121 -19.234 1 97.44 3 ARG B C 1
ATOM 2776 O O . ARG B 1 3 ? 11.719 -6.055 -19.797 1 97.44 3 ARG B O 1
ATOM 2783 N N . LEU B 1 4 ? 12.297 -7.707 -18.469 1 98.56 4 LEU B N 1
ATOM 2784 C CA . LEU B 1 4 ? 13.688 -7.297 -18.281 1 98.56 4 LEU B CA 1
ATOM 2785 C C . LEU B 1 4 ? 14.602 -8.516 -18.188 1 98.56 4 LEU B C 1
ATOM 2787 O O . LEU B 1 4 ? 14.305 -9.469 -17.469 1 98.56 4 LEU B O 1
ATOM 2791 N N . ALA B 1 5 ? 15.641 -8.555 -18.922 1 98.38 5 ALA B N 1
ATOM 2792 C CA . ALA B 1 5 ? 16.656 -9.609 -18.828 1 98.38 5 ALA B CA 1
ATOM 2793 C C . ALA B 1 5 ? 17.891 -9.109 -18.078 1 98.38 5 ALA B C 1
ATOM 2795 O O . ALA B 1 5 ? 18.516 -8.125 -18.484 1 98.38 5 ALA B O 1
ATOM 2796 N N . LEU B 1 6 ? 18.203 -9.75 -17.047 1 98.38 6 LEU B N 1
ATOM 2797 C CA . LEU B 1 6 ? 19.438 -9.438 -16.344 1 98.38 6 LEU B CA 1
ATOM 2798 C C . LEU B 1 6 ? 20.656 -9.734 -17.219 1 98.38 6 LEU B C 1
ATOM 2800 O O . LEU B 1 6 ? 20.656 -10.719 -17.969 1 98.38 6 LEU B O 1
ATOM 2804 N N . THR B 1 7 ? 21.656 -8.938 -17.078 1 97.69 7 THR B N 1
ATOM 2805 C CA . THR B 1 7 ? 22.922 -9.148 -17.797 1 97.69 7 THR B CA 1
ATOM 2806 C C . THR B 1 7 ? 23.906 -9.914 -16.922 1 97.69 7 THR B C 1
ATOM 2808 O O . THR B 1 7 ? 23.656 -10.125 -15.734 1 97.69 7 THR B O 1
ATOM 2811 N N . ALA B 1 8 ? 24.984 -10.344 -17.562 1 97.38 8 ALA B N 1
ATOM 2812 C CA . ALA B 1 8 ? 26.062 -10.969 -16.797 1 97.38 8 ALA B CA 1
ATOM 2813 C C . ALA B 1 8 ? 26.594 -10.023 -15.727 1 97.38 8 ALA B C 1
ATOM 2815 O O . ALA B 1 8 ? 26.953 -10.461 -14.625 1 97.38 8 ALA B O 1
ATOM 2816 N N . GLN B 1 9 ? 26.656 -8.758 -16.094 1 97.69 9 GLN B N 1
ATOM 2817 C CA . GLN B 1 9 ? 27.109 -7.75 -15.148 1 97.69 9 GLN B CA 1
ATOM 2818 C C . GLN B 1 9 ? 26.156 -7.629 -13.961 1 97.69 9 GLN B C 1
ATOM 2820 O O . GLN B 1 9 ? 26.594 -7.43 -12.828 1 97.69 9 GLN B O 1
ATOM 2825 N N . ASP B 1 10 ? 24.875 -7.734 -14.203 1 98.12 10 ASP B N 1
ATOM 2826 C CA . ASP B 1 10 ? 23.891 -7.723 -13.125 1 98.12 10 ASP B CA 1
ATOM 2827 C C . ASP B 1 10 ? 24.109 -8.891 -12.164 1 98.12 10 ASP B C 1
ATOM 2829 O O . ASP B 1 10 ? 24.109 -8.711 -10.945 1 98.12 10 ASP B O 1
ATOM 2833 N N . ASN B 1 11 ? 24.266 -10.062 -12.773 1 98 11 ASN B N 1
ATOM 2834 C CA . ASN B 1 11 ? 24.5 -11.25 -11.961 1 98 11 ASN B CA 1
ATOM 2835 C C . ASN B 1 11 ? 25.75 -11.094 -11.094 1 98 11 ASN B C 1
ATOM 2837 O O . ASN B 1 11 ? 25.734 -11.422 -9.906 1 98 11 ASN B O 1
ATOM 2841 N N . LEU B 1 12 ? 26.828 -10.539 -11.672 1 97.56 12 LEU B N 1
ATOM 2842 C CA . LEU B 1 12 ? 28.062 -10.328 -10.945 1 97.56 12 LEU B CA 1
ATOM 2843 C C . LEU B 1 12 ? 27.875 -9.312 -9.82 1 97.56 12 LEU B C 1
ATOM 2845 O O . LEU B 1 12 ? 28.469 -9.453 -8.75 1 97.56 12 LEU B O 1
ATOM 2849 N N . ALA B 1 13 ? 27.047 -8.359 -10.109 1 97 13 ALA B N 1
ATOM 2850 C CA . ALA B 1 13 ? 26.828 -7.262 -9.172 1 97 13 ALA B CA 1
ATOM 2851 C C . ALA B 1 13 ? 26.062 -7.738 -7.941 1 97 13 ALA B C 1
ATOM 2853 O O . ALA B 1 13 ? 26.328 -7.289 -6.824 1 97 13 ALA B O 1
ATOM 2854 N N . VAL B 1 14 ? 25.141 -8.68 -8.102 1 97.75 14 VAL B N 1
ATOM 2855 C CA . VAL B 1 14 ? 24.266 -9.031 -6.988 1 97.75 14 VAL B CA 1
ATOM 2856 C C . VAL B 1 14 ? 24.828 -10.25 -6.254 1 97.75 14 VAL B C 1
ATOM 2858 O O . VAL B 1 14 ? 24.469 -10.508 -5.105 1 97.75 14 VAL B O 1
ATOM 2861 N N . ALA B 1 15 ? 25.75 -11 -6.852 1 97.25 15 ALA B N 1
ATOM 2862 C CA . ALA B 1 15 ? 26.203 -12.289 -6.344 1 97.25 15 ALA B CA 1
ATOM 2863 C C . ALA B 1 15 ? 26.828 -12.141 -4.961 1 97.25 15 ALA B C 1
ATOM 2865 O O . ALA B 1 15 ? 26.516 -12.898 -4.043 1 97.25 15 ALA B O 1
ATOM 2866 N N . PRO B 1 16 ? 27.734 -11.109 -4.719 1 97.38 16 PRO B N 1
ATOM 2867 C CA . PRO B 1 16 ? 28.359 -11 -3.395 1 97.38 16 PRO B CA 1
ATOM 2868 C C . PRO B 1 16 ? 27.344 -10.711 -2.291 1 97.38 16 PRO B C 1
ATOM 2870 O O . PRO B 1 16 ? 27.438 -11.281 -1.202 1 97.38 16 PRO B O 1
ATOM 2873 N N . MET B 1 17 ? 26.422 -9.859 -2.598 1 97.31 17 MET B N 1
ATOM 2874 C CA . MET B 1 17 ? 25.406 -9.539 -1.606 1 97.31 17 MET B CA 1
ATOM 2875 C C . MET B 1 17 ? 24.562 -10.766 -1.276 1 97.31 17 MET B C 1
ATOM 2877 O O . MET B 1 17 ? 24.281 -11.039 -0.107 1 97.31 17 MET B O 1
ATOM 2881 N N . LEU B 1 18 ? 24.172 -11.516 -2.266 1 97.81 18 LEU B N 1
ATOM 2882 C CA . LEU B 1 18 ? 23.328 -12.695 -2.062 1 97.81 18 LEU B CA 1
ATOM 2883 C C . LEU B 1 18 ? 24.078 -13.758 -1.255 1 97.81 18 LEU B C 1
ATOM 2885 O O . LEU B 1 18 ? 23.5 -14.383 -0.369 1 97.81 18 LEU B O 1
ATOM 2889 N N . ALA B 1 19 ? 25.344 -13.891 -1.588 1 97 19 ALA B N 1
ATOM 2890 C CA . ALA B 1 19 ? 26.172 -14.844 -0.835 1 97 19 ALA B CA 1
ATOM 2891 C C . ALA B 1 19 ? 26.281 -14.422 0.627 1 97 19 ALA B C 1
ATOM 2893 O O . ALA B 1 19 ? 26.172 -15.25 1.53 1 97 19 ALA B O 1
ATOM 2894 N N . ASP B 1 20 ? 26.516 -13.164 0.828 1 98.12 20 ASP B N 1
ATOM 2895 C CA . ASP B 1 20 ? 26.625 -12.625 2.182 1 98.12 20 ASP B CA 1
ATOM 2896 C C . ASP B 1 20 ? 25.344 -12.844 2.973 1 98.12 20 ASP B C 1
ATOM 2898 O O . ASP B 1 20 ? 25.375 -13.328 4.109 1 98.12 20 ASP B O 1
ATOM 2902 N N . LEU B 1 21 ? 24.219 -12.547 2.383 1 98.25 21 LEU B N 1
ATOM 2903 C CA . LEU B 1 21 ? 22.922 -12.688 3.045 1 98.25 21 LEU B CA 1
ATOM 2904 C C . LEU B 1 21 ? 22.609 -14.156 3.305 1 98.25 21 LEU B C 1
ATOM 2906 O O . LEU B 1 21 ? 22.094 -14.508 4.371 1 98.25 21 LEU B O 1
ATOM 2910 N N . ALA B 1 22 ? 22.922 -15 2.328 1 97.62 22 ALA B N 1
ATOM 2911 C CA . ALA B 1 22 ? 22.672 -16.438 2.49 1 97.62 22 ALA B CA 1
ATOM 2912 C C . ALA B 1 22 ? 23.516 -17 3.621 1 97.62 22 ALA B C 1
ATOM 2914 O O . ALA B 1 22 ? 23.141 -18 4.246 1 97.62 22 ALA B O 1
ATOM 2915 N N . GLY B 1 23 ? 24.688 -16.406 3.842 1 97.5 23 GLY B N 1
ATOM 2916 C CA . GLY B 1 23 ? 25.547 -16.828 4.938 1 97.5 23 GLY B CA 1
ATOM 2917 C C . GLY B 1 23 ? 25.094 -16.297 6.285 1 97.5 23 GLY B C 1
ATOM 2918 O O . GLY B 1 23 ? 25.375 -16.906 7.324 1 97.5 23 GLY B O 1
ATOM 2919 N N . ARG B 1 24 ? 24.422 -15.234 6.301 1 97.38 24 ARG B N 1
ATOM 2920 C CA . ARG B 1 24 ? 24.031 -14.531 7.523 1 97.38 24 ARG B CA 1
ATOM 2921 C C . ARG B 1 24 ? 22.75 -15.102 8.102 1 97.38 24 ARG B C 1
ATOM 2923 O O . ARG B 1 24 ? 22.578 -15.148 9.32 1 97.38 24 ARG B O 1
ATOM 2930 N N . TYR B 1 25 ? 21.797 -15.5 7.246 1 97.62 25 TYR B N 1
ATOM 2931 C CA . TYR B 1 25 ? 20.484 -15.93 7.711 1 97.62 25 TYR B CA 1
ATOM 2932 C C . TYR B 1 25 ? 20.297 -17.422 7.52 1 97.62 25 TYR B C 1
ATOM 2934 O O . TYR B 1 25 ? 20.734 -17.984 6.512 1 97.62 25 TYR B O 1
ATOM 2942 N N . PRO B 1 26 ? 19.656 -18.094 8.445 1 96.81 26 PRO B N 1
ATOM 2943 C CA . PRO B 1 26 ? 19.531 -19.547 8.398 1 96.81 26 PRO B CA 1
ATOM 2944 C C . PRO B 1 26 ? 18.641 -20.031 7.262 1 96.81 26 PRO B C 1
ATOM 2946 O O . PRO B 1 26 ? 18.875 -21.094 6.691 1 96.81 26 PRO B O 1
ATOM 2949 N N . ASP B 1 27 ? 17.531 -19.328 7.016 1 97.5 27 ASP B N 1
ATOM 2950 C CA . ASP B 1 27 ? 16.609 -19.688 5.941 1 97.5 27 ASP B CA 1
ATOM 2951 C C . ASP B 1 27 ? 15.797 -18.469 5.492 1 97.5 27 ASP B C 1
ATOM 2953 O O . ASP B 1 27 ? 15.969 -17.375 6.023 1 97.5 27 ASP B O 1
ATOM 2957 N N . ILE B 1 28 ? 14.977 -18.656 4.496 1 98.19 28 ILE B N 1
ATOM 2958 C CA . ILE B 1 28 ? 14.281 -17.562 3.83 1 98.19 28 ILE B CA 1
ATOM 2959 C C . ILE B 1 28 ? 13.164 -17.047 4.727 1 98.19 28 ILE B C 1
ATOM 2961 O O . ILE B 1 28 ? 12.633 -15.945 4.5 1 98.19 28 ILE B O 1
ATOM 2965 N N . GLU B 1 29 ? 12.766 -17.812 5.766 1 97.88 29 GLU B N 1
ATOM 2966 C CA . GLU B 1 29 ? 11.656 -17.453 6.645 1 97.88 29 GLU B CA 1
ATOM 2967 C C . GLU B 1 29 ? 12.133 -16.578 7.805 1 97.88 29 GLU B C 1
ATOM 2969 O O . GLU B 1 29 ? 11.328 -16.188 8.656 1 97.88 29 GLU B O 1
ATOM 2974 N N . ASP B 1 30 ? 13.43 -16.328 7.863 1 97.69 30 ASP B N 1
ATOM 2975 C CA . ASP B 1 30 ? 13.977 -15.547 8.961 1 97.69 30 ASP B CA 1
ATOM 2976 C C . ASP B 1 30 ? 13.273 -14.188 9.07 1 97.69 30 ASP B C 1
ATOM 2978 O O . ASP B 1 30 ? 13.258 -13.414 8.109 1 97.69 30 ASP B O 1
ATOM 2982 N N . PRO B 1 31 ? 12.719 -13.859 10.227 1 96.12 31 PRO B N 1
ATOM 2983 C CA . PRO B 1 31 ? 11.93 -12.641 10.359 1 96.12 31 PRO B CA 1
ATOM 2984 C C . PRO B 1 31 ? 12.75 -11.375 10.133 1 96.12 31 PRO B C 1
ATOM 2986 O O . PRO B 1 31 ? 12.234 -10.375 9.617 1 96.12 31 PRO B O 1
ATOM 2989 N N . GLU B 1 32 ? 13.953 -11.383 10.555 1 97 32 GLU B N 1
ATOM 2990 C CA . GLU B 1 32 ? 14.797 -10.211 10.352 1 97 32 GLU B CA 1
ATOM 2991 C C . GLU B 1 32 ? 15.094 -10 8.867 1 97 32 GLU B C 1
ATOM 2993 O O . GLU B 1 32 ? 15.117 -8.859 8.391 1 97 32 GLU B O 1
ATOM 2998 N N . LEU B 1 33 ? 15.422 -11.102 8.148 1 98.06 33 LEU B N 1
ATOM 2999 C CA . LEU B 1 33 ? 15.633 -11.016 6.707 1 98.06 33 LEU B CA 1
ATOM 3000 C C . LEU B 1 33 ? 14.406 -10.438 6.016 1 98.06 33 LEU B C 1
ATOM 3002 O O . LEU B 1 33 ? 14.516 -9.5 5.215 1 98.06 33 LEU B O 1
ATOM 3006 N N . ILE B 1 34 ? 13.258 -10.938 6.398 1 98 34 ILE B N 1
ATOM 3007 C CA . ILE B 1 34 ? 12.008 -10.5 5.789 1 98 34 ILE B CA 1
ATOM 3008 C C . ILE B 1 34 ? 11.758 -9.031 6.109 1 98 34 ILE B C 1
ATOM 3010 O O . ILE B 1 34 ? 11.406 -8.25 5.227 1 98 34 ILE B O 1
ATOM 3014 N N . ARG B 1 35 ? 11.992 -8.672 7.32 1 96.38 35 ARG B N 1
ATOM 3015 C CA . ARG B 1 35 ? 11.773 -7.293 7.75 1 96.38 35 ARG B CA 1
ATOM 3016 C C . ARG B 1 35 ? 12.734 -6.34 7.043 1 96.38 35 ARG B C 1
ATOM 3018 O O . ARG B 1 35 ? 12.367 -5.203 6.738 1 96.38 35 ARG B O 1
ATOM 3025 N N . SER B 1 36 ? 13.914 -6.781 6.762 1 97.31 36 SER B N 1
ATOM 3026 C CA . SER B 1 36 ? 14.953 -5.922 6.203 1 97.31 36 SER B CA 1
ATOM 3027 C C . SER B 1 36 ? 14.914 -5.926 4.676 1 97.31 36 SER B C 1
ATOM 3029 O O . SER B 1 36 ? 15.625 -5.156 4.027 1 97.31 36 SER B O 1
ATOM 3031 N N . ALA B 1 37 ? 14.102 -6.766 4.117 1 98.31 37 ALA B N 1
ATOM 3032 C CA . ALA B 1 37 ? 14.102 -7.027 2.682 1 98.31 37 ALA B CA 1
ATOM 3033 C C . ALA B 1 37 ? 13.906 -5.738 1.888 1 98.31 37 ALA B C 1
ATOM 3035 O O . ALA B 1 37 ? 14.578 -5.512 0.879 1 98.31 37 ALA B O 1
ATOM 3036 N N . PRO B 1 38 ? 13.031 -4.824 2.346 1 97.56 38 PRO B N 1
ATOM 3037 C CA . PRO B 1 38 ? 12.852 -3.607 1.551 1 97.56 38 PRO B CA 1
ATOM 3038 C C . PRO B 1 38 ? 14.125 -2.77 1.452 1 97.56 38 PRO B C 1
ATOM 3040 O O . PRO B 1 38 ? 14.484 -2.318 0.363 1 97.56 38 PRO B O 1
ATOM 3043 N N . VAL B 1 39 ? 14.828 -2.611 2.539 1 98.06 39 VAL B N 1
ATOM 3044 C CA . VAL B 1 39 ? 16.047 -1.811 2.551 1 98.06 39 VAL B CA 1
ATOM 3045 C C . VAL B 1 39 ? 17.156 -2.551 1.808 1 98.06 39 VAL B C 1
ATOM 3047 O O . VAL B 1 39 ? 17.922 -1.943 1.049 1 98.06 39 VAL B O 1
ATOM 3050 N N . LEU B 1 40 ? 17.25 -3.879 1.997 1 98.31 40 LEU B N 1
ATOM 3051 C CA . LEU B 1 40 ? 18.219 -4.691 1.28 1 98.31 40 LEU B CA 1
ATOM 3052 C C . LEU B 1 40 ? 18 -4.605 -0.226 1 98.31 40 LEU B C 1
ATOM 3054 O O . LEU B 1 40 ? 18.953 -4.508 -0.995 1 98.31 40 LEU B O 1
ATOM 3058 N N . ALA B 1 41 ? 16.75 -4.621 -0.667 1 98.5 41 ALA B N 1
ATOM 3059 C CA . ALA B 1 41 ? 16.406 -4.48 -2.082 1 98.5 41 ALA B CA 1
ATOM 3060 C C . ALA B 1 41 ? 16.812 -3.104 -2.605 1 98.5 41 ALA B C 1
ATOM 3062 O O . ALA B 1 41 ? 17.453 -2.994 -3.652 1 98.5 41 ALA B O 1
ATOM 3063 N N . ALA B 1 42 ? 16.438 -2.064 -1.839 1 97.94 42 ALA B N 1
ATOM 3064 C CA . ALA B 1 42 ? 16.688 -0.682 -2.229 1 97.94 42 ALA B CA 1
ATOM 3065 C C . ALA B 1 42 ? 18.188 -0.455 -2.477 1 97.94 42 ALA B C 1
ATOM 3067 O O . ALA B 1 42 ? 18.562 0.129 -3.492 1 97.94 42 ALA B O 1
ATOM 3068 N N . LYS B 1 43 ? 18.984 -0.987 -1.604 1 97.12 43 LYS B N 1
ATOM 3069 C CA . LYS B 1 43 ? 20.422 -0.709 -1.666 1 97.12 43 LYS B CA 1
ATOM 3070 C C . LYS B 1 43 ? 21.141 -1.751 -2.512 1 97.12 43 LYS B C 1
ATOM 3072 O O . LYS B 1 43 ? 22.172 -1.452 -3.131 1 97.12 43 LYS B O 1
ATOM 3077 N N . GLY B 1 44 ? 20.609 -2.93 -2.551 1 97.12 44 GLY B N 1
ATOM 3078 C CA . GLY B 1 44 ? 21.375 -4.043 -3.088 1 97.12 44 GLY B CA 1
ATOM 3079 C C . GLY B 1 44 ? 21.047 -4.336 -4.543 1 97.12 44 GLY B C 1
ATOM 3080 O O . GLY B 1 44 ? 21.906 -4.84 -5.277 1 97.12 44 GLY B O 1
ATOM 3081 N N . LEU B 1 45 ? 19.812 -4.109 -5.016 1 98.06 45 LEU B N 1
ATOM 3082 C CA . LEU B 1 45 ? 19.453 -4.418 -6.395 1 98.06 45 LEU B CA 1
ATOM 3083 C C . LEU B 1 45 ? 19.953 -3.344 -7.348 1 98.06 45 LEU B C 1
ATOM 3085 O O . LEU B 1 45 ? 20.016 -2.164 -6.988 1 98.06 45 LEU B O 1
ATOM 3089 N N . PRO B 1 46 ? 20.328 -3.754 -8.586 1 97.5 46 PRO B N 1
ATOM 3090 C CA . PRO B 1 46 ? 20.719 -2.748 -9.578 1 97.5 46 PRO B CA 1
ATOM 3091 C C . PRO B 1 46 ? 19.641 -1.683 -9.789 1 97.5 46 PRO B C 1
ATOM 3093 O O . PRO B 1 46 ? 18.453 -1.996 -9.797 1 97.5 46 PRO B O 1
ATOM 3096 N N . PRO B 1 47 ? 20.078 -0.422 -10.008 1 96.56 47 PRO B N 1
ATOM 3097 C CA . PRO B 1 47 ? 19.109 0.67 -10.141 1 96.56 47 PRO B CA 1
ATOM 3098 C C . PRO B 1 47 ? 18.125 0.445 -11.289 1 96.56 47 PRO B C 1
ATOM 3100 O O . PRO B 1 47 ? 16.953 0.778 -11.164 1 96.56 47 PRO B O 1
ATOM 3103 N N . HIS B 1 48 ? 18.625 -0.112 -12.391 1 97.75 48 HIS B N 1
ATOM 3104 C CA . HIS B 1 48 ? 17.734 -0.29 -13.531 1 97.75 48 HIS B CA 1
ATOM 3105 C C . HIS B 1 48 ? 16.688 -1.365 -13.25 1 97.75 48 HIS B C 1
ATOM 3107 O O . HIS B 1 48 ? 15.57 -1.304 -13.773 1 97.75 48 HIS B O 1
ATOM 3113 N N . LEU B 1 49 ? 17.047 -2.379 -12.438 1 98.38 49 LEU B N 1
ATOM 3114 C CA . LEU B 1 49 ? 16.078 -3.385 -12.023 1 98.38 49 LEU B CA 1
ATOM 3115 C C . LEU B 1 49 ? 15.016 -2.779 -11.102 1 98.38 49 LEU B C 1
ATOM 3117 O O . LEU B 1 49 ? 13.82 -3.033 -11.266 1 98.38 49 LEU B O 1
ATOM 3121 N N . LEU B 1 50 ? 15.414 -1.947 -10.188 1 98 50 LEU B N 1
ATOM 3122 C CA . LEU B 1 50 ? 14.484 -1.271 -9.297 1 98 50 LEU B CA 1
ATOM 3123 C C . LEU B 1 50 ? 13.523 -0.377 -10.078 1 98 50 LEU B C 1
ATOM 3125 O O . LEU B 1 50 ? 12.32 -0.375 -9.82 1 98 50 LEU B O 1
ATOM 3129 N N . ALA B 1 51 ? 14.094 0.344 -10.992 1 98 51 ALA B N 1
ATOM 3130 C CA . ALA B 1 51 ? 13.281 1.229 -11.812 1 98 51 ALA B CA 1
ATOM 3131 C C . ALA B 1 51 ? 12.258 0.436 -12.633 1 98 51 ALA B C 1
ATOM 3133 O O . ALA B 1 51 ? 11.109 0.857 -12.781 1 98 51 ALA B O 1
ATOM 3134 N N . PHE B 1 52 ? 12.75 -0.692 -13.156 1 98.62 52 PHE B N 1
ATOM 3135 C CA . PHE B 1 52 ? 11.898 -1.577 -13.938 1 98.62 52 PHE B CA 1
ATOM 3136 C C . PHE B 1 52 ? 10.719 -2.066 -13.109 1 98.62 52 PHE B C 1
ATOM 3138 O O . PHE B 1 52 ? 9.57 -2.012 -13.555 1 98.62 52 PHE B O 1
ATOM 3145 N N . LEU B 1 53 ? 10.953 -2.5 -11.867 1 98.62 53 LEU B N 1
ATOM 3146 C CA . LEU B 1 53 ? 9.922 -3.02 -10.977 1 98.62 53 LEU B CA 1
ATOM 3147 C C . LEU B 1 53 ? 9 -1.901 -10.5 1 98.62 53 LEU B C 1
ATOM 3149 O O . LEU B 1 53 ? 7.789 -2.094 -10.406 1 98.62 53 LEU B O 1
ATOM 3153 N N . ASP B 1 54 ? 9.555 -0.757 -10.258 1 97.81 54 ASP B N 1
ATOM 3154 C CA . ASP B 1 54 ? 8.742 0.385 -9.836 1 97.81 54 ASP B CA 1
ATOM 3155 C C . ASP B 1 54 ? 7.805 0.828 -10.961 1 97.81 54 ASP B C 1
ATOM 3157 O O . ASP B 1 54 ? 6.664 1.214 -10.703 1 97.81 54 ASP B O 1
ATOM 3161 N N . ASP B 1 55 ? 8.312 0.801 -12.164 1 97.81 55 ASP B N 1
ATOM 3162 C CA . ASP B 1 55 ? 7.488 1.13 -13.32 1 97.81 55 ASP B CA 1
ATOM 3163 C C . ASP B 1 55 ? 6.301 0.177 -13.43 1 97.81 55 ASP B C 1
ATOM 3165 O O . ASP B 1 55 ? 5.172 0.609 -13.68 1 97.81 55 ASP B O 1
ATOM 3169 N N . PHE B 1 56 ? 6.57 -1.094 -13.258 1 98.44 56 PHE B N 1
ATOM 3170 C CA . PHE B 1 56 ? 5.516 -2.1 -13.266 1 98.44 56 PHE B CA 1
ATOM 3171 C C . PHE B 1 56 ? 4.473 -1.801 -12.195 1 98.44 56 PHE B C 1
ATOM 3173 O O . PHE B 1 56 ? 3.27 -1.851 -12.461 1 98.44 56 PHE B O 1
ATOM 3180 N N . ARG B 1 57 ? 4.918 -1.467 -11 1 97.75 57 ARG B N 1
ATOM 3181 C CA . ARG B 1 57 ? 4.066 -1.206 -9.852 1 97.75 57 ARG B CA 1
ATOM 3182 C C . ARG B 1 57 ? 3.193 0.024 -10.078 1 97.75 57 ARG B C 1
ATOM 3184 O O . ARG B 1 57 ? 1.985 -0.011 -9.844 1 97.75 57 ARG B O 1
ATOM 3191 N N . LEU B 1 58 ? 3.73 1.083 -10.625 1 96.88 58 LEU B N 1
ATOM 3192 C CA . LEU B 1 58 ? 3.057 2.377 -10.664 1 96.88 58 LEU B CA 1
ATOM 3193 C C . LEU B 1 58 ? 2.229 2.52 -11.938 1 96.88 58 LEU B C 1
ATOM 3195 O O . LEU B 1 58 ? 1.107 3.031 -11.898 1 96.88 58 LEU B O 1
ATOM 3199 N N . ARG B 1 59 ? 2.762 2.061 -13.062 1 96.69 59 ARG B N 1
ATOM 3200 C CA . ARG B 1 59 ? 2.113 2.318 -14.344 1 96.69 59 ARG B CA 1
ATOM 3201 C C . ARG B 1 59 ? 1.227 1.146 -14.75 1 96.69 59 ARG B C 1
ATOM 3203 O O . ARG B 1 59 ? 0.395 1.276 -15.648 1 96.69 59 ARG B O 1
ATOM 3210 N N . GLU B 1 60 ? 1.492 0.016 -14.188 1 97.38 60 GLU B N 1
ATOM 3211 C CA . GLU B 1 60 ? 0.749 -1.192 -14.531 1 97.38 60 GLU B CA 1
ATOM 3212 C C . GLU B 1 60 ? 0.688 -1.394 -16.047 1 97.38 60 GLU B C 1
ATOM 3214 O O . GLU B 1 60 ? -0.392 -1.589 -16.609 1 97.38 60 GLU B O 1
ATOM 3219 N N . PRO B 1 61 ? 1.862 -1.431 -16.672 1 97.31 61 PRO B N 1
ATOM 3220 C CA . PRO B 1 61 ? 1.874 -1.52 -18.125 1 97.31 61 PRO B CA 1
ATOM 3221 C C . PRO B 1 61 ? 1.347 -2.857 -18.641 1 97.31 61 PRO B C 1
ATOM 3223 O O . PRO B 1 61 ? 0.954 -2.965 -19.812 1 97.31 61 PRO B O 1
ATOM 3226 N N . SER B 1 62 ? 1.432 -3.869 -17.828 1 97.38 62 SER B N 1
ATOM 3227 C CA . SER B 1 62 ? 0.971 -5.223 -18.109 1 97.38 62 SER B CA 1
ATOM 3228 C C . SER B 1 62 ? 0.616 -5.973 -16.828 1 97.38 62 SER B C 1
ATOM 3230 O O . SER B 1 62 ? 1.041 -5.582 -15.742 1 97.38 62 SER B O 1
ATOM 3232 N N . ALA B 1 63 ? -0.208 -6.973 -17 1 97.81 63 ALA B N 1
ATOM 3233 C CA . ALA B 1 63 ? -0.555 -7.781 -15.844 1 97.81 63 ALA B CA 1
ATOM 3234 C C . ALA B 1 63 ? 0.562 -8.766 -15.508 1 97.81 63 ALA B C 1
ATOM 3236 O O . ALA B 1 63 ? 0.57 -9.359 -14.422 1 97.81 63 ALA B O 1
ATOM 3237 N N . LEU B 1 64 ? 1.455 -8.977 -16.469 1 98.25 64 LEU B N 1
ATOM 3238 C CA . LEU B 1 64 ? 2.564 -9.906 -16.297 1 98.25 64 LEU B CA 1
ATOM 3239 C C . LEU B 1 64 ? 3.902 -9.188 -16.438 1 98.25 64 LEU B C 1
ATOM 3241 O O . LEU B 1 64 ? 4.125 -8.461 -17.406 1 98.25 64 LEU B O 1
ATOM 3245 N N . CYS B 1 65 ? 4.727 -9.297 -15.414 1 98.62 65 CYS B N 1
ATOM 3246 C CA . CYS B 1 65 ? 6.102 -8.812 -15.406 1 98.62 65 CYS B CA 1
ATOM 3247 C C . CYS B 1 65 ? 7.086 -9.969 -15.273 1 98.62 65 CYS B C 1
ATOM 3249 O O . CYS B 1 65 ? 6.965 -10.789 -14.359 1 98.62 65 CYS B O 1
ATOM 3251 N N . VAL B 1 66 ? 8.055 -10.055 -16.188 1 98.69 66 VAL B N 1
ATOM 3252 C CA . VAL B 1 66 ? 8.977 -11.188 -16.156 1 98.69 66 VAL B CA 1
ATOM 3253 C C . VAL B 1 66 ? 10.414 -10.68 -16.125 1 98.69 66 VAL B C 1
ATOM 3255 O O . VAL B 1 66 ? 10.812 -9.836 -16.922 1 98.69 66 VAL B O 1
ATOM 3258 N N . ILE B 1 67 ? 11.148 -11.086 -15.18 1 98.81 67 ILE B N 1
ATOM 3259 C CA . ILE B 1 67 ? 12.594 -10.93 -15.109 1 98.81 67 ILE B CA 1
ATOM 3260 C C . ILE B 1 67 ? 13.281 -12.234 -15.5 1 98.81 67 ILE B C 1
ATOM 3262 O O . ILE B 1 67 ? 12.953 -13.297 -14.961 1 98.81 67 ILE B O 1
ATOM 3266 N N . SER B 1 68 ? 14.148 -12.172 -16.422 1 98.5 68 SER B N 1
ATOM 3267 C CA . SER B 1 68 ? 14.891 -13.344 -16.859 1 98.5 68 SER B CA 1
ATOM 3268 C C . SER B 1 68 ? 16.391 -13.141 -16.703 1 98.5 68 SER B C 1
ATOM 3270 O O . SER B 1 68 ? 16.844 -12.047 -16.344 1 98.5 68 SER B O 1
ATOM 3272 N N . GLY B 1 69 ? 17.109 -14.203 -16.812 1 97.62 69 GLY B N 1
ATOM 3273 C CA . GLY B 1 69 ? 18.562 -14.094 -16.906 1 97.62 69 GLY B CA 1
ATOM 3274 C C . GLY B 1 69 ? 19.266 -14.297 -15.586 1 97.62 69 GLY B C 1
ATOM 3275 O O . GLY B 1 69 ? 20.484 -14.172 -15.5 1 97.62 69 GLY B O 1
ATOM 3276 N N . LEU B 1 70 ? 18.562 -14.539 -14.492 1 98.06 70 LEU B N 1
ATOM 3277 C CA . LEU B 1 70 ? 19.219 -14.898 -13.242 1 98.06 70 LEU B CA 1
ATOM 3278 C C . LEU B 1 70 ? 19.953 -16.234 -13.383 1 98.06 70 LEU B C 1
ATOM 3280 O O . LEU B 1 70 ? 19.375 -17.203 -13.859 1 98.06 70 LEU B O 1
ATOM 3284 N N . ASP B 1 71 ? 21.156 -16.266 -12.969 1 96.38 71 ASP B N 1
ATOM 3285 C CA . ASP B 1 71 ? 21.938 -17.484 -13.086 1 96.38 71 ASP B CA 1
ATOM 3286 C C . ASP B 1 71 ? 21.5 -18.516 -12.062 1 96.38 71 ASP B C 1
ATOM 3288 O O . ASP B 1 71 ? 21.453 -18.234 -10.867 1 96.38 71 ASP B O 1
ATOM 3292 N N . VAL B 1 72 ? 21.172 -19.688 -12.539 1 96.75 72 VAL B N 1
ATOM 3293 C CA . VAL B 1 72 ? 20.797 -20.812 -11.672 1 96.75 72 VAL B CA 1
ATOM 3294 C C . VAL B 1 72 ? 21.75 -21.984 -11.906 1 96.75 72 VAL B C 1
ATOM 3296 O O . VAL B 1 72 ? 21.766 -22.562 -12.992 1 96.75 72 VAL B O 1
ATOM 3299 N N . ASP B 1 73 ? 22.531 -22.297 -10.93 1 95.56 73 ASP B N 1
ATOM 3300 C CA . ASP B 1 73 ? 23.406 -23.469 -10.977 1 95.56 73 ASP B CA 1
ATOM 3301 C C . ASP B 1 73 ? 22.641 -24.734 -10.617 1 95.56 73 ASP B C 1
ATOM 3303 O O . ASP B 1 73 ? 22.438 -25.031 -9.438 1 95.56 73 ASP B O 1
ATOM 3307 N N . GLN B 1 74 ? 22.344 -25.547 -11.609 1 95.38 74 GLN B N 1
ATOM 3308 C CA . GLN B 1 74 ? 21.5 -26.719 -11.43 1 95.38 74 GLN B CA 1
ATOM 3309 C C . GLN B 1 74 ? 22.203 -27.766 -10.578 1 95.38 74 GLN B C 1
ATOM 3311 O O . GLN B 1 74 ? 21.562 -28.5 -9.812 1 95.38 74 GLN B O 1
ATOM 3316 N N . ASP B 1 75 ? 23.453 -27.828 -10.727 1 94.5 75 ASP B N 1
ATOM 3317 C CA . ASP B 1 75 ? 24.203 -28.797 -9.938 1 94.5 75 ASP B CA 1
ATOM 3318 C C . ASP B 1 75 ? 24.156 -28.453 -8.453 1 94.5 75 ASP B C 1
ATOM 3320 O O . ASP B 1 75 ? 23.984 -29.344 -7.613 1 94.5 75 ASP B O 1
ATOM 3324 N N . ARG B 1 76 ? 24.281 -27.266 -8.227 1 93.06 76 ARG B N 1
ATOM 3325 C CA . ARG B 1 76 ? 24.219 -26.812 -6.84 1 93.06 76 ARG B CA 1
ATOM 3326 C C . ARG B 1 76 ? 22.812 -26.953 -6.273 1 93.06 76 ARG B C 1
ATOM 3328 O O . ARG B 1 76 ? 22.641 -27.281 -5.098 1 93.06 76 ARG B O 1
ATOM 3335 N N . LEU B 1 77 ? 21.781 -26.734 -7.023 1 95.31 77 LEU B N 1
ATOM 3336 C CA . LEU B 1 77 ? 20.375 -26.766 -6.609 1 95.31 77 LEU B CA 1
ATOM 3337 C C . LEU B 1 77 ? 20 -28.172 -6.141 1 95.31 77 LEU B C 1
ATOM 3339 O O . LEU B 1 77 ? 19.312 -28.328 -5.125 1 95.31 77 LEU B O 1
ATOM 3343 N N . GLY B 1 78 ? 20.516 -29.203 -6.875 1 95.31 78 GLY B N 1
ATOM 3344 C CA . GLY B 1 78 ? 20.188 -30.578 -6.512 1 95.31 78 GLY B CA 1
ATOM 3345 C C . GLY B 1 78 ? 18.766 -30.969 -6.906 1 95.31 78 GLY B C 1
ATOM 3346 O O . GLY B 1 78 ? 18.156 -30.328 -7.762 1 95.31 78 GLY B O 1
ATOM 3347 N N . PRO B 1 79 ? 18.266 -32.094 -6.316 1 96.25 79 PRO B N 1
ATOM 3348 C CA . PRO B 1 79 ? 16.969 -32.625 -6.715 1 96.25 79 PRO B CA 1
ATOM 3349 C C . PRO B 1 79 ? 15.805 -31.797 -6.188 1 96.25 79 PRO B C 1
ATOM 3351 O O . PRO B 1 79 ? 15.914 -31.172 -5.133 1 96.25 79 PRO B O 1
ATOM 3354 N N . THR B 1 80 ? 14.711 -31.781 -6.941 1 96.44 80 THR B N 1
ATOM 3355 C CA . THR B 1 80 ? 13.461 -31.219 -6.441 1 96.44 80 THR B CA 1
ATOM 3356 C C . THR B 1 80 ? 13.008 -31.969 -5.184 1 96.44 80 THR B C 1
ATOM 3358 O O . THR B 1 80 ? 12.984 -33.188 -5.156 1 96.44 80 THR B O 1
ATOM 3361 N N . PRO B 1 81 ? 12.672 -31.203 -4.176 1 95.44 81 PRO B N 1
ATOM 3362 C CA . PRO B 1 81 ? 12.18 -31.859 -2.967 1 95.44 81 PRO B CA 1
ATOM 3363 C C . PRO B 1 81 ? 10.906 -32.656 -3.213 1 95.44 81 PRO B C 1
ATOM 3365 O O . PRO B 1 81 ? 10.125 -32.344 -4.105 1 95.44 81 PRO B O 1
ATOM 3368 N N . GLU B 1 82 ? 10.648 -33.719 -2.42 1 93.56 82 GLU B N 1
ATOM 3369 C CA . GLU B 1 82 ? 9.461 -34.531 -2.539 1 93.56 82 GLU B CA 1
ATOM 3370 C C . GLU B 1 82 ? 8.242 -33.844 -1.93 1 93.56 82 GLU B C 1
ATOM 3372 O O . GLU B 1 82 ? 7.102 -34.219 -2.217 1 93.56 82 GLU B O 1
ATOM 3377 N N . HIS B 1 83 ? 8.5 -32.969 -1.063 1 94.12 83 HIS B N 1
ATOM 3378 C CA . HIS B 1 83 ? 7.48 -32.219 -0.331 1 94.12 83 HIS B CA 1
ATOM 3379 C C . HIS B 1 83 ? 7.988 -30.844 0.078 1 94.12 83 HIS B C 1
ATOM 3381 O O . HIS B 1 83 ? 9.195 -30.641 0.225 1 94.12 83 HIS B O 1
ATOM 3387 N N . TRP B 1 84 ? 7.039 -29.938 0.249 1 92.81 84 TRP B N 1
ATOM 3388 C CA . TRP B 1 84 ? 7.445 -28.594 0.625 1 92.81 84 TRP B CA 1
ATOM 3389 C C . TRP B 1 84 ? 7.879 -28.547 2.088 1 92.81 84 TRP B C 1
ATOM 3391 O O . TRP B 1 84 ? 8.641 -27.656 2.484 1 92.81 84 TRP B O 1
ATOM 3401 N N . ARG B 1 85 ? 7.328 -29.469 2.867 1 92.06 85 ARG B N 1
ATOM 3402 C CA . ARG B 1 85 ? 7.594 -29.453 4.301 1 92.06 85 ARG B CA 1
ATOM 3403 C C . ARG B 1 85 ? 9.086 -29.5 4.586 1 92.06 85 ARG B C 1
ATOM 3405 O O . ARG B 1 85 ? 9.805 -30.359 4.047 1 92.06 85 ARG B O 1
ATOM 3412 N N . ASP B 1 86 ? 9.578 -28.547 5.293 1 88.75 86 ASP B N 1
ATOM 3413 C CA . ASP B 1 86 ? 10.938 -28.406 5.797 1 88.75 86 ASP B CA 1
ATOM 3414 C C . ASP B 1 86 ? 11.914 -28.125 4.656 1 88.75 86 ASP B C 1
ATOM 3416 O O . ASP B 1 86 ? 13.133 -28.25 4.832 1 88.75 86 ASP B O 1
ATOM 3420 N N . SER B 1 87 ? 11.383 -27.859 3.475 1 91.25 87 SER B N 1
ATOM 3421 C CA . SER B 1 87 ? 12.25 -27.609 2.326 1 91.25 87 SER B CA 1
ATOM 3422 C C . SER B 1 87 ? 13.078 -26.344 2.527 1 91.25 87 SER B C 1
ATOM 3424 O O . SER B 1 87 ? 14.094 -26.141 1.854 1 91.25 87 SER B O 1
ATOM 3426 N N . GLN B 1 88 ? 12.672 -25.422 3.414 1 89.62 88 GLN B N 1
ATOM 3427 C CA . GLN B 1 88 ? 13.383 -24.172 3.641 1 89.62 88 GLN B CA 1
ATOM 3428 C C . GLN B 1 88 ? 14.625 -24.391 4.504 1 89.62 88 GLN B C 1
ATOM 3430 O O . GLN B 1 88 ? 15.516 -23.531 4.547 1 89.62 88 GLN B O 1
ATOM 3435 N N . ILE B 1 89 ? 14.656 -25.484 5.266 1 92.25 89 ILE B N 1
ATOM 3436 C CA . ILE B 1 89 ? 15.781 -25.781 6.152 1 92.25 89 ILE B CA 1
ATOM 3437 C C . ILE B 1 89 ? 16.969 -26.266 5.336 1 92.25 89 ILE B C 1
ATOM 3439 O O . ILE B 1 89 ? 16.875 -27.281 4.633 1 92.25 89 ILE B O 1
ATOM 3443 N N . GLY B 1 90 ? 18.047 -25.547 5.43 1 92.62 90 GLY B N 1
ATOM 3444 C CA . GLY B 1 90 ? 19.234 -25.922 4.676 1 92.62 90 GLY B CA 1
ATOM 3445 C C . GLY B 1 90 ? 19.031 -25.859 3.174 1 92.62 90 GLY B C 1
ATOM 3446 O O . GLY B 1 90 ? 19.625 -26.641 2.426 1 92.62 90 GLY B O 1
ATOM 3447 N N . SER B 1 91 ? 18.188 -25.016 2.701 1 94.44 91 SER B N 1
ATOM 3448 C CA . SER B 1 91 ? 17.859 -24.891 1.284 1 94.44 91 SER B CA 1
ATOM 3449 C C . SER B 1 91 ? 19.094 -24.547 0.456 1 94.44 91 SER B C 1
ATOM 3451 O O . SER B 1 91 ? 19.781 -23.562 0.736 1 94.44 91 SER B O 1
ATOM 3453 N N . ARG B 1 92 ? 19.344 -25.266 -0.562 1 93.75 92 ARG B N 1
ATOM 3454 C CA . ARG B 1 92 ? 20.469 -25.016 -1.465 1 93.75 92 ARG B CA 1
ATOM 3455 C C . ARG B 1 92 ? 20.156 -23.875 -2.428 1 93.75 92 ARG B C 1
ATOM 3457 O O . ARG B 1 92 ? 21.047 -23.391 -3.131 1 93.75 92 ARG B O 1
ATOM 3464 N N . SER B 1 93 ? 18.875 -23.469 -2.418 1 95.56 93 SER B N 1
ATOM 3465 C CA . SER B 1 93 ? 18.453 -22.375 -3.299 1 95.56 93 SER B CA 1
ATOM 3466 C C . SER B 1 93 ? 18.312 -21.062 -2.531 1 95.56 93 SER B C 1
ATOM 3468 O O . SER B 1 93 ? 17.688 -20.125 -3.02 1 95.56 93 SER B O 1
ATOM 3470 N N . LEU B 1 94 ? 18.891 -20.969 -1.363 1 97.75 94 LEU B N 1
ATOM 3471 C CA . LEU B 1 94 ? 18.641 -19.828 -0.49 1 97.75 94 LEU B CA 1
ATOM 3472 C C . LEU B 1 94 ? 19.062 -18.531 -1.161 1 97.75 94 LEU B C 1
ATOM 3474 O O . LEU B 1 94 ? 18.359 -17.516 -1.052 1 97.75 94 LEU B O 1
ATOM 3478 N N . ASN B 1 95 ? 20.25 -18.516 -1.828 1 97.31 95 ASN B N 1
ATOM 3479 C CA . ASN B 1 95 ? 20.672 -17.312 -2.516 1 97.31 95 ASN B CA 1
ATOM 3480 C C . ASN B 1 95 ? 19.656 -16.859 -3.551 1 97.31 95 ASN B C 1
ATOM 3482 O O . ASN B 1 95 ? 19.375 -15.656 -3.666 1 97.31 95 ASN B O 1
ATOM 3486 N N . LEU B 1 96 ? 19.078 -17.812 -4.32 1 98.06 96 LEU B N 1
ATOM 3487 C CA . LEU B 1 96 ? 18.062 -17.516 -5.316 1 98.06 96 LEU B CA 1
ATOM 3488 C C . LEU B 1 96 ? 16.766 -17.031 -4.652 1 98.06 96 LEU B C 1
ATOM 3490 O O . LEU B 1 96 ? 16.141 -16.078 -5.117 1 98.06 96 LEU B O 1
ATOM 3494 N N . GLU B 1 97 ? 16.438 -17.688 -3.562 1 98.69 97 GLU B N 1
ATOM 3495 C CA . GLU B 1 97 ? 15.266 -17.312 -2.787 1 98.69 97 GLU B CA 1
ATOM 3496 C C . GLU B 1 97 ? 15.383 -15.875 -2.279 1 98.69 97 GLU B C 1
ATOM 3498 O O . GLU B 1 97 ? 14.406 -15.125 -2.305 1 98.69 97 GLU B O 1
ATOM 3503 N N . ILE B 1 98 ? 16.531 -15.508 -1.837 1 98.81 98 ILE B N 1
ATOM 3504 C CA . ILE B 1 98 ? 16.766 -14.156 -1.332 1 98.81 98 ILE B CA 1
ATOM 3505 C C . ILE B 1 98 ? 16.609 -13.148 -2.469 1 98.81 98 ILE B C 1
ATOM 3507 O O . ILE B 1 98 ? 15.977 -12.102 -2.299 1 98.81 98 ILE B O 1
ATOM 3511 N N . PHE B 1 99 ? 17.219 -13.477 -3.645 1 98.88 99 PHE B N 1
ATOM 3512 C CA . PHE B 1 99 ? 17.062 -12.594 -4.793 1 98.88 99 PHE B CA 1
ATOM 3513 C C . PHE B 1 99 ? 15.586 -12.391 -5.121 1 98.88 99 PHE B C 1
ATOM 3515 O O . PHE B 1 99 ? 15.141 -11.258 -5.328 1 98.88 99 PHE B O 1
ATOM 3522 N N . PHE B 1 100 ? 14.836 -13.461 -5.113 1 98.94 100 PHE B N 1
ATOM 3523 C CA . PHE B 1 100 ? 13.398 -13.461 -5.383 1 98.94 100 PHE B CA 1
ATOM 3524 C C . PHE B 1 100 ? 12.656 -12.609 -4.355 1 98.94 100 PHE B C 1
ATOM 3526 O O . PHE B 1 100 ? 11.844 -11.766 -4.719 1 98.94 100 PHE B O 1
ATOM 3533 N N . LEU B 1 101 ? 12.984 -12.773 -3.078 1 98.94 101 LEU B N 1
ATOM 3534 C CA . LEU B 1 101 ? 12.406 -11.992 -1.986 1 98.94 101 LEU B CA 1
ATOM 3535 C C . LEU B 1 101 ? 12.672 -10.5 -2.184 1 98.94 101 LEU B C 1
ATOM 3537 O O . LEU B 1 101 ? 11.758 -9.688 -2.027 1 98.94 101 LEU B O 1
ATOM 3541 N N . LEU B 1 102 ? 13.891 -10.172 -2.529 1 98.88 102 LEU B N 1
ATOM 3542 C CA . LEU B 1 102 ? 14.258 -8.766 -2.688 1 98.88 102 LEU B CA 1
ATOM 3543 C C . LEU B 1 102 ? 13.516 -8.141 -3.859 1 98.88 102 LEU B C 1
ATOM 3545 O O . LEU B 1 102 ? 13.055 -6.996 -3.77 1 98.88 102 LEU B O 1
ATOM 3549 N N . CYS B 1 103 ? 13.383 -8.875 -4.949 1 98.88 103 CYS B N 1
ATOM 3550 C CA . CYS B 1 103 ? 12.586 -8.375 -6.059 1 98.88 103 CYS B CA 1
ATOM 3551 C C . CYS B 1 103 ? 11.141 -8.141 -5.633 1 98.88 103 CYS B C 1
ATOM 3553 O O . CYS B 1 103 ? 10.539 -7.121 -5.973 1 98.88 103 CYS B O 1
ATOM 3555 N N . GLY B 1 104 ? 10.578 -9.117 -4.922 1 98.81 104 GLY B N 1
ATOM 3556 C CA . GLY B 1 104 ? 9.227 -8.961 -4.406 1 98.81 104 GLY B CA 1
ATOM 3557 C C . GLY B 1 104 ? 9.07 -7.762 -3.488 1 98.81 104 GLY B C 1
ATOM 3558 O O . GLY B 1 104 ? 8.078 -7.039 -3.564 1 98.81 104 GLY B O 1
ATOM 3559 N N . ALA B 1 105 ? 10.078 -7.523 -2.652 1 98.5 105 ALA B N 1
ATOM 3560 C CA . ALA B 1 105 ? 10.047 -6.43 -1.684 1 98.5 105 ALA B CA 1
ATOM 3561 C C . ALA B 1 105 ? 10.047 -5.074 -2.383 1 98.5 105 ALA B C 1
ATOM 3563 O O . ALA B 1 105 ? 9.648 -4.066 -1.796 1 98.5 105 ALA B O 1
ATOM 3564 N N . ALA B 1 106 ? 10.516 -5.035 -3.604 1 97.88 106 ALA B N 1
ATOM 3565 C CA . ALA B 1 106 ? 10.5 -3.803 -4.387 1 97.88 106 ALA B CA 1
ATOM 3566 C C . ALA B 1 106 ? 9.086 -3.457 -4.836 1 97.88 106 ALA B C 1
ATOM 3568 O O . ALA B 1 106 ? 8.789 -2.305 -5.164 1 97.88 106 ALA B O 1
ATOM 3569 N N . LEU B 1 107 ? 8.195 -4.445 -4.844 1 98.12 107 LEU B N 1
ATOM 3570 C CA . LEU B 1 107 ? 6.836 -4.234 -5.316 1 98.12 107 LEU B CA 1
ATOM 3571 C C . LEU B 1 107 ? 5.879 -4.02 -4.148 1 98.12 107 LEU B C 1
ATOM 3573 O O . LEU B 1 107 ? 4.801 -3.445 -4.32 1 98.12 107 LEU B O 1
ATOM 3577 N N . GLY B 1 108 ? 6.176 -4.52 -3.006 1 98.19 108 GLY B N 1
ATOM 3578 C CA . GLY B 1 108 ? 5.332 -4.457 -1.823 1 98.19 108 GLY B CA 1
ATOM 3579 C C . GLY B 1 108 ? 5.832 -5.324 -0.686 1 98.19 108 GLY B C 1
ATOM 3580 O O . GLY B 1 108 ? 7.027 -5.617 -0.6 1 98.19 108 GLY B O 1
ATOM 3581 N N . ASP B 1 109 ? 4.984 -5.629 0.212 1 98.5 109 ASP B N 1
ATOM 3582 C CA . ASP B 1 109 ? 5.32 -6.465 1.362 1 98.5 109 ASP B CA 1
ATOM 3583 C C . ASP B 1 109 ? 4.906 -7.914 1.128 1 98.5 109 ASP B C 1
ATOM 3585 O O . ASP B 1 109 ? 3.754 -8.188 0.792 1 98.5 109 ASP B O 1
ATOM 3589 N N . VAL B 1 110 ? 5.84 -8.812 1.313 1 98.69 110 VAL B N 1
ATOM 3590 C CA . VAL B 1 110 ? 5.531 -10.234 1.197 1 98.69 110 VAL B CA 1
ATOM 3591 C C . VAL B 1 110 ? 4.715 -10.688 2.406 1 98.69 110 VAL B C 1
ATOM 3593 O O . VAL B 1 110 ? 4.867 -10.141 3.504 1 98.69 110 VAL B O 1
ATOM 3596 N N . PHE B 1 111 ? 3.836 -11.625 2.189 1 98.44 111 PHE B N 1
ATOM 3597 C CA . PHE B 1 111 ? 3.055 -12.172 3.293 1 98.44 111 PHE B CA 1
ATOM 3598 C C . PHE B 1 111 ? 2.652 -13.617 3.012 1 98.44 111 PHE B C 1
ATOM 3600 O O . PHE B 1 111 ? 2.783 -14.094 1.882 1 98.44 111 PHE B O 1
ATOM 3607 N N . GLY B 1 112 ? 2.311 -14.344 4.012 1 96.88 112 GLY B N 1
ATOM 3608 C CA . GLY B 1 112 ? 1.784 -15.695 3.914 1 96.88 112 GLY B CA 1
ATOM 3609 C C . GLY B 1 112 ? 0.426 -15.859 4.57 1 96.88 112 GLY B C 1
ATOM 3610 O O . GLY B 1 112 ? -0.027 -14.969 5.297 1 96.88 112 GLY B O 1
ATOM 3611 N N . TRP B 1 113 ? -0.268 -16.875 4.203 1 94.06 113 TRP B N 1
ATOM 3612 C CA . TRP B 1 113 ? -1.501 -17.312 4.852 1 94.06 113 TRP B CA 1
ATOM 3613 C C . TRP B 1 113 ? -1.221 -18.391 5.895 1 94.06 113 TRP B C 1
ATOM 3615 O O . TRP B 1 113 ? -0.527 -19.359 5.609 1 94.06 113 TRP B O 1
ATOM 3625 N N . ALA B 1 114 ? -1.804 -18.234 7.062 1 91.75 114 ALA B N 1
ATOM 3626 C CA . ALA B 1 114 ? -1.611 -19.234 8.117 1 91.75 114 ALA B CA 1
ATOM 3627 C C . ALA B 1 114 ? -2.051 -20.609 7.648 1 91.75 114 ALA B C 1
ATOM 3629 O O . ALA B 1 114 ? -1.505 -21.625 8.086 1 91.75 114 ALA B O 1
ATOM 3630 N N . THR B 1 115 ? -2.912 -20.672 6.695 1 86.06 115 THR B N 1
ATOM 3631 C CA . THR B 1 115 ? -3.543 -21.906 6.25 1 86.06 115 THR B CA 1
ATOM 3632 C C . THR B 1 115 ? -2.738 -22.547 5.129 1 86.06 115 THR B C 1
ATOM 3634 O O . THR B 1 115 ? -3.012 -23.688 4.734 1 86.06 115 THR B O 1
ATOM 3637 N N . GLN B 1 116 ? -1.796 -21.891 4.586 1 89.06 116 GLN B N 1
ATOM 3638 C CA . GLN B 1 116 ? -1.042 -22.406 3.449 1 89.06 116 GLN B CA 1
ATOM 3639 C C . GLN B 1 116 ? 0.394 -22.734 3.846 1 89.06 116 GLN B C 1
ATOM 3641 O O . GLN B 1 116 ? 1.114 -21.875 4.363 1 89.06 116 GLN B O 1
ATOM 3646 N N . GLN B 1 117 ? 0.802 -24 3.588 1 91.12 117 GLN B N 1
ATOM 3647 C CA . GLN B 1 117 ? 2.139 -24.531 3.842 1 91.12 117 GLN B CA 1
ATOM 3648 C C . GLN B 1 117 ? 2.652 -24.094 5.211 1 91.12 117 GLN B C 1
ATOM 3650 O O . GLN B 1 117 ? 3.74 -23.516 5.316 1 91.12 117 GLN B O 1
ATOM 3655 N N . ASP B 1 118 ? 1.855 -24.234 6.215 1 88.25 118 ASP B N 1
ATOM 3656 C CA . ASP B 1 118 ? 2.174 -24.016 7.621 1 88.25 118 ASP B CA 1
ATOM 3657 C C . ASP B 1 118 ? 2.535 -22.547 7.875 1 88.25 118 ASP B C 1
ATOM 3659 O O . ASP B 1 118 ? 3.414 -22.25 8.688 1 88.25 118 ASP B O 1
ATOM 3663 N N . GLY B 1 119 ? 1.996 -21.625 7.082 1 91.44 119 GLY B N 1
ATOM 3664 C CA . GLY B 1 119 ? 2.176 -20.203 7.328 1 91.44 119 GLY B CA 1
ATOM 3665 C C . GLY B 1 119 ? 3.465 -19.656 6.746 1 91.44 119 GLY B C 1
ATOM 3666 O O . GLY B 1 119 ? 3.867 -18.547 7.062 1 91.44 119 GLY B O 1
ATOM 3667 N N . ARG B 1 120 ? 4.113 -20.375 5.859 1 95.31 120 ARG B N 1
ATOM 3668 C CA . ARG B 1 120 ? 5.34 -19.906 5.223 1 95.31 120 ARG B CA 1
ATOM 3669 C C . ARG B 1 120 ? 5.074 -18.688 4.336 1 95.31 120 ARG B C 1
ATOM 3671 O O . ARG B 1 120 ? 4.008 -18.594 3.725 1 95.31 120 ARG B O 1
ATOM 3678 N N . ILE B 1 121 ? 6.121 -17.891 4.305 1 97.19 121 ILE B N 1
ATOM 3679 C CA . ILE B 1 121 ? 6.062 -16.734 3.414 1 97.19 121 ILE B CA 1
ATOM 3680 C C . ILE B 1 121 ? 6.391 -17.156 1.987 1 97.19 121 ILE B C 1
ATOM 3682 O O . ILE B 1 121 ? 5.664 -16.828 1.049 1 97.19 121 ILE B O 1
ATOM 3686 N N . MET B 1 122 ? 7.449 -17.906 1.863 1 98.06 122 MET B N 1
ATOM 3687 C CA . MET B 1 122 ? 7.824 -18.406 0.546 1 98.06 122 MET B CA 1
ATOM 3688 C C . MET B 1 122 ? 7.383 -19.859 0.374 1 98.06 122 MET B C 1
ATOM 3690 O O . MET B 1 122 ? 7.789 -20.734 1.145 1 98.06 122 MET B O 1
ATOM 3694 N N . HIS B 1 123 ? 6.664 -20.141 -0.674 1 97.44 123 HIS B N 1
ATOM 3695 C CA . HIS B 1 123 ? 6.121 -21.469 -0.923 1 97.44 123 HIS B CA 1
ATOM 3696 C C . HIS B 1 123 ? 6.969 -22.234 -1.936 1 97.44 123 HIS B C 1
ATOM 3698 O O . HIS B 1 123 ? 7.66 -21.625 -2.756 1 97.44 123 HIS B O 1
ATOM 3704 N N . ASP B 1 124 ? 6.875 -23.516 -1.791 1 96.56 124 ASP B N 1
ATOM 3705 C CA . ASP B 1 124 ? 7.328 -24.422 -2.838 1 96.56 124 ASP B CA 1
ATOM 3706 C C . ASP B 1 124 ? 6.156 -24.922 -3.684 1 96.56 124 ASP B C 1
ATOM 3708 O O . ASP B 1 124 ? 5.168 -25.422 -3.146 1 96.56 124 ASP B O 1
ATOM 3712 N N . VAL B 1 125 ? 6.258 -24.703 -4.922 1 95.62 125 VAL B N 1
ATOM 3713 C CA . VAL B 1 125 ? 5.305 -25.25 -5.875 1 95.62 125 VAL B CA 1
ATOM 3714 C C . VAL B 1 125 ? 5.945 -26.406 -6.645 1 95.62 125 VAL B C 1
ATOM 3716 O O . VAL B 1 125 ? 6.793 -26.172 -7.516 1 95.62 125 VAL B O 1
ATOM 3719 N N . LEU B 1 126 ? 5.609 -27.562 -6.285 1 95.12 126 LEU B N 1
ATOM 3720 C CA . LEU B 1 126 ? 6.207 -28.797 -6.812 1 95.12 126 LEU B CA 1
ATOM 3721 C C . LEU B 1 126 ? 5.234 -29.953 -6.699 1 95.12 126 LEU B C 1
ATOM 3723 O O . LEU B 1 126 ? 4.32 -29.938 -5.875 1 95.12 126 LEU B O 1
ATOM 3727 N N . PRO B 1 127 ? 5.391 -30.922 -7.551 1 93.12 127 PRO B N 1
ATOM 3728 C CA . PRO B 1 127 ? 4.488 -32.062 -7.465 1 93.12 127 PRO B CA 1
ATOM 3729 C C . PRO B 1 127 ? 4.727 -32.906 -6.211 1 93.12 127 PRO B C 1
ATOM 3731 O O . PRO B 1 127 ? 5.875 -33.125 -5.82 1 93.12 127 PRO B O 1
ATOM 3734 N N . ILE B 1 128 ? 3.658 -33.219 -5.586 1 91.81 128 ILE B N 1
ATOM 3735 C CA . ILE B 1 128 ? 3.695 -34.125 -4.438 1 91.81 128 ILE B CA 1
ATOM 3736 C C . ILE B 1 128 ? 2.904 -35.406 -4.75 1 91.81 128 ILE B C 1
ATOM 3738 O O . ILE B 1 128 ? 1.761 -35.344 -5.207 1 91.81 128 ILE B O 1
ATOM 3742 N N . LYS B 1 129 ? 3.52 -36.5 -4.477 1 89.31 129 LYS B N 1
ATOM 3743 C CA . LYS B 1 129 ? 2.846 -37.781 -4.727 1 89.31 129 LYS B CA 1
ATOM 3744 C C . LYS B 1 129 ? 1.534 -37.844 -3.951 1 89.31 129 LYS B C 1
ATOM 3746 O O . LYS B 1 129 ? 1.483 -37.531 -2.766 1 89.31 129 LYS B O 1
ATOM 3751 N N . GLY B 1 130 ? 0.441 -38.219 -4.617 1 85.12 130 GLY B N 1
ATOM 3752 C CA . GLY B 1 130 ? -0.86 -38.312 -3.977 1 85.12 130 GLY B CA 1
ATOM 3753 C C . GLY B 1 130 ? -1.747 -37.125 -4.211 1 85.12 130 GLY B C 1
ATOM 3754 O O . GLY B 1 130 ? -2.953 -37.156 -3.961 1 85.12 130 GLY B O 1
ATOM 3755 N N . HIS B 1 131 ? -1.16 -36.031 -4.668 1 82.88 131 HIS B N 1
ATOM 3756 C CA . HIS B 1 131 ? -1.917 -34.812 -4.895 1 82.88 131 HIS B CA 1
ATOM 3757 C C . HIS B 1 131 ? -2.285 -34.656 -6.367 1 82.88 131 HIS B C 1
ATOM 3759 O O . HIS B 1 131 ? -2.668 -33.562 -6.805 1 82.88 131 HIS B O 1
ATOM 3765 N N . GLU B 1 132 ? -2.154 -35.656 -7.156 1 81.12 132 GLU B N 1
ATOM 3766 C CA . GLU B 1 132 ? -2.191 -35.562 -8.609 1 81.12 132 GLU B CA 1
ATOM 3767 C C . GLU B 1 132 ? -3.533 -35.031 -9.102 1 81.12 132 GLU B C 1
ATOM 3769 O O . GLU B 1 132 ? -3.613 -34.438 -10.18 1 81.12 132 GLU B O 1
ATOM 3774 N N . HIS B 1 133 ? -4.527 -35.156 -8.266 1 75.81 133 HIS B N 1
ATOM 3775 C CA . HIS B 1 133 ? -5.852 -34.812 -8.781 1 75.81 133 HIS B CA 1
ATOM 3776 C C . HIS B 1 133 ? -6.492 -33.719 -7.957 1 75.81 133 HIS B C 1
ATOM 3778 O O . HIS B 1 133 ? -7.66 -33.375 -8.172 1 75.81 133 HIS B O 1
ATOM 3784 N N . TYR B 1 134 ? -5.727 -33.125 -7.098 1 72.25 134 TYR B N 1
ATOM 3785 C CA . TYR B 1 134 ? -6.27 -32.062 -6.273 1 72.25 134 TYR B CA 1
ATOM 3786 C C . TYR B 1 134 ? -6.121 -30.719 -6.969 1 72.25 134 TYR B C 1
ATOM 3788 O O . TYR B 1 134 ? -5.223 -30.531 -7.793 1 72.25 134 TYR B O 1
ATOM 3796 N N . GLU B 1 135 ? -7.023 -29.797 -6.816 1 72.12 135 GLU B N 1
ATOM 3797 C CA . GLU B 1 135 ? -6.949 -28.453 -7.352 1 72.12 135 GLU B CA 1
ATOM 3798 C C . GLU B 1 135 ? -6.039 -27.562 -6.5 1 72.12 135 GLU B C 1
ATOM 3800 O O . GLU B 1 135 ? -6.484 -26.562 -5.941 1 72.12 135 GLU B O 1
ATOM 3805 N N . LEU B 1 136 ? -4.836 -28.016 -6.34 1 73.44 136 LEU B N 1
ATOM 3806 C CA . LEU B 1 136 ? -3.785 -27.344 -5.59 1 73.44 136 LEU B CA 1
ATOM 3807 C C . LEU B 1 136 ? -2.516 -27.219 -6.426 1 73.44 136 LEU B C 1
ATOM 3809 O O . LEU B 1 136 ? -2.344 -27.938 -7.414 1 73.44 136 LEU B O 1
ATOM 3813 N N . GLY B 1 137 ? -1.697 -26.312 -6.082 1 76.38 137 GLY B N 1
ATOM 3814 C CA . GLY B 1 137 ? -0.436 -26.078 -6.766 1 76.38 137 GLY B CA 1
ATOM 3815 C C . GLY B 1 137 ? 0.466 -27.297 -6.785 1 76.38 137 GLY B C 1
ATOM 3816 O O . GLY B 1 137 ? 1.372 -27.406 -7.617 1 76.38 137 GLY B O 1
ATOM 3817 N N . SER B 1 138 ? 0.209 -28.203 -5.918 1 81.19 138 SER B N 1
ATOM 3818 C CA . SER B 1 138 ? 1.018 -29.422 -5.836 1 81.19 138 SER B CA 1
ATOM 3819 C C . SER B 1 138 ? 0.492 -30.5 -6.777 1 81.19 138 SER B C 1
ATOM 3821 O O . SER B 1 138 ? 1.051 -31.594 -6.848 1 81.19 138 SER B O 1
ATOM 3823 N N . ASN B 1 139 ? -0.549 -30.047 -7.457 1 78.56 139 ASN B N 1
ATOM 3824 C CA . ASN B 1 139 ? -1.084 -30.953 -8.477 1 78.56 139 ASN B CA 1
ATOM 3825 C C . ASN B 1 139 ? -0.22 -30.953 -9.734 1 78.56 139 ASN B C 1
ATOM 3827 O O . ASN B 1 139 ? 0.574 -30.031 -9.945 1 78.56 139 ASN B O 1
ATOM 3831 N N . SER B 1 140 ? -0.394 -32.094 -10.539 1 81.19 140 SER B N 1
ATOM 3832 C CA . SER B 1 140 ? 0.391 -32.156 -11.766 1 81.19 140 SER B CA 1
ATOM 3833 C C . SER B 1 140 ? -0.462 -32.625 -12.945 1 81.19 140 SER B C 1
ATOM 3835 O O . SER B 1 140 ? -0.363 -32.062 -14.047 1 81.19 140 SER B O 1
ATOM 3837 N N . LEU B 1 141 ? -1.348 -33.5 -12.734 1 79.75 141 LEU B N 1
ATOM 3838 C CA . LEU B 1 141 ? -2.035 -34.156 -13.844 1 79.75 141 LEU B CA 1
ATOM 3839 C C . LEU B 1 141 ? -3.277 -33.375 -14.258 1 79.75 141 LEU B C 1
ATOM 3841 O O . LEU B 1 141 ? -3.812 -33.594 -15.344 1 79.75 141 LEU B O 1
ATOM 3845 N N . GLN B 1 142 ? -3.748 -32.562 -13.414 1 78.81 142 GLN B N 1
ATOM 3846 C CA . GLN B 1 142 ? -4.902 -31.719 -13.742 1 78.81 142 GLN B CA 1
ATOM 3847 C C . GLN B 1 142 ? -4.488 -30.266 -13.961 1 78.81 142 GLN B C 1
ATOM 3849 O O . GLN B 1 142 ? -3.535 -29.797 -13.344 1 78.81 142 GLN B O 1
ATOM 3854 N N . HIS B 1 143 ? -5.25 -29.734 -14.898 1 82 143 HIS B N 1
ATOM 3855 C CA . HIS B 1 143 ? -5.086 -28.297 -15.016 1 82 143 HIS B CA 1
ATOM 3856 C C . HIS B 1 143 ? -5.469 -27.578 -13.727 1 82 143 HIS B C 1
ATOM 3858 O O . HIS B 1 143 ? -6.406 -28 -13.039 1 82 143 HIS B O 1
ATOM 3864 N N . LEU B 1 144 ? -4.629 -26.766 -13.398 1 81 144 LEU B N 1
ATOM 3865 C CA . LEU B 1 144 ? -5.129 -25.812 -12.414 1 81 144 LEU B CA 1
ATOM 3866 C C . LEU B 1 144 ? -5.945 -24.719 -13.086 1 81 144 LEU B C 1
ATOM 3868 O O . LEU B 1 144 ? -5.422 -23.969 -13.914 1 81 144 LEU B O 1
ATOM 3872 N N . SER B 1 145 ? -7.211 -24.625 -12.805 1 88.5 145 SER B N 1
ATOM 3873 C CA . SER B 1 145 ? -8.117 -23.656 -13.43 1 88.5 145 SER B CA 1
ATOM 3874 C C . SER B 1 145 ? -7.668 -22.234 -13.164 1 88.5 145 SER B C 1
ATOM 3876 O O . SER B 1 145 ? -7.133 -21.922 -12.094 1 88.5 145 SER B O 1
ATOM 3878 N N . TRP B 1 146 ? -7.867 -21.453 -14.188 1 94.25 146 TRP B N 1
ATOM 3879 C CA . TRP B 1 146 ? -7.457 -20.078 -14.023 1 94.25 146 TRP B CA 1
ATOM 3880 C C . TRP B 1 146 ? -8.32 -19.375 -12.984 1 94.25 146 TRP B C 1
ATOM 3882 O O . TRP B 1 146 ? -9.492 -19.719 -12.797 1 94.25 146 TRP B O 1
ATOM 3892 N N . HIS B 1 147 ? -7.707 -18.5 -12.219 1 95.56 147 HIS B N 1
ATOM 3893 C CA . HIS B 1 147 ? -8.359 -17.797 -11.125 1 95.56 147 HIS B CA 1
ATOM 3894 C C . HIS B 1 147 ? -7.559 -16.562 -10.719 1 95.56 147 HIS B C 1
ATOM 3896 O O . HIS B 1 147 ? -6.395 -16.422 -11.102 1 95.56 147 HIS B O 1
ATOM 3902 N N . THR B 1 148 ? -8.234 -15.641 -10.078 1 96.81 148 THR B N 1
ATOM 3903 C CA . THR B 1 148 ? -7.551 -14.656 -9.242 1 96.81 148 THR B CA 1
ATOM 3904 C C . THR B 1 148 ? -7.152 -15.266 -7.902 1 96.81 148 THR B C 1
ATOM 3906 O O . THR B 1 148 ? -7.977 -15.898 -7.23 1 96.81 148 THR B O 1
ATOM 3909 N N . GLU B 1 149 ? -5.871 -15.141 -7.578 1 95.62 149 GLU B N 1
ATOM 3910 C CA . GLU B 1 149 ? -5.375 -15.742 -6.34 1 95.62 149 GLU B CA 1
ATOM 3911 C C . GLU B 1 149 ? -6.16 -15.242 -5.133 1 95.62 149 GLU B C 1
ATOM 3913 O O . GLU B 1 149 ? -6.266 -14.031 -4.914 1 95.62 149 GLU B O 1
ATOM 3918 N N . ASP B 1 150 ? -6.773 -16.188 -4.395 1 93 150 ASP B N 1
ATOM 3919 C CA . ASP B 1 150 ? -7.496 -15.906 -3.158 1 93 150 ASP B CA 1
ATOM 3920 C C . ASP B 1 150 ? -8.586 -14.859 -3.391 1 93 150 ASP B C 1
ATOM 3922 O O . ASP B 1 150 ? -8.773 -13.961 -2.566 1 93 150 ASP B O 1
ATOM 3926 N N . SER B 1 151 ? -9.305 -14.969 -4.457 1 93.31 151 SER B N 1
ATOM 3927 C CA . SER B 1 151 ? -10.289 -13.984 -4.895 1 93.31 151 SER B CA 1
ATOM 3928 C C . SER B 1 151 ? -11.359 -13.758 -3.832 1 93.31 151 SER B C 1
ATOM 3930 O O . SER B 1 151 ? -11.953 -12.68 -3.756 1 93.31 151 SER B O 1
ATOM 3932 N N . PHE B 1 152 ? -11.562 -14.68 -2.943 1 89.56 152 PHE B N 1
ATOM 3933 C CA . PHE B 1 152 ? -12.641 -14.617 -1.963 1 89.56 152 PHE B CA 1
ATOM 3934 C C . PHE B 1 152 ? -12.258 -13.719 -0.793 1 89.56 152 PHE B C 1
ATOM 3936 O O . PHE B 1 152 ? -13.117 -13.25 -0.049 1 89.56 152 PHE B O 1
ATOM 3943 N N . HIS B 1 153 ? -11.094 -13.594 -0.562 1 92.12 153 HIS B N 1
ATOM 3944 C CA . HIS B 1 153 ? -10.633 -12.945 0.659 1 92.12 153 HIS B CA 1
ATOM 3945 C C . HIS B 1 153 ? -10.391 -11.453 0.434 1 92.12 153 HIS B C 1
ATOM 3947 O O . HIS B 1 153 ? -9.742 -11.07 -0.542 1 92.12 153 HIS B O 1
ATOM 3953 N N . PRO B 1 154 ? -10.781 -10.57 1.367 1 91.81 154 PRO B N 1
ATOM 3954 C CA . PRO B 1 154 ? -10.594 -9.125 1.198 1 91.81 154 PRO B CA 1
ATOM 3955 C C . PRO B 1 154 ? -9.125 -8.711 1.299 1 91.81 154 PRO B C 1
ATOM 3957 O O . PRO B 1 154 ? -8.758 -7.617 0.863 1 91.81 154 PRO B O 1
ATOM 3960 N N . CYS B 1 155 ? -8.242 -9.555 1.837 1 94.75 155 CYS B N 1
ATOM 3961 C CA . CYS B 1 155 ? -6.832 -9.234 2.023 1 94.75 155 CYS B CA 1
ATOM 3962 C C . CYS B 1 155 ? -5.969 -9.938 0.984 1 94.75 155 CYS B C 1
ATOM 3964 O O . CYS B 1 155 ? -4.777 -10.156 1.207 1 94.75 155 CYS B O 1
ATOM 3966 N N . ARG B 1 156 ? -6.57 -10.32 -0.12 1 95.69 156 ARG B N 1
ATOM 3967 C CA . ARG B 1 156 ? -5.793 -10.969 -1.174 1 95.69 156 ARG B CA 1
ATOM 3968 C C . ARG B 1 156 ? -4.621 -10.086 -1.603 1 95.69 156 ARG B C 1
ATOM 3970 O O . ARG B 1 156 ? -4.688 -8.859 -1.501 1 95.69 156 ARG B O 1
ATOM 3977 N N . GLY B 1 157 ? -3.596 -10.711 -2.035 1 97.69 157 GLY B N 1
ATOM 3978 C CA . GLY B 1 157 ? -2.391 -9.984 -2.416 1 97.69 157 GLY B CA 1
ATOM 3979 C C . GLY B 1 157 ? -2.543 -9.219 -3.717 1 97.69 157 GLY B C 1
ATOM 3980 O O . GLY B 1 157 ? -3.422 -9.523 -4.523 1 97.69 157 GLY B O 1
ATOM 3981 N N . ASP B 1 158 ? -1.67 -8.297 -3.922 1 98.56 158 ASP B N 1
ATOM 3982 C CA . ASP B 1 158 ? -1.628 -7.527 -5.16 1 98.56 158 ASP B CA 1
ATOM 3983 C C . ASP B 1 158 ? -0.914 -8.305 -6.266 1 98.56 158 ASP B C 1
ATOM 3985 O O . ASP B 1 158 ? -1.192 -8.102 -7.449 1 98.56 158 ASP B O 1
ATOM 3989 N N . TYR B 1 159 ? 0.021 -9.156 -5.852 1 98.81 159 TYR B N 1
ATOM 3990 C CA . TYR B 1 159 ? 0.807 -9.93 -6.809 1 98.81 159 TYR B CA 1
ATOM 3991 C C . TYR B 1 159 ? 0.979 -11.367 -6.344 1 98.81 159 TYR B C 1
ATOM 3993 O O . TYR B 1 159 ? 1.135 -11.625 -5.148 1 98.81 159 TYR B O 1
ATOM 4001 N N . VAL B 1 160 ? 0.951 -12.234 -7.273 1 98.44 160 VAL B N 1
ATOM 4002 C CA . VAL B 1 160 ? 1.484 -13.586 -7.125 1 98.44 160 VAL B CA 1
ATOM 4003 C C . VAL B 1 160 ? 2.775 -13.727 -7.93 1 98.44 160 VAL B C 1
ATOM 4005 O O . VAL B 1 160 ? 2.787 -13.484 -9.141 1 98.44 160 VAL B O 1
ATOM 4008 N N . ALA B 1 161 ? 3.744 -14.062 -7.219 1 98.81 161 ALA B N 1
ATOM 4009 C CA . ALA B 1 161 ? 5.035 -14.125 -7.895 1 98.81 161 ALA B CA 1
ATOM 4010 C C . ALA B 1 161 ? 5.566 -15.555 -7.926 1 98.81 161 ALA B C 1
ATOM 4012 O O . ALA B 1 161 ? 5.441 -16.297 -6.945 1 98.81 161 ALA B O 1
ATOM 4013 N N . LEU B 1 162 ? 6.172 -15.938 -9.062 1 98.69 162 LEU B N 1
ATOM 4014 C CA . LEU B 1 162 ? 6.734 -17.266 -9.266 1 98.69 162 LEU B CA 1
ATOM 4015 C C . LEU B 1 162 ? 8.188 -17.172 -9.734 1 98.69 162 LEU B C 1
ATOM 4017 O O . LEU B 1 162 ? 8.492 -16.422 -10.672 1 98.69 162 LEU B O 1
ATOM 4021 N N . MET B 1 163 ? 9.008 -17.844 -9.102 1 98.81 163 MET B N 1
ATOM 4022 C CA . MET B 1 163 ? 10.367 -18.031 -9.586 1 98.81 163 MET B CA 1
ATOM 4023 C C . MET B 1 163 ? 10.578 -19.484 -10.047 1 98.81 163 MET B C 1
ATOM 4025 O O . MET B 1 163 ? 10.258 -20.422 -9.32 1 98.81 163 MET B O 1
ATOM 4029 N N . CYS B 1 164 ? 11.133 -19.609 -11.18 1 98.75 164 CYS B N 1
ATOM 4030 C CA . CYS B 1 164 ? 11.359 -20.953 -11.719 1 98.75 164 CYS B CA 1
ATOM 4031 C C . CYS B 1 164 ? 12.758 -21.453 -11.383 1 98.75 164 CYS B C 1
ATOM 4033 O O . CYS B 1 164 ? 13.75 -20.828 -11.781 1 98.75 164 CYS B O 1
ATOM 4035 N N . LEU B 1 165 ? 12.797 -22.5 -10.695 1 98.44 165 LEU B N 1
ATOM 4036 C CA . LEU B 1 165 ? 14.062 -23.188 -10.438 1 98.44 165 LEU B CA 1
ATOM 4037 C C . LEU B 1 165 ? 14.281 -24.312 -11.43 1 98.44 165 LEU B C 1
ATOM 4039 O O . LEU B 1 165 ? 15.391 -24.5 -11.93 1 98.44 165 LEU B O 1
ATOM 4043 N N . LYS B 1 166 ? 13.227 -25.109 -11.656 1 97.81 166 LYS B N 1
ATOM 4044 C CA . LYS B 1 166 ? 13.203 -26.203 -12.625 1 97.81 166 LYS B CA 1
ATOM 4045 C C . LYS B 1 166 ? 11.867 -26.25 -13.367 1 97.81 166 LYS B C 1
ATOM 4047 O O . LYS B 1 166 ? 10.812 -26.031 -12.766 1 97.81 166 LYS B O 1
ATOM 4052 N N . ASN B 1 167 ? 11.914 -26.5 -14.648 1 96.88 167 ASN B N 1
ATOM 4053 C CA . ASN B 1 167 ? 10.727 -26.734 -15.461 1 96.88 167 ASN B CA 1
ATOM 4054 C C . ASN B 1 167 ? 11.039 -27.594 -16.672 1 96.88 167 ASN B C 1
ATOM 4056 O O . ASN B 1 167 ? 10.914 -27.141 -17.812 1 96.88 167 ASN B O 1
ATOM 4060 N N . PRO B 1 168 ? 11.414 -28.828 -16.375 1 95.19 168 PRO B N 1
ATOM 4061 C CA . PRO B 1 168 ? 11.875 -29.688 -17.453 1 95.19 168 PRO B CA 1
ATOM 4062 C C . PRO B 1 168 ? 10.781 -30 -18.469 1 95.19 168 PRO B C 1
ATOM 4064 O O . PRO B 1 168 ? 11.07 -30.359 -19.625 1 95.19 168 PRO B O 1
ATOM 4067 N N . TYR B 1 169 ? 9.523 -29.859 -18.156 1 91.81 169 TYR B N 1
ATOM 4068 C CA . TYR B 1 169 ? 8.391 -30.188 -19.016 1 91.81 169 TYR B CA 1
ATOM 4069 C C . TYR B 1 169 ? 7.965 -28.969 -19.844 1 91.81 169 TYR B C 1
ATOM 4071 O O . TYR B 1 169 ? 7.031 -29.062 -20.641 1 91.81 169 TYR B O 1
ATOM 4079 N N . GLU B 1 170 ? 8.555 -27.875 -19.547 1 94.88 170 GLU B N 1
ATOM 4080 C CA . GLU B 1 170 ? 8.086 -26.625 -20.125 1 94.88 170 GLU B CA 1
ATOM 4081 C C . GLU B 1 170 ? 6.598 -26.406 -19.859 1 94.88 170 GLU B C 1
ATOM 4083 O O . GLU B 1 170 ? 5.855 -26 -20.75 1 94.88 170 GLU B O 1
ATOM 4088 N N . ALA B 1 171 ? 6.223 -26.875 -18.609 1 93.19 171 ALA B N 1
ATOM 4089 C CA . ALA B 1 171 ? 4.84 -26.641 -18.203 1 93.19 171 ALA B CA 1
ATOM 4090 C C . ALA B 1 171 ? 4.488 -25.156 -18.266 1 93.19 171 ALA B C 1
ATOM 4092 O O . ALA B 1 171 ? 5.238 -24.312 -17.766 1 93.19 171 ALA B O 1
ATOM 4093 N N . GLU B 1 172 ? 3.4 -24.875 -18.844 1 95 172 GLU B N 1
ATOM 4094 C CA . GLU B 1 172 ? 3.016 -23.5 -19.109 1 95 172 GLU B CA 1
ATOM 4095 C C . GLU B 1 172 ? 2.201 -22.922 -17.953 1 95 172 GLU B C 1
ATOM 4097 O O . GLU B 1 172 ? 1.357 -23.609 -17.391 1 95 172 GLU B O 1
ATOM 4102 N N . THR B 1 173 ? 2.453 -21.703 -17.625 1 94.81 173 THR B N 1
ATOM 4103 C CA . THR B 1 173 ? 1.548 -20.859 -16.844 1 94.81 173 THR B CA 1
ATOM 4104 C C . THR B 1 173 ? 0.586 -20.109 -17.766 1 94.81 173 THR B C 1
ATOM 4106 O O . THR B 1 173 ? 1.008 -19.5 -18.75 1 94.81 173 THR B O 1
ATOM 4109 N N . MET B 1 174 ? -0.644 -20.281 -17.469 1 96.19 174 MET B N 1
ATOM 4110 C CA . MET B 1 174 ? -1.656 -19.547 -18.219 1 96.19 174 MET B CA 1
ATOM 4111 C C . MET B 1 174 ? -1.976 -18.219 -17.562 1 96.19 174 MET B C 1
ATOM 4113 O O . MET B 1 174 ? -2.102 -18.141 -16.344 1 96.19 174 MET B O 1
ATOM 4117 N N . VAL B 1 175 ? -2.049 -17.188 -18.375 1 97.62 175 VAL B N 1
ATOM 4118 C CA . VAL B 1 175 ? -2.361 -15.875 -17.828 1 97.62 175 VAL B CA 1
ATOM 4119 C C . VAL B 1 175 ? -3.258 -15.117 -18.797 1 97.62 175 VAL B C 1
ATOM 4121 O O . VAL B 1 175 ? -3.062 -15.18 -20.016 1 97.62 175 VAL B O 1
ATOM 4124 N N . CYS B 1 176 ? -4.238 -14.469 -18.297 1 98.31 176 CYS B N 1
ATOM 4125 C CA . CYS B 1 176 ? -5.02 -13.508 -19.062 1 98.31 176 CYS B CA 1
ATOM 4126 C C . CYS B 1 176 ? -4.934 -12.117 -18.453 1 98.31 176 CYS B C 1
ATOM 4128 O O . CYS B 1 176 ? -5.152 -11.953 -17.25 1 98.31 176 CYS B O 1
ATOM 4130 N N . ASP B 1 177 ? -4.59 -11.141 -19.234 1 98 177 ASP B N 1
ATOM 4131 C CA . ASP B 1 177 ? -4.48 -9.742 -18.844 1 98 177 ASP B CA 1
ATOM 4132 C C . ASP B 1 177 ? -5.793 -9 -19.062 1 98 177 ASP B C 1
ATOM 4134 O O . ASP B 1 177 ? -6.301 -8.953 -20.188 1 98 177 ASP B O 1
ATOM 4138 N N . ALA B 1 178 ? -6.324 -8.406 -18.016 1 97.88 178 ALA B N 1
ATOM 4139 C CA . ALA B 1 178 ? -7.547 -7.613 -18.125 1 97.88 178 ALA B CA 1
ATOM 4140 C C . ALA B 1 178 ? -7.418 -6.559 -19.219 1 97.88 178 ALA B C 1
ATOM 4142 O O . ALA B 1 178 ? -8.398 -6.211 -19.875 1 97.88 178 ALA B O 1
ATOM 4143 N N . GLY B 1 179 ? -6.188 -6.047 -19.438 1 96.56 179 GLY B N 1
ATOM 4144 C CA . GLY B 1 179 ? -5.941 -5.027 -20.453 1 96.56 179 GLY B CA 1
ATOM 4145 C C . GLY B 1 179 ? -6.172 -5.523 -21.859 1 96.56 179 GLY B C 1
ATOM 4146 O O . GLY B 1 179 ? -6.293 -4.723 -22.797 1 96.56 179 GLY B O 1
ATOM 4147 N N . ASP B 1 180 ? -6.258 -6.812 -22.062 1 97.06 180 ASP B N 1
ATOM 4148 C CA . ASP B 1 180 ? -6.43 -7.402 -23.375 1 97.06 180 ASP B CA 1
ATOM 4149 C C . ASP B 1 180 ? -7.902 -7.703 -23.656 1 97.06 180 ASP B C 1
ATOM 4151 O O . ASP B 1 180 ? -8.258 -8.109 -24.766 1 97.06 180 ASP B O 1
ATOM 4155 N N . LEU B 1 181 ? -8.734 -7.492 -22.688 1 98.12 181 LEU B N 1
ATOM 4156 C CA . LEU B 1 181 ? -10.141 -7.859 -22.828 1 98.12 181 LEU B CA 1
ATOM 4157 C C . LEU B 1 181 ? -10.922 -6.762 -23.547 1 98.12 181 LEU B C 1
ATOM 4159 O O . LEU B 1 181 ? -10.586 -5.582 -23.438 1 98.12 181 LEU B O 1
ATOM 4163 N N . ASP B 1 182 ? -11.93 -7.16 -24.25 1 97.75 182 ASP B N 1
ATOM 4164 C CA . ASP B 1 182 ? -12.789 -6.227 -24.984 1 97.75 182 ASP B CA 1
ATOM 4165 C C . ASP B 1 182 ? -13.914 -5.707 -24.094 1 97.75 182 ASP B C 1
ATOM 4167 O O . ASP B 1 182 ? -15.078 -6.043 -24.297 1 97.75 182 ASP B O 1
ATOM 4171 N N . TRP B 1 183 ? -13.586 -4.785 -23.25 1 97.56 183 TRP B N 1
ATOM 4172 C CA . TRP B 1 183 ? -14.492 -4.312 -22.219 1 97.56 183 TRP B CA 1
ATOM 4173 C C . TRP B 1 183 ? -15.719 -3.652 -22.812 1 97.56 183 TRP B C 1
ATOM 4175 O O . TRP B 1 183 ? -16.844 -3.844 -22.328 1 97.56 183 TRP B O 1
ATOM 4185 N N . PRO B 1 184 ? -15.609 -2.893 -23.938 1 96.44 184 PRO B N 1
ATOM 4186 C CA . PRO B 1 184 ? -16.797 -2.26 -24.516 1 96.44 184 PRO B CA 1
ATOM 4187 C C . PRO B 1 184 ? -17.859 -3.273 -24.938 1 96.44 184 PRO B C 1
ATOM 4189 O O . PRO B 1 184 ? -19.047 -2.934 -25.031 1 96.44 184 PRO B O 1
ATOM 4192 N N . ASN B 1 185 ? -17.484 -4.492 -25.172 1 97.12 185 ASN B N 1
ATOM 4193 C CA . ASN B 1 185 ? -18.422 -5.516 -25.625 1 97.12 185 ASN B CA 1
ATOM 4194 C C . ASN B 1 185 ? -18.922 -6.379 -24.469 1 97.12 185 ASN B C 1
ATOM 4196 O O . ASN B 1 185 ? -19.594 -7.387 -24.688 1 97.12 185 ASN B O 1
ATOM 4200 N N . LEU B 1 186 ? -18.594 -6.07 -23.281 1 98.31 186 LEU B N 1
ATOM 4201 C CA . LEU B 1 186 ? -19.047 -6.773 -22.094 1 98.31 186 LEU B CA 1
ATOM 4202 C C . LEU B 1 186 ? -19.984 -5.895 -21.266 1 98.31 186 LEU B C 1
ATOM 4204 O O . LEU B 1 186 ? -19.953 -4.668 -21.391 1 98.31 186 LEU B O 1
ATOM 4208 N N . ASP B 1 187 ? -20.828 -6.523 -20.516 1 98.31 187 ASP B N 1
ATOM 4209 C CA . ASP B 1 187 ? -21.703 -5.785 -19.609 1 98.31 187 ASP B CA 1
ATOM 4210 C C . ASP B 1 187 ? -20.969 -5.426 -18.312 1 98.31 187 ASP B C 1
ATOM 4212 O O . ASP B 1 187 ? -21.266 -5.98 -17.25 1 98.31 187 ASP B O 1
ATOM 4216 N N . VAL B 1 188 ? -20.141 -4.426 -18.391 1 98.19 188 VAL B N 1
ATOM 4217 C CA . VAL B 1 188 ? -19.281 -3.988 -17.281 1 98.19 188 VAL B CA 1
ATOM 4218 C C . VAL B 1 188 ? -20.141 -3.543 -16.109 1 98.19 188 VAL B C 1
ATOM 4220 O O . VAL B 1 188 ? -19.828 -3.846 -14.953 1 98.19 188 VAL B O 1
ATOM 4223 N N . ASP B 1 189 ? -21.203 -2.934 -16.375 1 97.69 189 ASP B N 1
ATOM 4224 C CA . ASP B 1 189 ? -22.094 -2.459 -15.312 1 97.69 189 ASP B CA 1
ATOM 4225 C C . ASP B 1 189 ? -22.609 -3.621 -14.469 1 97.69 189 ASP B C 1
ATOM 4227 O O . ASP B 1 189 ? -22.609 -3.545 -13.242 1 97.69 189 ASP B O 1
ATOM 4231 N N . ALA B 1 190 ? -23.031 -4.621 -15.133 1 98.31 190 ALA B N 1
ATOM 4232 C CA . ALA B 1 190 ? -23.516 -5.797 -14.414 1 98.31 190 ALA B CA 1
ATOM 4233 C C . ALA B 1 190 ? -22.406 -6.406 -13.555 1 98.31 190 ALA B C 1
ATOM 4235 O O . ALA B 1 190 ? -22.656 -6.84 -12.43 1 98.31 190 ALA B O 1
ATOM 4236 N N . LEU B 1 191 ? -21.234 -6.41 -14.055 1 98.5 191 LEU B N 1
ATOM 4237 C CA . LEU B 1 191 ? -20.109 -7.078 -13.406 1 98.5 191 LEU B CA 1
ATOM 4238 C C . LEU B 1 191 ? -19.594 -6.25 -12.234 1 98.5 191 LEU B C 1
ATOM 4240 O O . LEU B 1 191 ? -18.844 -6.754 -11.391 1 98.5 191 LEU B O 1
ATOM 4244 N N . PHE B 1 192 ? -20.016 -4.969 -12.156 1 98.06 192 PHE B N 1
ATOM 4245 C CA . PHE B 1 192 ? -19.672 -4.102 -11.031 1 98.06 192 PHE B CA 1
ATOM 4246 C C . PHE B 1 192 ? -20.688 -4.25 -9.906 1 98.06 192 PHE B C 1
ATOM 4248 O O . PHE B 1 192 ? -20.484 -3.736 -8.805 1 98.06 192 PHE B O 1
ATOM 4255 N N . GLU B 1 193 ? -21.797 -4.91 -10.18 1 97.44 193 GLU B N 1
ATOM 4256 C CA . GLU B 1 193 ? -22.797 -5.105 -9.133 1 97.44 193 GLU B CA 1
ATOM 4257 C C . GLU B 1 193 ? -22.328 -6.133 -8.102 1 97.44 193 GLU B C 1
ATOM 4259 O O . GLU B 1 193 ? -21.734 -7.156 -8.469 1 97.44 193 GLU B O 1
ATOM 4264 N N . PRO B 1 194 ? -22.547 -5.879 -6.844 1 95.81 194 PRO B N 1
ATOM 4265 C CA . PRO B 1 194 ? -22.078 -6.785 -5.789 1 95.81 194 PRO B CA 1
ATOM 4266 C C . PRO B 1 194 ? -23.031 -7.969 -5.578 1 95.81 194 PRO B C 1
ATOM 4268 O O . PRO B 1 194 ? -23.578 -8.141 -4.488 1 95.81 194 PRO B O 1
ATOM 4271 N N . VAL B 1 195 ? -23.125 -8.867 -6.609 1 96.31 195 VAL B N 1
ATOM 4272 C CA . VAL B 1 195 ? -24.156 -9.906 -6.551 1 96.31 195 VAL B CA 1
ATOM 4273 C C . VAL B 1 195 ? -23.516 -11.281 -6.695 1 96.31 195 VAL B C 1
ATOM 4275 O O . VAL B 1 195 ? -24.188 -12.305 -6.551 1 96.31 195 VAL B O 1
ATOM 4278 N N . PHE B 1 196 ? -22.266 -11.25 -6.918 1 96 196 PHE B N 1
ATOM 4279 C CA . PHE B 1 196 ? -21.594 -12.508 -7.238 1 96 196 PHE B CA 1
ATOM 4280 C C . PHE B 1 196 ? -21.078 -13.18 -5.977 1 96 196 PHE B C 1
ATOM 4282 O O . PHE B 1 196 ? -20.469 -12.531 -5.129 1 96 196 PHE B O 1
ATOM 4289 N N . THR B 1 197 ? -21.25 -14.43 -5.902 1 92.19 197 THR B N 1
ATOM 4290 C CA . THR B 1 197 ? -20.859 -15.188 -4.719 1 92.19 197 THR B CA 1
ATOM 4291 C C . THR B 1 197 ? -19.531 -15.906 -4.949 1 92.19 197 THR B C 1
ATOM 4293 O O . THR B 1 197 ? -19.375 -16.625 -5.941 1 92.19 197 THR B O 1
ATOM 4296 N N . GLN B 1 198 ? -18.641 -15.656 -4.102 1 87.31 198 GLN B N 1
ATOM 4297 C CA . GLN B 1 198 ? -17.328 -16.312 -4.133 1 87.31 198 GLN B CA 1
ATOM 4298 C C . GLN B 1 198 ? -17.109 -17.141 -2.867 1 87.31 198 GLN B C 1
ATOM 4300 O O . GLN B 1 198 ? -17.234 -16.625 -1.755 1 87.31 198 GLN B O 1
ATOM 4305 N N . MET B 1 199 ? -16.703 -18.391 -3.043 1 84.81 199 MET B N 1
ATOM 4306 C CA . MET B 1 199 ? -16.469 -19.312 -1.924 1 84.81 199 MET B CA 1
ATOM 4307 C C . MET B 1 199 ? -14.984 -19.469 -1.649 1 84.81 199 MET B C 1
ATOM 4309 O O . MET B 1 199 ? -14.164 -19.328 -2.559 1 84.81 199 MET B O 1
ATOM 4313 N N . PRO B 1 200 ? -14.688 -19.688 -0.279 1 81.69 200 PRO B N 1
ATOM 4314 C CA . PRO B 1 200 ? -13.281 -19.984 0.01 1 81.69 200 PRO B CA 1
ATOM 4315 C C . PRO B 1 200 ? -12.766 -21.203 -0.753 1 81.69 200 PRO B C 1
ATOM 4317 O O . PRO B 1 200 ? -13.516 -22.156 -0.976 1 81.69 200 PRO B O 1
ATOM 4320 N N . ASP B 1 201 ? -11.492 -21.094 -1.13 1 74.88 201 ASP B N 1
ATOM 4321 C CA . ASP B 1 201 ? -10.914 -22.219 -1.864 1 74.88 201 ASP B CA 1
ATOM 4322 C C . ASP B 1 201 ? -10.422 -23.312 -0.911 1 74.88 201 ASP B C 1
ATOM 4324 O O . ASP B 1 201 ? -10.352 -23.094 0.301 1 74.88 201 ASP B O 1
ATOM 4328 N N . ASN B 1 202 ? -10.102 -24.375 -1.436 1 68.94 202 ASN B N 1
ATOM 4329 C CA . ASN B 1 202 ? -9.805 -25.594 -0.688 1 68.94 202 ASN B CA 1
ATOM 4330 C C . ASN B 1 202 ? -8.492 -25.469 0.082 1 68.94 202 ASN B C 1
ATOM 4332 O O . ASN B 1 202 ? -8.266 -26.188 1.059 1 68.94 202 ASN B O 1
ATOM 4336 N N . SER B 1 203 ? -7.688 -24.547 -0.331 1 67.69 203 SER B N 1
ATOM 4337 C CA . SER B 1 203 ? -6.395 -24.406 0.33 1 67.69 203 SER B CA 1
ATOM 4338 C C . SER B 1 203 ? -6.547 -23.797 1.716 1 67.69 203 SER B C 1
ATOM 4340 O O . SER B 1 203 ? -5.621 -23.844 2.527 1 67.69 203 SER B O 1
ATOM 4342 N N . HIS B 1 204 ? -7.691 -23.234 2.025 1 70.75 204 HIS B N 1
ATOM 4343 C CA . HIS B 1 204 ? -7.895 -22.531 3.285 1 70.75 204 HIS B CA 1
ATOM 4344 C C . HIS B 1 204 ? -8.797 -23.328 4.223 1 70.75 204 HIS B C 1
ATOM 4346 O O . HIS B 1 204 ? -9.164 -22.844 5.297 1 70.75 204 HIS B O 1
ATOM 4352 N N . LEU B 1 205 ? -9.258 -24.484 3.764 1 66.25 205 LEU B N 1
ATOM 4353 C CA . LEU B 1 205 ? -10.156 -25.266 4.598 1 66.25 205 LEU B CA 1
ATOM 4354 C C . LEU B 1 205 ? -9.422 -25.828 5.809 1 66.25 205 LEU B C 1
ATOM 4356 O O . LEU B 1 205 ? -8.258 -26.234 5.699 1 66.25 205 LEU B O 1
ATOM 4360 N N . PRO B 1 206 ? -10.109 -25.562 7.043 1 57.88 206 PRO B N 1
ATOM 4361 C CA . PRO B 1 206 ? -9.484 -25.984 8.297 1 57.88 206 PRO B CA 1
ATOM 4362 C C . PRO B 1 206 ? -9.102 -27.469 8.281 1 57.88 206 PRO B C 1
ATOM 4364 O O . PRO B 1 206 ? -9.953 -28.328 8.047 1 57.88 206 PRO B O 1
ATOM 4367 N N . GLN B 1 207 ? -8.273 -27.859 7.504 1 54.22 207 GLN B N 1
ATOM 4368 C CA . GLN B 1 207 ? -8.062 -29.266 7.793 1 54.22 207 GLN B CA 1
ATOM 4369 C C . GLN B 1 207 ? -7.914 -29.516 9.297 1 54.22 207 GLN B C 1
ATOM 4371 O O . GLN B 1 207 ? -8.617 -30.344 9.867 1 54.22 207 GLN B O 1
ATOM 4376 N N . ASN B 1 208 ? -6.668 -29.828 9.938 1 47.81 208 ASN B N 1
ATOM 4377 C CA . ASN B 1 208 ? -6.207 -30.438 11.18 1 47.81 208 ASN B CA 1
ATOM 4378 C C . ASN B 1 208 ? -5.93 -29.375 12.242 1 47.81 208 ASN B C 1
ATOM 4380 O O . ASN B 1 208 ? -5.18 -29.625 13.188 1 47.81 208 ASN B O 1
ATOM 4384 N N . THR B 1 209 ? -6.152 -28.094 11.984 1 52.75 209 THR B N 1
ATOM 4385 C CA . THR B 1 209 ? -5.188 -27.312 12.75 1 52.75 209 THR B CA 1
ATOM 4386 C C . THR B 1 209 ? -5.75 -26.969 14.125 1 52.75 209 THR B C 1
ATOM 4388 O O . THR B 1 209 ? -5.938 -25.797 14.445 1 52.75 209 THR B O 1
ATOM 4391 N N . ALA B 1 210 ? -6.551 -27.75 14.547 1 55.34 210 ALA B N 1
ATOM 4392 C CA . ALA B 1 210 ? -7.113 -27.578 15.883 1 55.34 210 ALA B CA 1
ATOM 4393 C C . ALA B 1 210 ? -6.012 -27.422 16.922 1 55.34 210 ALA B C 1
ATOM 4395 O O . ALA B 1 210 ? -6.285 -27.078 18.078 1 55.34 210 ALA B O 1
ATOM 4396 N N . GLU B 1 211 ? -4.832 -27.703 16.547 1 66.19 211 GLU B N 1
ATOM 4397 C CA . GLU B 1 211 ? -3.902 -27.734 17.672 1 66.19 211 GLU B CA 1
ATOM 4398 C C . GLU B 1 211 ? -3.412 -26.328 18.016 1 66.19 211 GLU B C 1
ATOM 4400 O O . GLU B 1 211 ? -3.219 -25.5 17.125 1 66.19 211 GLU B O 1
ATOM 4405 N N . SER B 1 212 ? -3.459 -25.953 19.234 1 75.75 212 SER B N 1
ATOM 4406 C CA . SER B 1 212 ? -2.967 -24.688 19.766 1 75.75 212 SER B CA 1
ATOM 4407 C C . SER B 1 212 ? -1.525 -24.438 19.344 1 75.75 212 SER B C 1
ATOM 4409 O O . SER B 1 212 ? -0.708 -25.359 19.312 1 75.75 212 SER B O 1
ATOM 4411 N N . THR B 1 213 ? -1.134 -23.266 18.891 1 77.12 213 THR B N 1
ATOM 4412 C CA . THR B 1 213 ? 0.215 -22.844 18.531 1 77.12 213 THR B CA 1
ATOM 4413 C C . THR B 1 213 ? 1.027 -22.516 19.781 1 77.12 213 THR B C 1
ATOM 4415 O O . THR B 1 213 ? 2.252 -22.375 19.719 1 77.12 213 THR B O 1
ATOM 4418 N N . GLY B 1 214 ? 0.339 -22.375 20.859 1 81.56 214 GLY B N 1
ATOM 4419 C CA . GLY B 1 214 ? 0.977 -21.906 22.078 1 81.56 214 GLY B CA 1
ATOM 4420 C C . GLY B 1 214 ? 0.884 -20.406 22.266 1 81.56 214 GLY B C 1
ATOM 4421 O O . GLY B 1 214 ? 1.152 -19.891 23.359 1 81.56 214 GLY B O 1
ATOM 4422 N N . ASP B 1 215 ? 0.56 -19.609 21.281 1 87.38 215 ASP B N 1
ATOM 4423 C CA . ASP B 1 215 ? 0.362 -18.172 21.344 1 87.38 215 ASP B CA 1
ATOM 4424 C C . ASP B 1 215 ? -1.124 -17.812 21.344 1 87.38 215 ASP B C 1
ATOM 4426 O O . ASP B 1 215 ? -1.829 -18.047 20.359 1 87.38 215 ASP B O 1
ATOM 4430 N N . PRO B 1 216 ? -1.524 -17.312 22.453 1 87 216 PRO B N 1
ATOM 4431 C CA . PRO B 1 216 ? -2.957 -17.031 22.594 1 87 216 PRO B CA 1
ATOM 4432 C C . PRO B 1 216 ? -3.492 -16.109 21.5 1 87 216 PRO B C 1
ATOM 4434 O O . PRO B 1 216 ? -4.641 -16.266 21.078 1 87 216 PRO B O 1
ATOM 4437 N N . THR B 1 217 ? -2.768 -15.156 21.109 1 87.88 217 THR B N 1
ATOM 4438 C CA . THR B 1 217 ? -3.205 -14.25 20.062 1 87.88 217 THR B CA 1
ATOM 4439 C C . THR B 1 217 ? -3.381 -14.992 18.734 1 87.88 217 THR B C 1
ATOM 4441 O O . THR B 1 217 ? -4.41 -14.859 18.078 1 87.88 217 THR B O 1
ATOM 4444 N N . LYS B 1 218 ? -2.465 -15.789 18.406 1 88.56 218 LYS B N 1
ATOM 4445 C CA . LYS B 1 218 ? -2.551 -16.578 17.172 1 88.56 218 LYS B CA 1
ATOM 4446 C C . LYS B 1 218 ? -3.711 -17.562 17.234 1 88.56 218 LYS B C 1
ATOM 4448 O O . LYS B 1 218 ? -4.422 -17.75 16.234 1 88.56 218 LYS B O 1
ATOM 4453 N N . ASP B 1 219 ? -3.832 -18.125 18.359 1 87.94 219 ASP B N 1
ATOM 4454 C CA . ASP B 1 219 ? -4.926 -19.078 18.516 1 87.94 219 ASP B CA 1
ATOM 4455 C C . ASP B 1 219 ? -6.281 -18.406 18.359 1 87.94 219 ASP B C 1
ATOM 4457 O O . ASP B 1 219 ? -7.18 -18.953 17.719 1 87.94 219 ASP B O 1
ATOM 4461 N N . ARG B 1 220 ? -6.383 -17.234 18.891 1 87.31 220 ARG B N 1
ATOM 4462 C CA . ARG B 1 220 ? -7.613 -16.453 18.766 1 87.31 220 ARG B CA 1
ATOM 4463 C C . ARG B 1 220 ? -7.875 -16.094 17.312 1 87.31 220 ARG B C 1
ATOM 4465 O O . ARG B 1 220 ? -9 -16.219 16.812 1 87.31 220 ARG B O 1
ATOM 4472 N N . LEU B 1 221 ? -6.898 -15.672 16.688 1 88.56 221 LEU B N 1
ATOM 4473 C CA . LEU B 1 221 ? -7.035 -15.266 15.297 1 88.56 221 LEU B CA 1
ATOM 4474 C C . LEU B 1 221 ? -7.391 -16.469 14.414 1 88.56 221 LEU B C 1
ATOM 4476 O O . LEU B 1 221 ? -8.219 -16.344 13.508 1 88.56 221 LEU B O 1
ATOM 4480 N N . ARG B 1 222 ? -6.785 -17.562 14.695 1 85.38 222 ARG B N 1
ATOM 4481 C CA . ARG B 1 222 ? -7.078 -18.781 13.945 1 85.38 222 ARG B CA 1
ATOM 4482 C C . ARG B 1 222 ? -8.531 -19.203 14.133 1 85.38 222 ARG B C 1
ATOM 4484 O O . ARG B 1 222 ? -9.211 -19.547 13.164 1 85.38 222 ARG B O 1
ATOM 4491 N N . ALA B 1 223 ? -8.914 -19.188 15.352 1 84.69 223 ALA B N 1
ATOM 4492 C CA . ALA B 1 223 ? -10.297 -19.547 15.656 1 84.69 223 ALA B CA 1
ATOM 4493 C C . ALA B 1 223 ? -11.273 -18.641 14.922 1 84.69 223 ALA B C 1
ATOM 4495 O O . ALA B 1 223 ? -12.258 -19.109 14.344 1 84.69 223 ALA B O 1
ATOM 4496 N N . ARG B 1 224 ? -10.984 -17.406 14.93 1 85.62 224 ARG B N 1
ATOM 4497 C CA . ARG B 1 224 ? -11.836 -16.438 14.25 1 85.62 224 ARG B CA 1
ATOM 4498 C C . ARG B 1 224 ? -11.859 -16.688 12.742 1 85.62 224 ARG B C 1
ATOM 4500 O O . ARG B 1 224 ? -12.906 -16.594 12.109 1 85.62 224 ARG B O 1
ATOM 4507 N N . SER B 1 225 ? -10.719 -16.953 12.289 1 82.81 225 SER B N 1
ATOM 4508 C CA . SER B 1 225 ? -10.602 -17.234 10.859 1 82.81 225 SER B CA 1
ATOM 4509 C C . SER B 1 225 ? -11.438 -18.453 10.461 1 82.81 225 SER B C 1
ATOM 4511 O O . SER B 1 225 ? -12.141 -18.406 9.453 1 82.81 225 SER B O 1
ATOM 4513 N N . PHE B 1 226 ? -11.352 -19.406 11.227 1 80.62 226 PHE B N 1
ATOM 4514 C CA . PHE B 1 226 ? -12.125 -20.625 10.961 1 80.62 226 PHE B CA 1
ATOM 4515 C C . PHE B 1 226 ? -13.617 -20.312 10.977 1 80.62 226 PHE B C 1
ATOM 4517 O O . PHE B 1 226 ? -14.359 -20.766 10.102 1 80.62 226 PHE B O 1
ATOM 4524 N N . GLU B 1 227 ? -13.961 -19.531 11.914 1 84.19 227 GLU B N 1
ATOM 4525 C CA . GLU B 1 227 ? -15.375 -19.172 12.016 1 84.19 227 GLU B CA 1
ATOM 4526 C C . GLU B 1 227 ? -15.82 -18.328 10.82 1 84.19 227 GLU B C 1
ATOM 4528 O O . GLU B 1 227 ? -16.938 -18.5 10.312 1 84.19 227 GLU B O 1
ATOM 4533 N N . LEU B 1 228 ? -14.969 -17.516 10.445 1 83.38 228 LEU B N 1
ATOM 4534 C CA . LEU B 1 228 ? -15.289 -16.641 9.312 1 83.38 228 LEU B CA 1
ATOM 4535 C C . LEU B 1 228 ? -15.406 -17.453 8.023 1 83.38 228 LEU B C 1
ATOM 4537 O O . LEU B 1 228 ? -16.359 -17.281 7.266 1 83.38 228 LEU B O 1
ATOM 4541 N N . ILE B 1 229 ? -14.461 -18.297 7.82 1 79.69 229 ILE B N 1
ATOM 4542 C CA . ILE B 1 229 ? -14.461 -19.125 6.613 1 79.69 229 ILE B CA 1
ATOM 4543 C C . ILE B 1 229 ? -15.695 -20.016 6.602 1 79.69 229 ILE B C 1
ATOM 4545 O O . ILE B 1 229 ? -16.344 -20.172 5.566 1 79.69 229 ILE B O 1
ATOM 4549 N N . LYS B 1 230 ? -15.992 -20.547 7.75 1 81.62 230 LYS B N 1
ATOM 4550 C CA . LYS B 1 230 ? -17.203 -21.359 7.871 1 81.62 230 LYS B CA 1
ATOM 4551 C C . LYS B 1 230 ? -18.453 -20.531 7.527 1 81.62 230 LYS B C 1
ATOM 4553 O O . LYS B 1 230 ? -19.312 -21 6.793 1 81.62 230 LYS B O 1
ATOM 4558 N N . SER B 1 231 ? -18.453 -19.391 8.047 1 86.38 231 SER B N 1
ATOM 4559 C CA . SER B 1 231 ? -19.594 -18.5 7.789 1 86.38 231 SER B CA 1
ATOM 4560 C C . SER B 1 231 ? -19.703 -18.172 6.305 1 86.38 231 SER B C 1
ATOM 4562 O O . SER B 1 231 ? -20.797 -18.125 5.754 1 86.38 231 SER B O 1
ATOM 4564 N N . TRP B 1 232 ? -18.578 -17.969 5.691 1 85 232 TRP B N 1
ATOM 4565 C CA . TRP B 1 232 ? -18.578 -17.625 4.273 1 85 232 TRP B CA 1
ATOM 4566 C C . TRP B 1 232 ? -19.031 -18.828 3.43 1 85 232 TRP B C 1
ATOM 4568 O O . TRP B 1 232 ? -19.656 -18.641 2.379 1 85 232 TRP B O 1
ATOM 4578 N N . ASN B 1 233 ? -18.703 -19.969 3.877 1 81.5 233 ASN B N 1
ATOM 4579 C CA . ASN B 1 233 ? -19.156 -21.172 3.186 1 81.5 233 ASN B CA 1
ATOM 4580 C C . ASN B 1 233 ? -20.672 -21.375 3.307 1 81.5 233 ASN B C 1
ATOM 4582 O O . ASN B 1 233 ? -21.312 -21.797 2.357 1 81.5 233 ASN B O 1
ATOM 4586 N N . GLU B 1 234 ? -21.172 -21.031 4.445 1 85.06 234 GLU B N 1
ATOM 4587 C CA . GLU B 1 234 ? -22.594 -21.188 4.703 1 85.06 234 GLU B CA 1
ATOM 4588 C C . GLU B 1 234 ? -23.391 -20.062 4.051 1 85.06 234 GLU B C 1
ATOM 4590 O O . GLU B 1 234 ? -24.484 -20.297 3.518 1 85.06 234 GLU B O 1
ATOM 4595 N N . ASN B 1 235 ? -22.844 -18.922 4.164 1 86.62 235 ASN B N 1
ATOM 4596 C CA . ASN B 1 235 ? -23.438 -17.719 3.588 1 86.62 235 ASN B CA 1
ATOM 4597 C C . ASN B 1 235 ? -22.438 -16.922 2.77 1 86.62 235 ASN B C 1
ATOM 4599 O O . ASN B 1 235 ? -21.891 -15.922 3.248 1 86.62 235 ASN B O 1
ATOM 4603 N N . PRO B 1 236 ? -22.344 -17.375 1.604 1 84.06 236 PRO B N 1
ATOM 4604 C CA . PRO B 1 236 ? -21.312 -16.719 0.79 1 84.06 236 PRO B CA 1
ATOM 4605 C C . PRO B 1 236 ? -21.562 -15.219 0.625 1 84.06 236 PRO B C 1
ATOM 4607 O O . PRO B 1 236 ? -22.703 -14.789 0.428 1 84.06 236 PRO B O 1
ATOM 4610 N N . VAL B 1 237 ? -20.516 -14.484 0.778 1 85.12 237 VAL B N 1
ATOM 4611 C CA . VAL B 1 237 ? -20.594 -13.039 0.646 1 85.12 237 VAL B CA 1
ATOM 4612 C C . VAL B 1 237 ? -20.688 -12.656 -0.829 1 85.12 237 VAL B C 1
ATOM 4614 O O . VAL B 1 237 ? -19.969 -13.203 -1.667 1 85.12 237 VAL B O 1
ATOM 4617 N N . ARG B 1 238 ? -21.625 -11.797 -1.164 1 92.5 238 ARG B N 1
ATOM 4618 C CA . ARG B 1 238 ? -21.797 -11.297 -2.525 1 92.5 238 ARG B CA 1
ATOM 4619 C C . ARG B 1 238 ? -20.859 -10.125 -2.799 1 92.5 238 ARG B C 1
ATOM 4621 O O . ARG B 1 238 ? -20.781 -9.188 -2.002 1 92.5 238 ARG B O 1
ATOM 4628 N N . ARG B 1 239 ? -20.094 -10.203 -3.846 1 94.56 239 ARG B N 1
ATOM 4629 C CA . ARG B 1 239 ? -19.156 -9.164 -4.234 1 94.56 239 ARG B CA 1
ATOM 4630 C C . ARG B 1 239 ? -19.203 -8.914 -5.734 1 94.56 239 ARG B C 1
ATOM 4632 O O . ARG B 1 239 ? -19.781 -9.703 -6.484 1 94.56 239 ARG B O 1
ATOM 4639 N N . ALA B 1 240 ? -18.719 -7.777 -6.133 1 97 240 ALA B N 1
ATOM 4640 C CA . ALA B 1 240 ? -18.547 -7.508 -7.555 1 97 240 ALA B CA 1
ATOM 4641 C C . ALA B 1 240 ? -17.359 -8.281 -8.117 1 97 240 ALA B C 1
ATOM 4643 O O . ALA B 1 240 ? -16.422 -8.602 -7.387 1 97 240 ALA B O 1
ATOM 4644 N N . VAL B 1 241 ? -17.422 -8.547 -9.344 1 97.44 241 VAL B N 1
ATOM 4645 C CA . VAL B 1 241 ? -16.328 -9.211 -10.055 1 97.44 241 VAL B CA 1
ATOM 4646 C C . VAL B 1 241 ? -15.32 -8.164 -10.523 1 97.44 241 VAL B C 1
ATOM 4648 O O . VAL B 1 241 ? -14.117 -8.445 -10.586 1 97.44 241 VAL B O 1
ATOM 4651 N N . LEU B 1 242 ? -15.906 -7.012 -10.852 1 98.31 242 LEU B N 1
ATOM 4652 C CA . LEU B 1 242 ? -15.07 -5.918 -11.328 1 98.31 242 LEU B CA 1
ATOM 4653 C C . LEU B 1 242 ? -15.07 -4.758 -10.344 1 98.31 242 LEU B C 1
ATOM 4655 O O . LEU B 1 242 ? -16.062 -4.547 -9.625 1 98.31 242 LEU B O 1
ATOM 4659 N N . TYR B 1 243 ? -14 -4.012 -10.281 1 97.38 243 TYR B N 1
ATOM 4660 C CA . TYR B 1 243 ? -13.906 -2.812 -9.453 1 97.38 243 TYR B CA 1
ATOM 4661 C C . TYR B 1 243 ? -12.852 -1.857 -10 1 97.38 243 TYR B C 1
ATOM 4663 O O . TYR B 1 243 ? -12.211 -2.143 -11.016 1 97.38 243 TYR B O 1
ATOM 4671 N N . GLY B 1 244 ? -12.688 -0.663 -9.422 1 95.5 244 GLY B N 1
ATOM 4672 C CA . GLY B 1 244 ? -11.734 0.33 -9.898 1 95.5 244 GLY B CA 1
ATOM 4673 C C . GLY B 1 244 ? -12.273 1.167 -11.047 1 95.5 244 GLY B C 1
ATOM 4674 O O . GLY B 1 244 ? -13.43 1.613 -11.008 1 95.5 244 GLY B O 1
ATOM 4675 N N . ASP B 1 245 ? -11.438 1.378 -12.008 1 94.69 245 ASP B N 1
ATOM 4676 C CA . ASP B 1 245 ? -11.805 2.193 -13.164 1 94.69 245 ASP B CA 1
ATOM 4677 C C . ASP B 1 245 ? -12.75 1.437 -14.094 1 94.69 245 ASP B C 1
ATOM 4679 O O . ASP B 1 245 ? -12.469 0.298 -14.477 1 94.69 245 ASP B O 1
ATOM 4683 N N . ARG B 1 246 ? -13.789 2.014 -14.523 1 92.31 246 ARG B N 1
ATOM 4684 C CA . ARG B 1 246 ? -14.812 1.353 -15.32 1 92.31 246 ARG B CA 1
ATOM 4685 C C . ARG B 1 246 ? -14.312 1.081 -16.734 1 92.31 246 ARG B C 1
ATOM 4687 O O . ARG B 1 246 ? -14.797 0.173 -17.406 1 92.31 246 ARG B O 1
ATOM 4694 N N . GLN B 1 247 ? -13.391 1.872 -17.141 1 92.31 247 GLN B N 1
ATOM 4695 C CA . GLN B 1 247 ? -12.883 1.711 -18.5 1 92.31 247 GLN B CA 1
ATOM 4696 C C . GLN B 1 247 ? -11.727 0.712 -18.547 1 92.31 247 GLN B C 1
ATOM 4698 O O . GLN B 1 247 ? -11.414 0.167 -19.609 1 92.31 247 GLN B O 1
ATOM 4703 N N . ASN B 1 248 ? -11.078 0.53 -17.484 1 94.5 248 ASN B N 1
ATOM 4704 C CA . ASN B 1 248 ? -9.984 -0.425 -17.297 1 94.5 248 ASN B CA 1
ATOM 4705 C C . ASN B 1 248 ? -10.055 -1.098 -15.938 1 94.5 248 ASN B C 1
ATOM 4707 O O . ASN B 1 248 ? -9.203 -0.849 -15.078 1 94.5 248 ASN B O 1
ATOM 4711 N N . PRO B 1 249 ? -10.969 -1.982 -15.773 1 97.75 249 PRO B N 1
ATOM 4712 C CA . PRO B 1 249 ? -11.297 -2.469 -14.43 1 97.75 249 PRO B CA 1
ATOM 4713 C C . PRO B 1 249 ? -10.281 -3.488 -13.914 1 97.75 249 PRO B C 1
ATOM 4715 O O . PRO B 1 249 ? -9.594 -4.137 -14.703 1 97.75 249 PRO B O 1
ATOM 4718 N N . TYR B 1 250 ? -10.164 -3.537 -12.633 1 98.19 250 TYR B N 1
ATOM 4719 C CA . TYR B 1 250 ? -9.602 -4.684 -11.922 1 98.19 250 TYR B CA 1
ATOM 4720 C C . TYR B 1 250 ? -10.625 -5.812 -11.828 1 98.19 250 TYR B C 1
ATOM 4722 O O . TYR B 1 250 ? -11.828 -5.582 -11.953 1 98.19 250 TYR B O 1
ATOM 4730 N N . MET B 1 251 ? -10.094 -7.039 -11.586 1 98.06 251 MET B N 1
ATOM 4731 C CA . MET B 1 251 ? -10.969 -8.211 -11.523 1 98.06 251 MET B CA 1
ATOM 4732 C C . MET B 1 251 ? -10.648 -9.07 -10.312 1 98.06 251 MET B C 1
ATOM 4734 O O . MET B 1 251 ? -9.5 -9.117 -9.867 1 98.06 251 MET B O 1
ATOM 4738 N N . ALA B 1 252 ? -11.617 -9.688 -9.805 1 97.25 252 ALA B N 1
ATOM 4739 C CA . ALA B 1 252 ? -11.484 -10.734 -8.789 1 97.25 252 ALA B CA 1
ATOM 4740 C C . ALA B 1 252 ? -12.508 -11.844 -9.016 1 97.25 252 ALA B C 1
ATOM 4742 O O . ALA B 1 252 ? -13.703 -11.664 -8.742 1 97.25 252 ALA B O 1
ATOM 4743 N N . LEU B 1 253 ? -11.992 -12.969 -9.5 1 96.19 253 LEU B N 1
ATOM 4744 C CA . LEU B 1 253 ? -12.914 -14.055 -9.789 1 96.19 253 LEU B CA 1
ATOM 4745 C C . LEU B 1 253 ? -12.195 -15.398 -9.805 1 96.19 253 LEU B C 1
ATOM 4747 O O . LEU B 1 253 ? -11.008 -15.461 -10.141 1 96.19 253 LEU B O 1
ATOM 4751 N N . ASP B 1 254 ? -12.844 -16.344 -9.367 1 93.88 254 ASP B N 1
ATOM 4752 C CA . ASP B 1 254 ? -12.492 -17.766 -9.406 1 93.88 254 ASP B CA 1
ATOM 4753 C C . ASP B 1 254 ? -13.711 -18.625 -9.734 1 93.88 254 ASP B C 1
ATOM 4755 O O . ASP B 1 254 ? -14.398 -19.109 -8.836 1 93.88 254 ASP B O 1
ATOM 4759 N N . PRO B 1 255 ? -13.906 -18.828 -11.039 1 91.88 255 PRO B N 1
ATOM 4760 C CA . PRO B 1 255 ? -15.133 -19.516 -11.453 1 91.88 255 PRO B CA 1
ATOM 4761 C C . PRO B 1 255 ? -15.312 -20.875 -10.773 1 91.88 255 PRO B C 1
ATOM 4763 O O . PRO B 1 255 ? -16.438 -21.297 -10.508 1 91.88 255 PRO B O 1
ATOM 4766 N N . TYR B 1 256 ? -14.242 -21.547 -10.477 1 86.44 256 TYR B N 1
ATOM 4767 C CA . TYR B 1 256 ? -14.312 -22.875 -9.852 1 86.44 256 TYR B CA 1
ATOM 4768 C C . TYR B 1 256 ? -14.875 -22.781 -8.445 1 86.44 256 TYR B C 1
ATOM 4770 O O . TYR B 1 256 ? -15.422 -23.75 -7.922 1 86.44 256 TYR B O 1
ATOM 4778 N N . HIS B 1 257 ? -14.781 -21.672 -7.863 1 87.75 257 HIS B N 1
ATOM 4779 C CA . HIS B 1 257 ? -15.234 -21.516 -6.484 1 87.75 257 HIS B CA 1
ATOM 4780 C C . HIS B 1 257 ? -16.344 -20.484 -6.387 1 87.75 257 HIS B C 1
ATOM 4782 O O . HIS B 1 257 ? -16.5 -19.828 -5.352 1 87.75 257 HIS B O 1
ATOM 4788 N N . MET B 1 258 ? -17.016 -20.25 -7.465 1 90.12 258 MET B N 1
ATOM 4789 C CA . MET B 1 258 ? -18.156 -19.328 -7.441 1 90.12 258 MET B CA 1
ATOM 4790 C C . MET B 1 258 ? -19.469 -20.094 -7.613 1 90.12 258 MET B C 1
ATOM 4792 O O . MET B 1 258 ? -19.578 -20.969 -8.469 1 90.12 258 MET B O 1
ATOM 4796 N N . LYS B 1 259 ? -20.375 -19.812 -6.762 1 86.94 259 LYS B N 1
ATOM 4797 C CA . LYS B 1 259 ? -21.703 -20.406 -6.812 1 86.94 259 LYS B CA 1
ATOM 4798 C C . LYS B 1 259 ? -22.672 -19.516 -7.586 1 86.94 259 LYS B C 1
ATOM 4800 O O . LYS B 1 259 ? -22.953 -18.391 -7.176 1 86.94 259 LYS B O 1
ATOM 4805 N N . MET B 1 260 ? -23.297 -20.047 -8.57 1 87.88 260 MET B N 1
ATOM 4806 C CA . MET B 1 260 ? -24.031 -19.234 -9.531 1 87.88 260 MET B CA 1
ATOM 4807 C C . MET B 1 260 ? -25.531 -19.359 -9.305 1 87.88 260 MET B C 1
ATOM 4809 O O . MET B 1 260 ? -26.328 -18.688 -9.977 1 87.88 260 MET B O 1
ATOM 4813 N N . ASP B 1 261 ? -26.031 -20.078 -8.398 1 86.38 261 ASP B N 1
ATOM 4814 C CA . ASP B 1 261 ? -27.422 -20.484 -8.242 1 86.38 261 ASP B CA 1
ATOM 4815 C C . ASP B 1 261 ? -28.328 -19.266 -8.047 1 86.38 261 ASP B C 1
ATOM 4817 O O . ASP B 1 261 ? -29.453 -19.219 -8.57 1 86.38 261 ASP B O 1
ATOM 4821 N N . ASP B 1 262 ? -27.969 -18.234 -7.359 1 88.06 262 ASP B N 1
ATOM 4822 C CA . ASP B 1 262 ? -28.875 -17.156 -7 1 88.06 262 ASP B CA 1
ATOM 4823 C C . ASP B 1 262 ? -28.562 -15.891 -7.801 1 88.06 262 ASP B C 1
ATOM 4825 O O . ASP B 1 262 ? -29.031 -14.797 -7.465 1 88.06 262 ASP B O 1
ATOM 4829 N N . TRP B 1 263 ? -27.922 -16.109 -8.945 1 94.38 263 TRP B N 1
ATOM 4830 C CA . TRP B 1 263 ? -27.625 -14.938 -9.766 1 94.38 263 TRP B CA 1
ATOM 4831 C C . TRP B 1 263 ? -28.781 -14.617 -10.703 1 94.38 263 TRP B C 1
ATOM 4833 O O . TRP B 1 263 ? -29.484 -15.523 -11.156 1 94.38 263 TRP B O 1
ATOM 4843 N N . SER B 1 264 ? -29.031 -13.367 -10.961 1 96.56 264 SER B N 1
ATOM 4844 C CA . SER B 1 264 ? -29.984 -12.992 -11.992 1 96.56 264 SER B CA 1
ATOM 4845 C C . SER B 1 264 ? -29.516 -13.453 -13.367 1 96.56 264 SER B C 1
ATOM 4847 O O . SER B 1 264 ? -28.328 -13.742 -13.57 1 96.56 264 SER B O 1
ATOM 4849 N N . GLU B 1 265 ? -30.422 -13.484 -14.297 1 97.25 265 GLU B N 1
ATOM 4850 C CA . GLU B 1 265 ? -30.094 -13.852 -15.664 1 97.25 265 GLU B CA 1
ATOM 4851 C C . GLU B 1 265 ? -29.078 -12.891 -16.266 1 97.25 265 GLU B C 1
ATOM 4853 O O . GLU B 1 265 ? -28.125 -13.312 -16.938 1 97.25 265 GLU B O 1
ATOM 4858 N N . ARG B 1 266 ? -29.234 -11.648 -15.992 1 98.06 266 ARG B N 1
ATOM 4859 C CA . ARG B 1 266 ? -28.312 -10.648 -16.516 1 98.06 266 ARG B CA 1
ATOM 4860 C C . ARG B 1 266 ? -26.906 -10.852 -15.969 1 98.06 266 ARG B C 1
ATOM 4862 O O . ARG B 1 266 ? -25.938 -10.805 -16.719 1 98.06 266 ARG B O 1
ATOM 4869 N N . SER B 1 267 ? -26.844 -11.078 -14.672 1 97.69 267 SER B N 1
ATOM 4870 C CA . SER B 1 267 ? -25.547 -11.281 -14.023 1 97.69 267 SER B CA 1
ATOM 4871 C C . SER B 1 267 ? -24.859 -12.531 -14.555 1 97.69 267 SER B C 1
ATOM 4873 O O . SER B 1 267 ? -23.641 -12.523 -14.789 1 97.69 267 SER B O 1
ATOM 4875 N N . LEU B 1 268 ? -25.656 -13.547 -14.75 1 97.31 268 LEU B N 1
ATOM 4876 C CA . LEU B 1 268 ? -25.109 -14.805 -15.25 1 97.31 268 LEU B CA 1
ATOM 4877 C C . LEU B 1 268 ? -24.578 -14.641 -16.672 1 97.31 268 LEU B C 1
ATOM 4879 O O . LEU B 1 268 ? -23.469 -15.094 -16.969 1 97.31 268 LEU B O 1
ATOM 4883 N N . GLU B 1 269 ? -25.328 -14.023 -17.453 1 97.94 269 GLU B N 1
ATOM 4884 C CA . GLU B 1 269 ? -24.922 -13.797 -18.828 1 97.94 269 GLU B CA 1
ATOM 4885 C C . GLU B 1 269 ? -23.641 -12.945 -18.891 1 97.94 269 GLU B C 1
ATOM 4887 O O . GLU B 1 269 ? -22.734 -13.242 -19.672 1 97.94 269 GLU B O 1
ATOM 4892 N N . ALA B 1 270 ? -23.625 -11.891 -18.094 1 98.38 270 ALA B N 1
ATOM 4893 C CA . ALA B 1 270 ? -22.453 -11.016 -18.062 1 98.38 270 ALA B CA 1
ATOM 4894 C C . ALA B 1 270 ? -21.203 -11.789 -17.641 1 98.38 270 ALA B C 1
ATOM 4896 O O . ALA B 1 270 ? -20.141 -11.648 -18.234 1 98.38 270 ALA B O 1
ATOM 4897 N N . PHE B 1 271 ? -21.391 -12.578 -16.641 1 98.06 271 PHE B N 1
ATOM 4898 C CA . PHE B 1 271 ? -20.266 -13.352 -16.094 1 98.06 271 PHE B CA 1
ATOM 4899 C C . PHE B 1 271 ? -19.781 -14.375 -17.109 1 98.06 271 PHE B C 1
ATOM 4901 O O . PHE B 1 271 ? -18.578 -14.523 -17.328 1 98.06 271 PHE B O 1
ATOM 4908 N N . GLN B 1 272 ? -20.656 -15.062 -17.719 1 97.69 272 GLN B N 1
ATOM 4909 C CA . GLN B 1 272 ? -20.312 -16.062 -18.719 1 97.69 272 GLN B CA 1
ATOM 4910 C C . GLN B 1 272 ? -19.594 -15.43 -19.906 1 97.69 272 GLN B C 1
ATOM 4912 O O . GLN B 1 272 ? -18.609 -15.977 -20.406 1 97.69 272 GLN B O 1
ATOM 4917 N N . ALA B 1 273 ? -20.109 -14.32 -20.328 1 98.5 273 ALA B N 1
ATOM 4918 C CA . ALA B 1 273 ? -19.453 -13.602 -21.406 1 98.5 273 ALA B CA 1
ATOM 4919 C C . ALA B 1 273 ? -18.031 -13.219 -21.031 1 98.5 273 ALA B C 1
ATOM 4921 O O . ALA B 1 273 ? -17.109 -13.312 -21.859 1 98.5 273 ALA B O 1
ATOM 4922 N N . LEU B 1 274 ? -17.828 -12.758 -19.797 1 98.5 274 LEU B N 1
ATOM 4923 C CA . LEU B 1 274 ? -16.5 -12.422 -19.312 1 98.5 274 LEU B CA 1
ATOM 4924 C C . LEU B 1 274 ? -15.586 -13.648 -19.328 1 98.5 274 LEU B C 1
ATOM 4926 O O . LEU B 1 274 ? -14.453 -13.578 -19.812 1 98.5 274 LEU B O 1
ATOM 4930 N N . CYS B 1 275 ? -16.094 -14.758 -18.844 1 97.94 275 CYS B N 1
ATOM 4931 C CA . CYS B 1 275 ? -15.312 -15.992 -18.812 1 97.94 275 CYS B CA 1
ATOM 4932 C C . CYS B 1 275 ? -14.906 -16.406 -20.219 1 97.94 275 CYS B C 1
ATOM 4934 O O . CYS B 1 275 ? -13.758 -16.797 -20.453 1 97.94 275 CYS B O 1
ATOM 4936 N N . GLU B 1 276 ? -15.828 -16.312 -21.094 1 98.06 276 GLU B N 1
ATOM 4937 C CA . GLU B 1 276 ? -15.539 -16.656 -22.484 1 98.06 276 GLU B CA 1
ATOM 4938 C C . GLU B 1 276 ? -14.461 -15.75 -23.062 1 98.06 276 GLU B C 1
ATOM 4940 O O . GLU B 1 276 ? -13.562 -16.219 -23.766 1 98.06 276 GLU B O 1
ATOM 4945 N N . GLU B 1 277 ? -14.617 -14.5 -22.812 1 98.38 277 GLU B N 1
ATOM 4946 C CA . GLU B 1 277 ? -13.633 -13.531 -23.297 1 98.38 277 GLU B CA 1
ATOM 4947 C C . GLU B 1 277 ? -12.25 -13.82 -22.719 1 98.38 277 GLU B C 1
ATOM 4949 O O . GLU B 1 277 ? -11.25 -13.773 -23.438 1 98.38 277 GLU B O 1
ATOM 4954 N N . ILE B 1 278 ? -12.18 -14.125 -21.438 1 98.25 278 ILE B N 1
ATOM 4955 C CA . ILE B 1 278 ? -10.93 -14.445 -20.75 1 98.25 278 ILE B CA 1
ATOM 4956 C C . ILE B 1 278 ? -10.289 -15.672 -21.391 1 98.25 278 ILE B C 1
ATOM 4958 O O . ILE B 1 278 ? -9.102 -15.672 -21.703 1 98.25 278 ILE B O 1
ATOM 4962 N N . GLU B 1 279 ? -11.078 -16.656 -21.609 1 97.25 279 GLU B N 1
ATOM 4963 C CA . GLU B 1 279 ? -10.57 -17.891 -22.219 1 97.25 279 GLU B CA 1
ATOM 4964 C C . GLU B 1 279 ? -10.031 -17.625 -23.625 1 97.25 279 GLU B C 1
ATOM 4966 O O . GLU B 1 279 ? -8.992 -18.172 -24 1 97.25 279 GLU B O 1
ATOM 4971 N N . ALA B 1 280 ? -10.703 -16.781 -24.297 1 97.56 280 ALA B N 1
ATOM 4972 C CA . ALA B 1 280 ? -10.297 -16.469 -25.672 1 97.56 280 ALA B CA 1
ATOM 4973 C C . ALA B 1 280 ? -8.977 -15.703 -25.688 1 97.56 280 ALA B C 1
ATOM 4975 O O . ALA B 1 280 ? -8.258 -15.719 -26.688 1 97.56 280 ALA B O 1
ATOM 4976 N N . LYS B 1 281 ? -8.695 -14.977 -24.594 1 97.75 281 LYS B N 1
ATOM 4977 C CA . LYS B 1 281 ? -7.52 -14.117 -24.562 1 97.75 281 LYS B CA 1
ATOM 4978 C C . LYS B 1 281 ? -6.418 -14.719 -23.688 1 97.75 281 LYS B C 1
ATOM 4980 O O . LYS B 1 281 ? -5.422 -14.055 -23.391 1 97.75 281 LYS B O 1
ATOM 4985 N N . MET B 1 282 ? -6.598 -15.984 -23.266 1 97.06 282 MET B N 1
ATOM 4986 C CA . MET B 1 282 ? -5.621 -16.656 -22.406 1 97.06 282 MET B CA 1
ATOM 4987 C C . MET B 1 282 ? -4.297 -16.828 -23.141 1 97.06 282 MET B C 1
ATOM 4989 O O . MET B 1 282 ? -4.273 -17.203 -24.312 1 97.06 282 MET B O 1
ATOM 4993 N N . GLN B 1 283 ? -3.26 -16.547 -22.438 1 96.25 283 GLN B N 1
ATOM 4994 C CA . GLN B 1 283 ? -1.919 -16.734 -22.984 1 96.25 283 GLN B CA 1
ATOM 4995 C C . GLN B 1 283 ? -1.114 -17.719 -22.125 1 96.25 283 GLN B C 1
ATOM 4997 O O . GLN B 1 283 ? -1.314 -17.812 -20.922 1 96.25 283 GLN B O 1
ATOM 5002 N N . ASP B 1 284 ? -0.212 -18.391 -22.797 1 95.62 284 ASP B N 1
ATOM 5003 C CA . ASP B 1 284 ? 0.68 -19.328 -22.125 1 95.62 284 ASP B CA 1
ATOM 5004 C C . ASP B 1 284 ? 2.084 -18.734 -21.984 1 95.62 284 ASP B C 1
ATOM 5006 O O . ASP B 1 284 ? 2.6 -18.125 -22.922 1 95.62 284 ASP B O 1
ATOM 5010 N N . VAL B 1 285 ? 2.572 -18.906 -20.797 1 96.19 285 VAL B N 1
ATOM 5011 C CA . VAL B 1 285 ? 3.926 -18.453 -20.516 1 96.19 285 VAL B CA 1
ATOM 5012 C C . VAL B 1 285 ? 4.754 -19.578 -19.922 1 96.19 285 VAL B C 1
ATOM 5014 O O . VAL B 1 285 ? 4.395 -20.156 -18.891 1 96.19 285 VAL B O 1
ATOM 5017 N N . VAL B 1 286 ? 5.824 -19.922 -20.578 1 97.75 286 VAL B N 1
ATOM 5018 C CA . VAL B 1 286 ? 6.754 -20.922 -20.047 1 97.75 286 VAL B CA 1
ATOM 5019 C C . VAL B 1 286 ? 7.879 -20.219 -19.281 1 97.75 286 VAL B C 1
ATOM 5021 O O . VAL B 1 286 ? 8.562 -19.359 -19.828 1 97.75 286 VAL B O 1
ATOM 5024 N N . LEU B 1 287 ? 8 -20.562 -18.078 1 97.75 287 LEU B N 1
ATOM 5025 C CA . LEU B 1 287 ? 9.094 -20.047 -17.266 1 97.75 287 LEU B CA 1
ATOM 5026 C C . LEU B 1 287 ? 10.297 -20.984 -17.297 1 97.75 287 LEU B C 1
ATOM 5028 O O . LEU B 1 287 ? 10.141 -22.203 -17.156 1 97.75 287 LEU B O 1
ATOM 5032 N N . HIS B 1 288 ? 11.422 -20.422 -17.5 1 98.12 288 HIS B N 1
ATOM 5033 C CA . HIS B 1 288 ? 12.672 -21.172 -17.484 1 98.12 288 HIS B CA 1
ATOM 5034 C C . HIS B 1 288 ? 13.453 -20.922 -16.203 1 98.12 288 HIS B C 1
ATOM 5036 O O . HIS B 1 288 ? 13.203 -19.938 -15.508 1 98.12 288 HIS B O 1
ATOM 5042 N N . PRO B 1 289 ? 14.375 -21.891 -15.906 1 98.25 289 PRO B N 1
ATOM 5043 C CA . PRO B 1 289 ? 15.156 -21.672 -14.688 1 98.25 289 PRO B CA 1
ATOM 5044 C C . PRO B 1 289 ? 15.766 -20.281 -14.625 1 98.25 289 PRO B C 1
ATOM 5046 O O . PRO B 1 289 ? 16.422 -19.844 -15.57 1 98.25 289 PRO B O 1
ATOM 5049 N N . GLY B 1 290 ? 15.492 -19.547 -13.539 1 98.12 290 GLY B N 1
ATOM 5050 C CA . GLY B 1 290 ? 16.016 -18.203 -13.367 1 98.12 290 GLY B CA 1
ATOM 5051 C C . GLY B 1 290 ? 14.992 -17.125 -13.695 1 98.12 290 GLY B C 1
ATOM 5052 O O . GLY B 1 290 ? 15.195 -15.953 -13.375 1 98.12 290 GLY B O 1
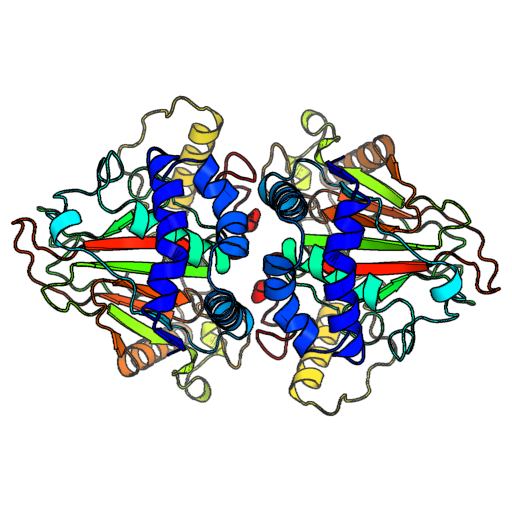ATOM 5053 N N . ASP B 1 291 ? 13.906 -17.516 -14.32 1 98.62 291 ASP B N 1
ATOM 5054 C CA . ASP B 1 291 ? 12.836 -16.562 -14.594 1 98.62 291 ASP B CA 1
ATOM 5055 C C . ASP B 1 291 ? 12.023 -16.266 -13.336 1 98.62 291 ASP B C 1
ATOM 5057 O O . ASP B 1 291 ? 11.758 -17.172 -12.539 1 98.62 291 ASP B O 1
ATOM 5061 N N . ILE B 1 292 ? 11.688 -15.047 -13.148 1 98.88 292 ILE B N 1
ATOM 5062 C CA . ILE B 1 292 ? 10.727 -14.602 -12.148 1 98.88 292 ILE B CA 1
ATOM 5063 C C . ILE B 1 292 ? 9.539 -13.93 -12.828 1 98.88 292 ILE B C 1
ATOM 5065 O O . ILE B 1 292 ? 9.719 -13.047 -13.672 1 98.88 292 ILE B O 1
ATOM 5069 N N . ALA B 1 293 ? 8.398 -14.398 -12.531 1 98.75 293 ALA B N 1
ATOM 5070 C CA . ALA B 1 293 ? 7.172 -13.797 -13.047 1 98.75 293 ALA B CA 1
ATOM 5071 C C . ALA B 1 293 ? 6.359 -13.164 -11.93 1 98.75 293 ALA B C 1
ATOM 5073 O O . ALA B 1 293 ? 6.062 -13.812 -10.922 1 98.75 293 ALA B O 1
ATOM 5074 N N . PHE B 1 294 ? 6.102 -11.922 -12.023 1 98.88 294 PHE B N 1
ATOM 5075 C CA . PHE B 1 294 ? 5.129 -11.242 -11.172 1 98.88 294 PHE B CA 1
ATOM 5076 C C . PHE B 1 294 ? 3.793 -11.094 -11.891 1 98.88 294 PHE B C 1
ATOM 5078 O O . PHE B 1 294 ? 3.701 -10.422 -12.914 1 98.88 294 PHE B O 1
ATOM 5085 N N . ILE B 1 295 ? 2.797 -11.758 -11.367 1 98.69 295 ILE B N 1
ATOM 5086 C CA . ILE B 1 295 ? 1.438 -11.68 -11.898 1 98.69 295 ILE B CA 1
ATOM 5087 C C . ILE B 1 295 ? 0.627 -10.664 -11.094 1 98.69 295 ILE B C 1
ATOM 5089 O O . ILE B 1 295 ? 0.47 -10.812 -9.875 1 98.69 295 ILE B O 1
ATOM 5093 N N . ASP B 1 296 ? 0.162 -9.633 -11.719 1 98.69 296 ASP B N 1
ATOM 5094 C CA . ASP B 1 296 ? -0.706 -8.656 -11.07 1 98.69 296 ASP B CA 1
ATOM 5095 C C . ASP B 1 296 ? -2.084 -9.25 -10.781 1 98.69 296 ASP B C 1
ATOM 5097 O O . ASP B 1 296 ? -2.939 -9.297 -11.672 1 98.69 296 ASP B O 1
ATOM 5101 N N . ASN B 1 297 ? -2.303 -9.562 -9.57 1 98.31 297 ASN B N 1
ATOM 5102 C CA . ASN B 1 297 ? -3.463 -10.312 -9.094 1 98.31 297 ASN B CA 1
ATOM 5103 C C . ASN B 1 297 ? -4.75 -9.508 -9.25 1 98.31 297 ASN B C 1
ATOM 5105 O O . ASN B 1 297 ? -5.848 -10.062 -9.148 1 98.31 297 ASN B O 1
ATOM 5109 N N . PHE B 1 298 ? -4.688 -8.188 -9.508 1 98.12 298 PHE B N 1
ATOM 5110 C CA . PHE B 1 298 ? -5.848 -7.332 -9.719 1 98.12 298 PHE B CA 1
ATOM 5111 C C . PHE B 1 298 ? -6.211 -7.262 -11.195 1 98.12 298 PHE B C 1
ATOM 5113 O O . PHE B 1 298 ? -7.328 -6.871 -11.547 1 98.12 298 PHE B O 1
ATOM 5120 N N . ARG B 1 299 ? -5.266 -7.656 -12.031 1 97.94 299 ARG B N 1
ATOM 5121 C CA . ARG B 1 299 ? -5.457 -7.43 -13.461 1 97.94 299 ARG B CA 1
ATOM 5122 C C . ARG B 1 299 ? -5.422 -8.75 -14.234 1 97.94 299 ARG B C 1
ATOM 5124 O O . ARG B 1 299 ? -5.684 -8.773 -15.438 1 97.94 299 ARG B O 1
ATOM 5131 N N . ALA B 1 300 ? -5.113 -9.789 -13.523 1 98.06 300 ALA B N 1
ATOM 5132 C CA . ALA B 1 300 ? -4.918 -11.039 -14.25 1 98.06 300 ALA B CA 1
ATOM 5133 C C . ALA B 1 300 ? -5.648 -12.195 -13.562 1 98.06 300 ALA B C 1
ATOM 5135 O O . ALA B 1 300 ? -5.906 -12.148 -12.359 1 98.06 300 ALA B O 1
ATOM 5136 N N . VAL B 1 301 ? -6.008 -13.117 -14.344 1 97.94 301 VAL B N 1
ATOM 5137 C CA . VAL B 1 301 ? -6.211 -14.477 -13.859 1 97.94 301 VAL B CA 1
ATOM 5138 C C . VAL B 1 301 ? -5.07 -15.367 -14.328 1 97.94 301 VAL B C 1
ATOM 5140 O O . VAL B 1 301 ? -4.402 -15.062 -15.32 1 97.94 301 VAL B O 1
ATOM 5143 N N . HIS B 1 302 ? -4.812 -16.312 -13.555 1 97.44 302 HIS B N 1
ATOM 5144 C CA . HIS B 1 302 ? -3.725 -17.203 -13.922 1 97.44 302 HIS B CA 1
ATOM 5145 C C . HIS B 1 302 ? -4.074 -18.656 -13.602 1 97.44 302 HIS B C 1
ATOM 5147 O O . HIS B 1 302 ? -4.992 -18.922 -12.82 1 97.44 302 HIS B O 1
ATOM 5153 N N . GLY B 1 303 ? -3.467 -19.547 -14.266 1 94.88 303 GLY B N 1
ATOM 5154 C CA . GLY B 1 303 ? -3.574 -20.984 -14.086 1 94.88 303 GLY B CA 1
ATOM 5155 C C . GLY B 1 303 ? -2.336 -21.734 -14.539 1 94.88 303 GLY B C 1
ATOM 5156 O O . GLY B 1 303 ? -1.275 -21.141 -14.727 1 94.88 303 GLY B O 1
ATOM 5157 N N . ARG B 1 304 ? -2.48 -23 -14.508 1 91.12 304 ARG B N 1
ATOM 5158 C CA . ARG B 1 304 ? -1.36 -23.828 -14.93 1 91.12 304 ARG B CA 1
ATOM 5159 C C . ARG B 1 304 ? -1.841 -25.016 -15.773 1 91.12 304 ARG B C 1
ATOM 5161 O O . ARG B 1 304 ? -2.824 -25.672 -15.43 1 91.12 304 ARG B O 1
ATOM 5168 N N . ARG B 1 305 ? -1.159 -25.234 -16.828 1 89.94 305 ARG B N 1
ATOM 5169 C CA . ARG B 1 305 ? -1.421 -26.422 -17.625 1 89.94 305 ARG B CA 1
ATOM 5170 C C . ARG B 1 305 ? -0.91 -27.688 -16.938 1 89.94 305 ARG B C 1
ATOM 5172 O O . ARG B 1 305 ? 0.012 -27.609 -16.125 1 89.94 305 ARG B O 1
ATOM 5179 N N . SER B 1 306 ? -1.579 -28.781 -17.297 1 88.38 306 SER B N 1
ATOM 5180 C CA . SER B 1 306 ? -1.197 -30.062 -16.703 1 88.38 306 SER B CA 1
ATOM 5181 C C . SER B 1 306 ? 0.144 -30.547 -17.25 1 88.38 306 SER B C 1
ATOM 5183 O O . SER B 1 306 ? 0.589 -30.094 -18.297 1 88.38 306 SER B O 1
ATOM 5185 N N . PHE B 1 307 ? 0.842 -31.359 -16.453 1 89.19 307 PHE B N 1
ATOM 5186 C CA . PHE B 1 307 ? 2.051 -32.062 -16.859 1 89.19 307 PHE B CA 1
ATOM 5187 C C . PHE B 1 307 ? 2.193 -33.375 -16.109 1 89.19 307 PHE B C 1
ATOM 5189 O O . PHE B 1 307 ? 1.486 -33.625 -15.133 1 89.19 307 PHE B O 1
ATOM 5196 N N . ARG B 1 308 ? 3.055 -34.156 -16.562 1 89.38 308 ARG B N 1
ATOM 5197 C CA . ARG B 1 308 ? 3.26 -35.469 -15.93 1 89.38 308 ARG B CA 1
ATOM 5198 C C . ARG B 1 308 ? 4.543 -35.469 -15.109 1 89.38 308 ARG B C 1
ATOM 5200 O O . ARG B 1 308 ? 5.641 -35.562 -15.672 1 89.38 308 ARG B O 1
ATOM 5207 N N . ALA B 1 309 ? 4.387 -35.594 -13.828 1 92.19 309 ALA B N 1
ATOM 5208 C CA . ALA B 1 309 ? 5.535 -35.594 -12.922 1 92.19 309 ALA B CA 1
ATOM 5209 C C . ALA B 1 309 ? 6.234 -36.938 -12.938 1 92.19 309 ALA B C 1
ATOM 5211 O O . ALA B 1 309 ? 5.59 -37.969 -13.102 1 92.19 309 ALA B O 1
ATOM 5212 N N . ARG B 1 310 ? 7.504 -36.906 -12.656 1 92.44 310 ARG B N 1
ATOM 5213 C CA . ARG B 1 310 ? 8.305 -38.125 -12.641 1 92.44 310 ARG B CA 1
ATOM 5214 C C . ARG B 1 310 ? 8.578 -38.594 -11.211 1 92.44 310 ARG B C 1
ATOM 5216 O O . ARG B 1 310 ? 8.875 -39.75 -10.977 1 92.44 310 ARG B O 1
ATOM 5223 N N . TYR B 1 311 ? 8.617 -37.781 -10.312 1 93.69 311 TYR B N 1
ATOM 5224 C CA . TYR B 1 311 ? 8.883 -38 -8.898 1 93.69 311 TYR B CA 1
ATOM 5225 C C . TYR B 1 311 ? 10.273 -38.594 -8.703 1 93.69 311 TYR B C 1
ATOM 5227 O O . TYR B 1 311 ? 10.453 -39.5 -7.883 1 93.69 311 TYR B O 1
ATOM 5235 N N . ASP B 1 312 ? 11.242 -38.156 -9.523 1 94.25 312 ASP B N 1
ATOM 5236 C CA . ASP B 1 312 ? 12.602 -38.688 -9.453 1 94.25 312 ASP B CA 1
ATOM 5237 C C . ASP B 1 312 ? 13.602 -37.562 -9.109 1 94.25 312 ASP B C 1
ATOM 5239 O O . ASP B 1 312 ? 14.805 -37.719 -9.312 1 94.25 312 ASP B O 1
ATOM 5243 N N . GLY B 1 313 ? 13.078 -36.469 -8.68 1 94.12 313 GLY B N 1
ATOM 5244 C CA . GLY B 1 313 ? 13.93 -35.375 -8.281 1 94.12 313 GLY B CA 1
ATOM 5245 C C . GLY B 1 313 ? 14.172 -34.375 -9.398 1 94.12 313 GLY B C 1
ATOM 5246 O O . GLY B 1 313 ? 14.805 -33.344 -9.188 1 94.12 313 GLY B O 1
ATOM 5247 N N . SER B 1 314 ? 13.695 -34.562 -10.523 1 94.75 314 SER B N 1
ATOM 5248 C CA . SER B 1 314 ? 13.938 -33.688 -11.664 1 94.75 314 SER B CA 1
ATOM 5249 C C . SER B 1 314 ? 12.703 -32.875 -12.008 1 94.75 314 SER B C 1
ATOM 5251 O O . SER B 1 314 ? 12.719 -32.094 -12.961 1 94.75 314 SER B O 1
ATOM 5253 N N . ASP B 1 315 ? 11.711 -32.969 -11.25 1 95.56 315 ASP B N 1
ATOM 5254 C CA . ASP B 1 315 ? 10.406 -32.406 -11.578 1 95.56 315 ASP B CA 1
ATOM 5255 C C . ASP B 1 315 ? 10.414 -30.875 -11.438 1 95.56 315 ASP B C 1
ATOM 5257 O O . ASP B 1 315 ? 11.383 -30.297 -10.945 1 95.56 315 ASP B O 1
ATOM 5261 N N . ARG B 1 316 ? 9.344 -30.312 -11.953 1 95.62 316 ARG B N 1
ATOM 5262 C CA . ARG B 1 316 ? 9.094 -28.875 -11.891 1 95.62 316 ARG B CA 1
ATOM 5263 C C . ARG B 1 316 ? 9.172 -28.375 -10.453 1 95.62 316 ARG B C 1
ATOM 5265 O O . ARG B 1 316 ? 8.672 -29.016 -9.531 1 95.62 316 ARG B O 1
ATOM 5272 N N . TRP B 1 317 ? 9.914 -27.297 -10.266 1 97.38 317 TRP B N 1
ATOM 5273 C CA . TRP B 1 317 ? 10.117 -26.688 -8.953 1 97.38 317 TRP B CA 1
ATOM 5274 C C . TRP B 1 317 ? 10.102 -25.172 -9.039 1 97.38 317 TRP B C 1
ATOM 5276 O O . TRP B 1 317 ? 11.055 -24.547 -9.523 1 97.38 317 TRP B O 1
ATOM 5286 N N . LEU B 1 318 ? 8.977 -24.562 -8.578 1 97.88 318 LEU B N 1
ATOM 5287 C CA . LEU B 1 318 ? 8.859 -23.109 -8.516 1 97.88 318 LEU B CA 1
ATOM 5288 C C . LEU B 1 318 ? 8.773 -22.625 -7.066 1 97.88 318 LEU B C 1
ATOM 5290 O O . LEU B 1 318 ? 8.359 -23.391 -6.188 1 97.88 318 LEU B O 1
ATOM 5294 N N . LYS B 1 319 ? 9.266 -21.484 -6.844 1 98.44 319 LYS B N 1
ATOM 5295 C CA . LYS B 1 319 ? 8.984 -20.75 -5.613 1 98.44 319 LYS B CA 1
ATOM 5296 C C . LYS B 1 319 ? 7.879 -19.734 -5.824 1 98.44 319 LYS B C 1
ATOM 5298 O O . LYS B 1 319 ? 7.777 -19.125 -6.898 1 98.44 319 LYS B O 1
ATOM 5303 N N . ARG B 1 320 ? 7.062 -19.516 -4.812 1 98.56 320 ARG B N 1
ATOM 5304 C CA . ARG B 1 320 ? 5.941 -18.594 -4.926 1 98.56 320 ARG B CA 1
ATOM 5305 C C . ARG B 1 320 ? 5.922 -17.609 -3.76 1 98.56 320 ARG B C 1
ATOM 5307 O O . ARG B 1 320 ? 6.148 -18 -2.611 1 98.56 320 ARG B O 1
ATOM 5314 N N . LEU B 1 321 ? 5.656 -16.391 -4.023 1 98.69 321 LEU B N 1
ATOM 5315 C CA . LEU B 1 321 ? 5.434 -15.344 -3.039 1 98.69 321 LEU B CA 1
ATOM 5316 C C . LEU B 1 321 ? 4.086 -14.664 -3.26 1 98.69 321 LEU B C 1
ATOM 5318 O O . LEU B 1 321 ? 3.68 -14.438 -4.402 1 98.69 321 LEU B O 1
ATOM 5322 N N . ASN B 1 322 ? 3.408 -14.367 -2.193 1 98.56 322 ASN B N 1
ATOM 5323 C CA . ASN B 1 322 ? 2.324 -13.391 -2.203 1 98.56 322 ASN B CA 1
ATOM 5324 C C . ASN B 1 322 ? 2.807 -12.008 -1.764 1 98.56 322 ASN B C 1
ATOM 5326 O O . ASN B 1 322 ? 3.561 -11.891 -0.797 1 98.56 322 ASN B O 1
ATOM 5330 N N . ILE B 1 323 ? 2.434 -11.008 -2.492 1 98.81 323 ILE B N 1
ATOM 5331 C CA . ILE B 1 323 ? 2.902 -9.656 -2.225 1 98.81 323 ILE B CA 1
ATOM 5332 C C . ILE B 1 323 ? 1.714 -8.695 -2.17 1 98.81 323 ILE B C 1
ATOM 5334 O O . ILE B 1 323 ? 0.807 -8.781 -3.002 1 98.81 323 ILE B O 1
ATOM 5338 N N . THR B 1 324 ? 1.702 -7.82 -1.188 1 98.62 324 THR B N 1
ATOM 5339 C CA . THR B 1 324 ? 0.659 -6.809 -1.085 1 98.62 324 THR B CA 1
ATOM 5340 C C . THR B 1 324 ? 1.268 -5.41 -1.027 1 98.62 324 THR B C 1
ATOM 5342 O O . THR B 1 324 ? 2.309 -5.207 -0.398 1 98.62 324 THR B O 1
ATOM 5345 N N . ARG B 1 325 ? 0.581 -4.504 -1.651 1 97.62 325 ARG B N 1
ATOM 5346 C CA . ARG B 1 325 ? 0.958 -3.096 -1.569 1 97.62 325 ARG B CA 1
ATOM 5347 C C . ARG B 1 325 ? 0.396 -2.451 -0.307 1 97.62 325 ARG B C 1
ATOM 5349 O O . ARG B 1 325 ? 0.705 -1.298 -0.003 1 97.62 325 ARG B O 1
ATOM 5356 N N . ASN B 1 326 ? -0.425 -3.166 0.435 1 96.31 326 ASN B N 1
ATOM 5357 C CA . ASN B 1 326 ? -1.136 -2.619 1.585 1 96.31 326 ASN B CA 1
ATOM 5358 C C . ASN B 1 326 ? -1.197 -3.621 2.734 1 96.31 326 ASN B C 1
ATOM 5360 O O . ASN B 1 326 ? -2.277 -4.086 3.102 1 96.31 326 ASN B O 1
ATOM 5364 N N . LEU B 1 327 ? -0.053 -3.822 3.342 1 97.25 327 LEU B N 1
ATOM 5365 C CA . LEU B 1 327 ? 0.02 -4.77 4.449 1 97.25 327 LEU B CA 1
ATOM 5366 C C . LEU B 1 327 ? -0.903 -4.348 5.586 1 97.25 327 LEU B C 1
ATOM 5368 O O . LEU B 1 327 ? -1.537 -5.191 6.223 1 97.25 327 LEU B O 1
ATOM 5372 N N . ARG B 1 328 ? -1.1 -3.1 5.789 1 95.69 328 ARG B N 1
ATOM 5373 C CA . ARG B 1 328 ? -1.899 -2.559 6.883 1 95.69 328 ARG B CA 1
ATOM 5374 C C . ARG B 1 328 ? -3.369 -2.936 6.723 1 95.69 328 ARG B C 1
ATOM 5376 O O . ARG B 1 328 ? -4.109 -2.992 7.707 1 95.69 328 ARG B O 1
ATOM 5383 N N . GLY B 1 329 ? -3.789 -3.207 5.547 1 95.94 329 GLY B N 1
ATOM 5384 C CA . GLY B 1 329 ? -5.172 -3.572 5.281 1 95.94 329 GLY B CA 1
ATOM 5385 C C . GLY B 1 329 ? -5.586 -4.867 5.953 1 95.94 329 GLY B C 1
ATOM 5386 O O . GLY B 1 329 ? -6.777 -5.113 6.156 1 95.94 329 GLY B O 1
ATOM 5387 N N . SER B 1 330 ? -4.598 -5.676 6.332 1 97.12 330 SER B N 1
ATOM 5388 C CA . SER B 1 330 ? -4.898 -6.961 6.961 1 97.12 330 SER B CA 1
ATOM 5389 C C . SER B 1 330 ? -4.59 -6.926 8.453 1 97.12 330 SER B C 1
ATOM 5391 O O . SER B 1 330 ? -4.43 -7.973 9.086 1 97.12 330 SER B O 1
ATOM 5393 N N . ARG B 1 331 ? -4.5 -5.75 9.039 1 97 331 ARG B N 1
ATOM 5394 C CA . ARG B 1 331 ? -4.07 -5.617 10.43 1 97 331 ARG B CA 1
ATOM 5395 C C . ARG B 1 331 ? -4.977 -6.418 11.359 1 97 331 ARG B C 1
ATOM 5397 O O . ARG B 1 331 ? -4.508 -7 12.336 1 97 331 ARG B O 1
ATOM 5404 N N . ALA B 1 332 ? -6.258 -6.504 11.078 1 94.88 332 ALA B N 1
ATOM 5405 C CA . ALA B 1 332 ? -7.23 -7.199 11.922 1 94.88 332 ALA B CA 1
ATOM 5406 C C . ALA B 1 332 ? -6.969 -8.703 11.93 1 94.88 332 ALA B C 1
ATOM 5408 O O . ALA B 1 332 ? -7.484 -9.422 12.789 1 94.88 332 ALA B O 1
ATOM 5409 N N . TRP B 1 333 ? -6.121 -9.156 10.945 1 95.12 333 TRP B N 1
ATOM 5410 C CA . TRP B 1 333 ? -5.914 -10.586 10.766 1 95.12 333 TRP B CA 1
ATOM 5411 C C . TRP B 1 333 ? -4.492 -10.984 11.148 1 95.12 333 TRP B C 1
ATOM 5413 O O . TRP B 1 333 ? -4.07 -12.117 10.914 1 95.12 333 TRP B O 1
ATOM 5423 N N . ARG B 1 334 ? -3.764 -10.086 11.703 1 96.44 334 ARG B N 1
ATOM 5424 C CA . ARG B 1 334 ? -2.369 -10.336 12.047 1 96.44 334 ARG B CA 1
ATOM 5425 C C . ARG B 1 334 ? -2.096 -9.992 13.508 1 96.44 334 ARG B C 1
ATOM 5427 O O . ARG B 1 334 ? -2.688 -9.062 14.055 1 96.44 334 ARG B O 1
ATOM 5434 N N . PRO B 1 335 ? -1.153 -10.703 14.148 1 94.81 335 PRO B N 1
ATOM 5435 C CA . PRO B 1 335 ? -0.88 -10.477 15.57 1 94.81 335 PRO B CA 1
ATOM 5436 C C . PRO B 1 335 ? -0.243 -9.109 15.836 1 94.81 335 PRO B C 1
ATOM 5438 O O . PRO B 1 335 ? -0.405 -8.555 16.922 1 94.81 335 PRO B O 1
ATOM 5441 N N . ALA B 1 336 ? 0.525 -8.617 14.906 1 95.75 336 ALA B N 1
ATOM 5442 C CA . ALA B 1 336 ? 1.243 -7.352 15.031 1 95.75 336 ALA B CA 1
ATOM 5443 C C . ALA B 1 336 ? 1.4 -6.668 13.68 1 95.75 336 ALA B C 1
ATOM 5445 O O . ALA B 1 336 ? 1.24 -7.305 12.633 1 95.75 336 ALA B O 1
ATOM 5446 N N . PRO B 1 337 ? 1.701 -5.375 13.711 1 96 337 PRO B N 1
ATOM 5447 C CA . PRO B 1 337 ? 1.771 -4.645 12.438 1 96 337 PRO B CA 1
ATOM 5448 C C . PRO B 1 337 ? 2.822 -5.219 11.492 1 96 337 PRO B C 1
ATOM 5450 O O . PRO B 1 337 ? 2.627 -5.207 10.273 1 96 337 PRO B O 1
ATOM 5453 N N . ASP B 1 338 ? 3.939 -5.715 12 1 95.81 338 ASP B N 1
ATOM 5454 C CA . ASP B 1 338 ? 5.016 -6.16 11.125 1 95.81 338 ASP B CA 1
ATOM 5455 C C . ASP B 1 338 ? 4.953 -7.672 10.906 1 95.81 338 ASP B C 1
ATOM 5457 O O . ASP B 1 338 ? 5.82 -8.242 10.242 1 95.81 338 ASP B O 1
ATOM 5461 N N . ASP B 1 339 ? 3.936 -8.328 11.531 1 96.62 339 ASP B N 1
ATOM 5462 C CA . ASP B 1 339 ? 3.738 -9.742 11.234 1 96.62 339 ASP B CA 1
ATOM 5463 C C . ASP B 1 339 ? 3.338 -9.945 9.773 1 96.62 339 ASP B C 1
ATOM 5465 O O . ASP B 1 339 ? 2.592 -9.133 9.211 1 96.62 339 ASP B O 1
ATOM 5469 N N . ARG B 1 340 ? 3.803 -11.023 9.219 1 97.88 340 ARG B N 1
ATOM 5470 C CA . ARG B 1 340 ? 3.605 -11.203 7.781 1 97.88 340 ARG B CA 1
ATOM 5471 C C . ARG B 1 340 ? 2.627 -12.336 7.504 1 97.88 340 ARG B C 1
ATOM 5473 O O . ARG B 1 340 ? 2.334 -12.641 6.344 1 97.88 340 ARG B O 1
ATOM 5480 N N . VAL B 1 341 ? 2.094 -12.953 8.477 1 96.62 341 VAL B N 1
ATOM 5481 C CA . VAL B 1 341 ? 1.165 -14.055 8.273 1 96.62 341 VAL B CA 1
ATOM 5482 C C . VAL B 1 341 ? -0.259 -13.602 8.578 1 96.62 341 VAL B C 1
ATOM 5484 O O . VAL B 1 341 ? -0.526 -13.055 9.656 1 96.62 341 VAL B O 1
ATOM 5487 N N . ILE B 1 342 ? -1.109 -13.797 7.66 1 95.56 342 ILE B N 1
ATOM 5488 C CA . ILE B 1 342 ? -2.521 -13.461 7.793 1 95.56 342 ILE B CA 1
ATOM 5489 C C . ILE B 1 342 ? -3.305 -14.688 8.25 1 95.56 342 ILE B C 1
ATOM 5491 O O . ILE B 1 342 ? -3.154 -15.773 7.68 1 95.56 342 ILE B O 1
ATOM 5495 N N . TYR B 1 343 ? -4.047 -14.5 9.273 1 92 343 TYR B N 1
ATOM 5496 C CA . TYR B 1 343 ? -4.855 -15.578 9.828 1 92 343 TYR B CA 1
ATOM 5497 C C . TYR B 1 343 ? -6.32 -15.414 9.438 1 92 343 TYR B C 1
ATOM 5499 O O . TYR B 1 343 ? -6.848 -14.297 9.43 1 92 343 TYR B O 1
#

Nearest PDB structures (foldseek):
  4m26-assembly2_D  TM=9.366E-01  e=1.219E-39  Streptomyces lavendulae subsp. lavendulae
  4ne0-assembly1_A  TM=9.325E-01  e=3.847E-39  Streptomyces lavendulae subsp. lavendulae
  4m23-assembly1_A  TM=9.161E-01  e=2.092E-38  Streptomyces lavendulae subsp. lavendulae
  4m2i-assembly1_A  TM=9.336E-01  e=1.209E-37  Streptomyces lavendulae subsp. lavendulae
  4m23-assembly2_D  TM=9.324E-01  e=5.773E-35  Streptomyces lavendulae subsp. lavendulae

Radius of gyration: 25.75 Å; Cα contacts (8 Å, |Δi|>4): 1400; chains: 2; bounding box: 58×79×55 Å